Protein AF-0000000078366134 (afdb_homodimer)

Radius of gyration: 23.55 Å; Cα contacts (8 Å, |Δi|>4): 459; chains: 2; bounding box: 82×54×73 Å

Foldseek 3Di:
DPCPDDPDDPDDPDPPVPPDPVVCPPDPPVVCLVPDPLSVCCVVLQVVCVVVVQDLDDPLVCLLVVLVVCLVVLLCVLVVVDDFPLQVVLVVLCVPVNQVRCPDPVVCVVCVLVQQLFLQAPVNLVSLLVSVCVSPVDDPVDASHPPDRPVSCCRRTVNNLSSLSVQCVVVVHDSPDPVSVVRRNSRRSVNCSSPPDDVPD/DDDPDDPDDPDDPDPDDDPPPVVCPPDPPVVCLVPDPLSVCCVVLQVVCVVVVQDLDDPLVCLLVVLVVCLVVLLCVLVVVDDFPLQVVLVVLCVPVNQVRCPDPVVCVVCVLVQQLFLQAPVNLVSLLVSVCVSPVDDPVDASHPPDRPVSCCRRTVNNLSSLSVQCVVVVHDSPDPVSVVRRNSRRSNNCSSPPDDVPD

Secondary structure (DSSP, 8-state):
-----------------TT--TT------SGGGGG-HHHHHHHHHHHHHHHTT--S---GGGHHHHHHTTHHHHHHHHTTSS--HHHHHHHHHHHHH-HHHHTSHHHHHHHHHHHS-GGGHHHHHHHHHHHHHHHH--BTTB-SBTTB-HHHHIIIIIHHHHHHHHHHHHHT--TT-HHHHHHHHHTHHHHHHHS---TT-/---------------------TT------GGGGGG-HHHHHHHHHHHHHHHTT--S---GGGHHHHHHTTHHHHHHHHTTSS--HHHHHHHHHHHHH-HHHHTSHHHHHHHHHHHS-GGGHHHHHHHHHHHHHHHH--BTTB-SBTTB-HHHHIIIIIHHHHHHHHHHHHHT--TT-HHHHHHHHHTHHHHHHHS---TT-

Sequence (402 aa):
MKTNQELRALPEVRSRKEAKNPLGLYLPFSQRAEHCQLHKAELTTIPDGIKQGWPTHIEFNKLHSRIKRYQEYLEGIRLRRVPSLFFDQALDQYRVLGPRKARGFTNDFATFQVEQPGYYGMQGLKHIIQALNDMFKPSVDVQLAPPLNNEFFLQKALVPEVARCLIAEDLGLSVSDERVMFVLEDSRLFGSIVFPNTDQEMKTNQELRALPEVRSRKEAKNPLGLYLPFSQRAEHCQLHKAELTTIPDGIKQGWPTHIEFNKLHSRIKRYQEYLEGIRLRRVPSLFFDQALDQYRVLGPRKARGFTNDFATFQVEQPGYYGMQGLKHIIQALNDMFKPSVDVQLAPPLNNEFFLQKALVPEVARCLIAEDLGLSVSDERVMFVLEDSRLFGSIVFPNTDQE

Structure (mmCIF, N/CA/C/O backbone):
data_AF-0000000078366134-model_v1
#
loop_
_entity.id
_entity.type
_entity.pdbx_description
1 polymer 'Restriction of telomere capping protein 4'
#
loop_
_atom_site.group_PDB
_atom_site.id
_atom_site.type_symbol
_atom_site.label_atom_id
_atom_site.label_alt_id
_atom_site.label_comp_id
_atom_site.label_asym_id
_atom_site.label_entity_id
_atom_site.label_seq_id
_atom_site.pdbx_PDB_ins_code
_atom_site.Cartn_x
_atom_site.Cartn_y
_atom_site.Cartn_z
_atom_site.occupancy
_atom_site.B_iso_or_equiv
_atom_site.auth_seq_id
_atom_site.auth_comp_id
_atom_site.auth_asym_id
_atom_site.auth_atom_id
_atom_site.pdbx_PDB_model_num
ATOM 1 N N . MET A 1 1 ? -31.609 -26.672 49.25 1 22.61 1 MET A N 1
ATOM 2 C CA . MET A 1 1 ? -31.719 -25.219 49.344 1 22.61 1 MET A CA 1
ATOM 3 C C . MET A 1 1 ? -30.359 -24.562 49.094 1 22.61 1 MET A C 1
ATOM 5 O O . MET A 1 1 ? -29.625 -24.234 50 1 22.61 1 MET A O 1
ATOM 9 N N . LYS A 1 2 ? -29.578 -25.344 48.188 1 28.14 2 LYS A N 1
ATOM 10 C CA . LYS A 1 2 ? -28.188 -25.391 47.75 1 28.14 2 LYS A CA 1
ATOM 11 C C . LYS A 1 2 ? -27.719 -24.016 47.281 1 28.14 2 LYS A C 1
ATOM 13 O O . LYS A 1 2 ? -28.312 -23.453 46.344 1 28.14 2 LYS A O 1
ATOM 18 N N . THR A 1 3 ? -27.016 -23.281 48.188 1 22.03 3 THR A N 1
ATOM 19 C CA . THR A 1 3 ? -26.438 -21.969 48.406 1 22.03 3 THR A CA 1
ATOM 20 C C . THR A 1 3 ? -25.5 -21.562 47.281 1 22.03 3 THR A C 1
ATOM 22 O O . THR A 1 3 ? -24.438 -22.172 47.125 1 22.03 3 THR A O 1
ATOM 25 N N . ASN A 1 4 ? -26 -21.25 46 1 22.39 4 ASN A N 1
ATOM 26 C CA . ASN A 1 4 ? -25.719 -20.891 44.594 1 22.39 4 ASN A CA 1
ATOM 27 C C . ASN A 1 4 ? -24.812 -19.656 44.531 1 22.39 4 ASN A C 1
ATOM 29 O O . ASN A 1 4 ? -24.703 -19.031 43.469 1 22.39 4 ASN A O 1
ATOM 33 N N . GLN A 1 5 ? -24.516 -19.156 45.688 1 20.67 5 GLN A N 1
ATOM 34 C CA . GLN A 1 5 ? -24.297 -17.703 45.688 1 20.67 5 GLN A CA 1
ATOM 35 C C . GLN A 1 5 ? -23.047 -17.344 44.906 1 20.67 5 GLN A C 1
ATOM 37 O O . GLN A 1 5 ? -23.078 -16.5 44 1 20.67 5 GLN A O 1
ATOM 42 N N . GLU A 1 6 ? -21.891 -17.062 45.594 1 21.92 6 GLU A N 1
ATOM 43 C CA . GLU A 1 6 ? -20.984 -15.93 45.688 1 21.92 6 GLU A CA 1
ATOM 44 C C . GLU A 1 6 ? -19.781 -16.109 44.75 1 21.92 6 GLU A C 1
ATOM 46 O O . GLU A 1 6 ? -18.75 -16.656 45.125 1 21.92 6 GLU A O 1
ATOM 51 N N . LEU A 1 7 ? -20.047 -16.766 43.625 1 21.73 7 LEU A N 1
ATOM 52 C CA . LEU A 1 7 ? -18.875 -17.109 42.812 1 21.73 7 LEU A CA 1
ATOM 53 C C . LEU A 1 7 ? -18.078 -15.852 42.469 1 21.73 7 LEU A C 1
ATOM 55 O O . LEU A 1 7 ? -18.484 -15.102 41.562 1 21.73 7 LEU A O 1
ATOM 59 N N . ARG A 1 8 ? -17.516 -15.188 43.438 1 20.84 8 ARG A N 1
ATOM 60 C CA . ARG A 1 8 ? -16.891 -13.875 43.562 1 20.84 8 ARG A CA 1
ATOM 61 C C . ARG A 1 8 ? -15.805 -13.68 42.531 1 20.84 8 ARG A C 1
ATOM 63 O O . ARG A 1 8 ? -15.812 -12.68 41.812 1 20.84 8 ARG A O 1
ATOM 70 N N . ALA A 1 9 ? -14.477 -14.07 42.812 1 21.14 9 ALA A N 1
ATOM 71 C CA . ALA A 1 9 ? -13.297 -13.219 42.938 1 21.14 9 ALA A CA 1
ATOM 72 C C . ALA A 1 9 ? -12.539 -13.125 41.625 1 21.14 9 ALA A C 1
ATOM 74 O O . ALA A 1 9 ? -11.391 -12.68 41.594 1 21.14 9 ALA A O 1
ATOM 75 N N . LEU A 1 10 ? -12.977 -13.711 40.594 1 23.83 10 LEU A N 1
ATOM 76 C CA . LEU A 1 10 ? -11.898 -14.039 39.688 1 23.83 10 LEU A CA 1
ATOM 77 C C . LEU A 1 10 ? -11.219 -12.773 39.188 1 23.83 10 LEU A C 1
ATOM 79 O O . LEU A 1 10 ? -11.82 -11.992 38.438 1 23.83 10 LEU A O 1
ATOM 83 N N . PRO A 1 11 ? -10.336 -12.18 40.031 1 20.84 11 PRO A N 1
ATOM 84 C CA . PRO A 1 11 ? -9.828 -10.812 39.969 1 20.84 11 PRO A CA 1
ATOM 85 C C . PRO A 1 11 ? -9.141 -10.484 38.656 1 20.84 11 PRO A C 1
ATOM 87 O O . PRO A 1 11 ? -9.445 -9.469 38.031 1 20.84 11 PRO A O 1
ATOM 90 N N . GLU A 1 12 ? -7.824 -10.984 38.281 1 23.84 12 GLU A N 1
ATOM 91 C CA . GLU A 1 12 ? -6.582 -10.242 38.125 1 23.84 12 GLU A CA 1
ATOM 92 C C . GLU A 1 12 ? -6.379 -9.828 36.656 1 23.84 12 GLU A C 1
ATOM 94 O O . GLU A 1 12 ? -6.262 -10.688 35.781 1 23.84 12 GLU A O 1
ATOM 99 N N . VAL A 1 13 ? -6.93 -8.867 36.094 1 22.83 13 VAL A N 1
ATOM 100 C CA . VAL A 1 13 ? -6.988 -8.289 34.781 1 22.83 13 VAL A CA 1
ATOM 101 C C . VAL A 1 13 ? -5.578 -7.953 34.281 1 22.83 13 VAL A C 1
ATOM 103 O O . VAL A 1 13 ? -5.363 -7.691 33.094 1 22.83 13 VAL A O 1
ATOM 106 N N . ARG A 1 14 ? -4.328 -7.945 35 1 23.69 14 ARG A N 1
ATOM 107 C CA . ARG A 1 14 ? -3.482 -6.781 34.781 1 23.69 14 ARG A CA 1
ATOM 108 C C . ARG A 1 14 ? -2.713 -6.91 33.469 1 23.69 14 ARG A C 1
ATOM 110 O O . ARG A 1 14 ? -2.16 -5.93 32.969 1 23.69 14 ARG A O 1
ATOM 117 N N . SER A 1 15 ? -2.268 -8.047 33.031 1 23.05 15 SER A N 1
ATOM 118 C CA . SER A 1 15 ? -1.052 -8.047 32.219 1 23.05 15 SER A CA 1
ATOM 119 C C . SER A 1 15 ? -1.26 -7.301 30.922 1 23.05 15 SER A C 1
ATOM 121 O O . SER A 1 15 ? -2.07 -7.715 30.078 1 23.05 15 SER A O 1
ATOM 123 N N . ARG A 1 16 ? -1.203 -5.957 30.875 1 27.56 16 ARG A N 1
ATOM 124 C CA . ARG A 1 16 ? -1.18 -4.863 29.906 1 27.56 16 ARG A CA 1
ATOM 125 C C . ARG A 1 16 ? -0.005 -5.008 28.938 1 27.56 16 ARG A C 1
ATOM 127 O O . ARG A 1 16 ? 0.345 -4.062 28.234 1 27.56 16 ARG A O 1
ATOM 134 N N . LYS A 1 17 ? 0.79 -6.113 28.797 1 26.55 17 LYS A N 1
ATOM 135 C CA . LYS A 1 17 ? 2.072 -6.238 28.109 1 26.55 17 LYS A CA 1
ATOM 136 C C . LYS A 1 17 ? 1.93 -5.941 26.625 1 26.55 17 LYS A C 1
ATOM 138 O O . LYS A 1 17 ? 2.816 -6.27 25.828 1 26.55 17 LYS A O 1
ATOM 143 N N . GLU A 1 18 ? 0.814 -5.758 26.094 1 27.19 18 GLU A N 1
ATOM 144 C CA . GLU A 1 18 ? 0.598 -5.711 24.656 1 27.19 18 GLU A CA 1
ATOM 145 C C . GLU A 1 18 ? 1.225 -4.457 24.047 1 27.19 18 GLU A C 1
ATOM 147 O O . GLU A 1 18 ? 0.513 -3.537 23.625 1 27.19 18 GLU A O 1
ATOM 152 N N . ALA A 1 19 ? 2.273 -3.914 24.609 1 29.89 19 ALA A N 1
ATOM 153 C CA . ALA A 1 19 ? 2.752 -2.699 23.953 1 29.89 19 ALA A CA 1
ATOM 154 C C . ALA A 1 19 ? 3.123 -2.975 22.5 1 29.89 19 ALA A C 1
ATOM 156 O O . ALA A 1 19 ? 3.246 -2.045 21.703 1 29.89 19 ALA A O 1
ATOM 157 N N . LYS A 1 20 ? 3.896 -4.109 21.953 1 29.11 20 LYS A N 1
ATOM 158 C CA . LYS A 1 20 ? 5.23 -4.273 21.375 1 29.11 20 LYS A CA 1
ATOM 159 C C . LYS A 1 20 ? 5.211 -4.027 19.875 1 29.11 20 LYS A C 1
ATOM 161 O O . LYS A 1 20 ? 6.188 -4.316 19.188 1 29.11 20 LYS A O 1
ATOM 166 N N . ASN A 1 21 ? 4.195 -4.281 19 1 30.61 21 ASN A N 1
ATOM 167 C CA . ASN A 1 21 ? 4.527 -4.168 17.594 1 30.61 21 ASN A CA 1
ATOM 168 C C . ASN A 1 21 ? 4.945 -2.748 17.219 1 30.61 21 ASN A C 1
ATOM 170 O O . ASN A 1 21 ? 4.188 -1.8 17.438 1 30.61 21 ASN A O 1
ATOM 174 N N . PRO A 1 22 ? 6.25 -2.469 17.109 1 32.22 22 PRO A N 1
ATOM 175 C CA . PRO A 1 22 ? 6.809 -1.139 16.859 1 32.22 22 PRO A CA 1
ATOM 176 C C . PRO A 1 22 ? 5.988 -0.343 15.836 1 32.22 22 PRO A C 1
ATOM 178 O O . PRO A 1 22 ? 5.875 0.88 15.953 1 32.22 22 PRO A O 1
ATOM 181 N N . LEU A 1 23 ? 5.895 -0.916 14.648 1 35.66 23 LEU A N 1
ATOM 182 C CA . LEU A 1 23 ? 5.316 -0.051 13.625 1 35.66 23 LEU A CA 1
ATOM 183 C C . LEU A 1 23 ? 3.855 0.257 13.938 1 35.66 23 LEU A C 1
ATOM 185 O O . LEU A 1 23 ? 3.193 0.972 13.18 1 35.66 23 LEU A O 1
ATOM 189 N N . GLY A 1 24 ? 3.266 -0.579 14.773 1 35.47 24 GLY A N 1
ATOM 190 C CA . GLY A 1 24 ? 1.955 -0.234 15.297 1 35.47 24 GLY A CA 1
ATOM 191 C C . GLY A 1 24 ? 1.974 1.001 16.188 1 35.47 24 GLY A C 1
ATOM 192 O O . GLY A 1 24 ? 2.045 0.895 17.406 1 35.47 24 GLY A O 1
ATOM 193 N N . LEU A 1 25 ? 2.791 1.853 15.852 1 34.06 25 LEU A N 1
ATOM 194 C CA . LEU A 1 25 ? 2.803 2.961 16.797 1 34.06 25 LEU A CA 1
ATOM 195 C C . LEU A 1 25 ? 1.388 3.295 17.266 1 34.06 25 LEU A C 1
ATOM 197 O O . LEU A 1 25 ? 1.146 4.379 17.797 1 34.06 25 LEU A O 1
ATOM 201 N N . TYR A 1 26 ? 0.328 2.713 16.641 1 33.72 26 TYR A N 1
ATOM 202 C CA . TYR A 1 26 ? -0.849 3.369 17.203 1 33.72 26 TYR A CA 1
ATOM 203 C C . TYR A 1 26 ? -0.954 3.119 18.703 1 33.72 26 TYR A C 1
ATOM 205 O O . TYR A 1 26 ? -0.493 2.088 19.203 1 33.72 26 TYR A O 1
ATOM 213 N N . LEU A 1 27 ? -1.189 4.09 19.5 1 34.66 27 LEU A N 1
ATOM 214 C CA . LEU A 1 27 ? -1.6 4.16 20.891 1 34.66 27 LEU A CA 1
ATOM 215 C C . LEU A 1 27 ? -2.662 3.111 21.203 1 34.66 27 LEU A C 1
ATOM 217 O O . LEU A 1 27 ? -3.469 2.764 20.344 1 34.66 27 LEU A O 1
ATOM 221 N N . PRO A 1 28 ? -2.615 2.305 22.297 1 34.66 28 PRO A N 1
ATOM 222 C CA . PRO A 1 28 ? -3.592 1.455 22.984 1 34.66 28 PRO A CA 1
ATOM 223 C C . PRO A 1 28 ? -4.988 2.074 23.016 1 34.66 28 PRO A C 1
ATOM 225 O O . PRO A 1 28 ? -5.789 1.746 23.906 1 34.66 28 PRO A O 1
ATOM 228 N N . PHE A 1 29 ? -5.461 3.002 22.328 1 35.78 29 PHE A N 1
ATOM 229 C CA . PHE A 1 29 ? -6.781 3.469 22.734 1 35.78 29 PHE A CA 1
ATOM 230 C C . PHE A 1 29 ? -7.785 2.32 22.734 1 35.78 29 PHE A C 1
ATOM 232 O O . PHE A 1 29 ? -8.18 1.834 21.672 1 35.78 29 PHE A O 1
ATOM 239 N N . SER A 1 30 ? -7.695 1.405 23.531 1 38.31 30 SER A N 1
ATOM 240 C CA . SER A 1 30 ? -8.641 0.361 23.922 1 38.31 30 SER A CA 1
ATOM 241 C C . SER A 1 30 ? -10.07 0.763 23.578 1 38.31 30 SER A C 1
ATOM 243 O O . SER A 1 30 ? -10.859 -0.06 23.109 1 38.31 30 SER A O 1
ATOM 245 N N . GLN A 1 31 ? -10.508 1.852 24.141 1 40.94 31 GLN A N 1
ATOM 246 C CA . GLN A 1 31 ? -11.898 2.273 24.109 1 40.94 31 GLN A CA 1
ATOM 247 C C . GLN A 1 31 ? -12.328 2.627 22.688 1 40.94 31 GLN A C 1
ATOM 249 O O . GLN A 1 31 ? -13.523 2.713 22.391 1 40.94 31 GLN A O 1
ATOM 254 N N . ARG A 1 32 ? -11.383 2.838 21.75 1 45.81 32 ARG A N 1
ATOM 255 C CA . ARG A 1 32 ? -11.719 3.531 20.516 1 45.81 32 ARG A CA 1
ATOM 256 C C . ARG A 1 32 ? -11.922 2.541 19.375 1 45.81 32 ARG A C 1
ATOM 258 O O . ARG A 1 32 ? -12.031 2.941 18.219 1 45.81 32 ARG A O 1
ATOM 265 N N . ALA A 1 33 ? -11.688 1.382 19.734 1 48.56 33 ALA A N 1
ATOM 266 C CA . ALA A 1 33 ? -11.898 0.344 18.734 1 48.56 33 ALA A CA 1
ATOM 267 C C . ALA A 1 33 ? -13.312 0.413 18.156 1 48.56 33 ALA A C 1
ATOM 269 O O . ALA A 1 33 ? -13.508 0.197 16.953 1 48.56 33 ALA A O 1
ATOM 270 N N . GLU A 1 34 ? -14.234 0.76 19.047 1 47.06 34 GLU A N 1
ATOM 271 C CA . GLU A 1 34 ? -15.602 0.782 18.547 1 47.06 34 GLU A CA 1
ATOM 272 C C . GLU A 1 34 ? -15.766 1.815 17.438 1 47.06 34 GLU A C 1
ATOM 274 O O . GLU A 1 34 ? -16.641 1.678 16.578 1 47.06 34 GLU A O 1
ATOM 279 N N . HIS A 1 35 ? -14.836 2.742 17.391 1 53.75 35 HIS A N 1
ATOM 280 C CA . HIS A 1 35 ? -15.055 3.811 16.422 1 53.75 35 HIS A CA 1
ATOM 281 C C . HIS A 1 35 ? -14.023 3.752 15.297 1 53.75 35 HIS A C 1
ATOM 283 O O . HIS A 1 35 ? -14.023 4.605 14.406 1 53.75 35 HIS A O 1
ATOM 289 N N . CYS A 1 36 ? -13.234 2.754 15.398 1 68.56 36 CYS A N 1
ATOM 290 C CA . CYS A 1 36 ? -12.203 2.697 14.367 1 68.56 36 CYS A CA 1
ATOM 291 C C . CYS A 1 36 ? -12.758 2.121 13.07 1 68.56 36 CYS A C 1
ATOM 293 O O . CYS A 1 36 ? -13.414 1.073 13.086 1 68.56 36 CYS A O 1
ATOM 295 N N . GLN A 1 37 ? -12.656 2.885 12.023 1 67.44 37 GLN A N 1
ATOM 296 C CA . GLN A 1 37 ? -13.203 2.506 10.719 1 67.44 37 GLN A CA 1
ATOM 297 C C . GLN A 1 37 ? -12.688 1.138 10.281 1 67.44 37 GLN A C 1
ATOM 299 O O . GLN A 1 37 ? -13.43 0.339 9.719 1 67.44 37 GLN A O 1
ATOM 304 N N . LEU A 1 38 ? -11.414 0.941 10.648 1 66.38 38 LEU A N 1
ATOM 305 C CA . LEU A 1 38 ? -10.875 -0.36 10.273 1 66.38 38 LEU A CA 1
ATOM 306 C C . LEU A 1 38 ? -11.578 -1.482 11.023 1 66.38 38 LEU A C 1
ATOM 308 O O . LEU A 1 38 ? -11.93 -2.51 10.438 1 66.38 38 LEU A O 1
ATOM 312 N N . HIS A 1 39 ? -11.914 -1.164 12.305 1 69.88 39 HIS A N 1
ATOM 313 C CA . HIS A 1 39 ? -12.578 -2.184 13.109 1 69.88 39 HIS A CA 1
ATOM 314 C C . HIS A 1 39 ? -14.031 -2.377 12.664 1 69.88 39 HIS A C 1
ATOM 316 O O . HIS A 1 39 ? -14.539 -3.498 12.672 1 69.88 39 HIS A O 1
ATOM 322 N N . LYS A 1 40 ? -14.547 -1.358 12.258 1 71.44 40 LYS A N 1
ATOM 323 C CA . LYS A 1 40 ? -15.906 -1.473 11.734 1 71.44 40 LYS A CA 1
ATOM 324 C C . LYS A 1 40 ? -15.922 -2.23 10.414 1 71.44 40 LYS A C 1
ATOM 326 O O . LYS A 1 40 ? -16.797 -3.062 10.18 1 71.44 40 LYS A O 1
ATOM 331 N N . ALA A 1 41 ? -14.984 -1.942 9.57 1 71.62 41 ALA A N 1
ATOM 332 C CA . ALA A 1 41 ? -14.875 -2.662 8.305 1 71.62 41 ALA A CA 1
ATOM 333 C C . ALA A 1 41 ? -14.656 -4.156 8.539 1 71.62 41 ALA A C 1
ATOM 335 O O . ALA A 1 41 ? -15.148 -4.988 7.773 1 71.62 41 ALA A O 1
ATOM 336 N N . GLU A 1 42 ? -14 -4.441 9.641 1 78.12 42 GLU A N 1
ATOM 337 C CA . GLU A 1 42 ? -13.734 -5.832 9.984 1 78.12 42 GLU A CA 1
ATOM 338 C C . GLU A 1 42 ? -15.023 -6.598 10.25 1 78.12 42 GLU A C 1
ATOM 340 O O . GLU A 1 42 ? -15.148 -7.77 9.891 1 78.12 42 GLU A O 1
ATOM 345 N N . LEU A 1 43 ? -15.938 -5.891 10.766 1 77.12 43 LEU A N 1
ATOM 346 C CA . LEU A 1 43 ? -17.188 -6.508 11.188 1 77.12 43 LEU A CA 1
ATOM 347 C C . LEU A 1 43 ? -18.031 -6.93 9.984 1 77.12 43 LEU A C 1
ATOM 349 O O . LEU A 1 43 ? -18.859 -7.836 10.086 1 77.12 43 LEU A O 1
ATOM 353 N N . THR A 1 44 ? -17.766 -6.363 8.898 1 80.44 44 THR A N 1
ATOM 354 C CA . THR A 1 44 ? -18.531 -6.73 7.707 1 80.44 44 THR A CA 1
ATOM 355 C C . THR A 1 44 ? -17.672 -7.566 6.758 1 80.44 44 THR A C 1
ATOM 357 O O . THR A 1 44 ? -18.156 -8.523 6.152 1 80.44 44 THR A O 1
ATOM 360 N N . THR A 1 45 ? -16.438 -7.262 6.699 1 84.12 45 THR A N 1
ATOM 361 C CA . THR A 1 45 ? -15.555 -7.879 5.723 1 84.12 45 THR A CA 1
ATOM 362 C C . THR A 1 45 ? -15.281 -9.336 6.078 1 84.12 45 THR A C 1
ATOM 364 O O . THR A 1 45 ? -15.297 -10.211 5.207 1 84.12 45 THR A O 1
ATOM 367 N N . ILE A 1 46 ? -15.094 -9.602 7.359 1 87.75 46 ILE A N 1
ATOM 368 C CA . ILE A 1 46 ? -14.695 -10.938 7.773 1 87.75 46 ILE A CA 1
ATOM 369 C C . ILE A 1 46 ? -15.852 -11.906 7.578 1 87.75 46 ILE A C 1
ATOM 371 O O . ILE A 1 46 ? -15.711 -12.922 6.887 1 87.75 46 ILE A O 1
ATOM 375 N N . PRO A 1 47 ? -17.062 -11.586 8.102 1 87.69 47 PRO A N 1
ATOM 376 C CA . PRO A 1 47 ? -18.188 -12.508 7.879 1 87.69 47 PRO A CA 1
ATOM 377 C C . PRO A 1 47 ? -18.5 -12.688 6.398 1 87.69 47 PRO A C 1
ATOM 379 O O . PRO A 1 47 ? -18.844 -13.789 5.965 1 87.69 47 PRO A O 1
ATOM 382 N N . ASP A 1 48 ? -18.375 -11.664 5.637 1 87.38 48 ASP A N 1
ATOM 383 C CA . ASP A 1 48 ? -18.641 -11.742 4.203 1 87.38 48 ASP A CA 1
ATOM 384 C C . ASP A 1 48 ? -17.625 -12.664 3.508 1 87.38 48 ASP A C 1
ATOM 386 O O . ASP A 1 48 ? -18 -13.422 2.607 1 87.38 48 ASP A O 1
ATOM 390 N N . GLY A 1 49 ? -16.359 -12.578 3.883 1 91.75 49 GLY A N 1
ATOM 391 C CA . GLY A 1 49 ? -15.336 -13.445 3.322 1 91.75 49 GLY A CA 1
ATOM 392 C C . GLY A 1 49 ? -15.531 -14.906 3.68 1 91.75 49 GLY A C 1
ATOM 393 O O . GLY A 1 49 ? -15.359 -15.789 2.834 1 91.75 49 GLY A O 1
ATOM 394 N N . ILE A 1 50 ? -15.953 -15.102 4.898 1 92.69 50 ILE A N 1
ATOM 395 C CA . ILE A 1 50 ? -16.234 -16.453 5.352 1 92.69 50 ILE A CA 1
ATOM 396 C C . ILE A 1 50 ? -17.391 -17.047 4.543 1 92.69 50 ILE A C 1
ATOM 398 O O . ILE A 1 50 ? -17.344 -18.188 4.113 1 92.69 50 ILE A O 1
ATOM 402 N N . LYS A 1 51 ? -18.391 -16.203 4.336 1 91.75 51 LYS A N 1
ATOM 403 C CA . LYS A 1 51 ? -19.531 -16.641 3.541 1 91.75 51 LYS A CA 1
ATOM 404 C C . LYS A 1 51 ? -19.109 -17 2.119 1 91.75 51 LYS A C 1
ATOM 406 O O . LYS A 1 51 ? -19.688 -17.906 1.512 1 91.75 51 LYS A O 1
ATOM 411 N N . GLN A 1 52 ? -18.109 -16.375 1.611 1 92.62 52 GLN A N 1
ATOM 412 C CA . GLN A 1 52 ? -17.609 -16.625 0.262 1 92.62 52 GLN A CA 1
ATOM 413 C C . GLN A 1 52 ? -16.656 -17.812 0.238 1 92.62 52 GLN A C 1
ATOM 415 O O . GLN A 1 52 ? -16.203 -18.219 -0.828 1 92.62 52 GLN A O 1
ATOM 420 N N . GLY A 1 53 ? -16.312 -18.281 1.449 1 94.94 53 GLY A N 1
ATOM 421 C CA . GLY A 1 53 ? -15.492 -19.469 1.544 1 94.94 53 GLY A CA 1
ATOM 422 C C . GLY A 1 53 ? -14.008 -19.172 1.628 1 94.94 53 GLY A C 1
ATOM 423 O O . GLY A 1 53 ? -13.172 -20.047 1.405 1 94.94 53 GLY A O 1
ATOM 424 N N . TRP A 1 54 ? -13.664 -17.969 1.894 1 96.44 54 TRP A N 1
ATOM 425 C CA . TRP A 1 54 ? -12.25 -17.609 1.991 1 96.44 54 TRP A CA 1
ATOM 426 C C . TRP A 1 54 ? -11.664 -18.078 3.324 1 96.44 54 TRP A C 1
ATOM 428 O O . TRP A 1 54 ? -12.367 -18.109 4.336 1 96.44 54 TRP A O 1
ATOM 438 N N . PRO A 1 55 ? -10.453 -18.469 3.309 1 97.19 55 PRO A N 1
ATOM 439 C CA . PRO A 1 55 ? -9.867 -19.109 4.492 1 97.19 55 PRO A CA 1
ATOM 440 C C . PRO A 1 55 ? -9.602 -18.125 5.625 1 97.19 55 PRO A C 1
ATOM 442 O O . PRO A 1 55 ? -9.188 -17 5.379 1 97.19 55 PRO A O 1
ATOM 445 N N . THR A 1 56 ? -9.82 -18.641 6.848 1 94.81 56 THR A N 1
ATOM 446 C CA . THR A 1 56 ? -9.461 -17.875 8.039 1 94.81 56 THR A CA 1
ATOM 447 C C . THR A 1 56 ? -8.211 -18.469 8.695 1 94.81 56 THR A C 1
ATOM 449 O O . THR A 1 56 ? -7.691 -17.906 9.664 1 94.81 56 THR A O 1
ATOM 452 N N . HIS A 1 57 ? -7.824 -19.562 8.17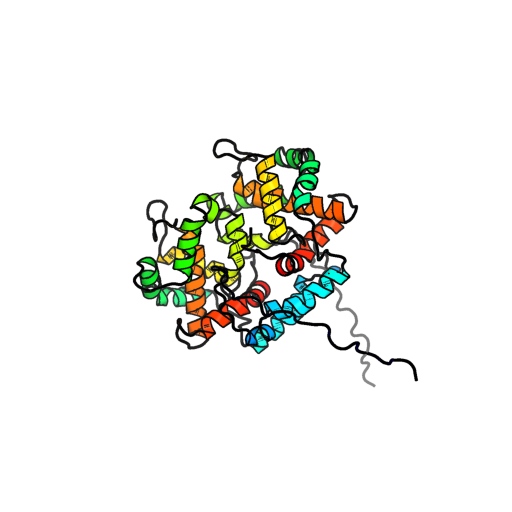2 1 95.5 57 HIS A N 1
ATOM 453 C CA . HIS A 1 57 ? -6.566 -20.203 8.547 1 95.5 57 HIS A CA 1
ATOM 454 C C . HIS A 1 57 ? -5.816 -20.703 7.324 1 95.5 57 HIS A C 1
ATOM 456 O O . HIS A 1 57 ? -6.418 -21.297 6.422 1 95.5 57 HIS A O 1
ATOM 462 N N . ILE A 1 58 ? -4.578 -20.328 7.266 1 96.88 58 ILE A N 1
ATOM 463 C CA . ILE A 1 58 ? -3.74 -20.781 6.156 1 96.88 58 ILE A CA 1
ATOM 464 C C . ILE A 1 58 ? -2.443 -21.375 6.703 1 96.88 58 ILE A C 1
ATOM 466 O O . ILE A 1 58 ? -1.833 -20.828 7.617 1 96.88 58 ILE A O 1
ATOM 470 N N . GLU A 1 59 ? -2.096 -22.531 6.227 1 96.81 59 GLU A N 1
ATOM 471 C CA . GLU A 1 59 ? -0.794 -23.109 6.539 1 96.81 59 GLU A CA 1
ATOM 472 C C . GLU A 1 59 ? 0.307 -22.5 5.684 1 96.81 59 GLU A C 1
ATOM 474 O O . GLU A 1 59 ? 0.792 -23.109 4.738 1 96.81 59 GLU A O 1
ATOM 479 N N . PHE A 1 60 ? 0.855 -21.422 6.129 1 95.69 60 PHE A N 1
ATOM 480 C CA . PHE A 1 60 ? 1.796 -20.641 5.344 1 95.69 60 PHE A CA 1
ATOM 481 C C . PHE A 1 60 ? 3.1 -21.406 5.137 1 95.69 60 PHE A C 1
ATOM 483 O O . PHE A 1 60 ? 3.785 -21.203 4.129 1 95.69 60 PHE A O 1
ATOM 490 N N . ASN A 1 61 ? 3.412 -22.266 6.02 1 93.81 61 ASN A N 1
ATOM 491 C CA . ASN A 1 61 ? 4.637 -23.062 5.902 1 93.81 61 ASN A CA 1
ATOM 492 C C . ASN A 1 61 ? 4.59 -23.984 4.699 1 93.81 61 ASN A C 1
ATOM 494 O O . ASN A 1 61 ? 5.629 -24.453 4.23 1 93.81 61 ASN A O 1
ATOM 498 N N . LYS A 1 62 ? 3.389 -24.203 4.191 1 96.5 62 LYS A N 1
ATOM 499 C CA . LYS A 1 62 ? 3.24 -25.094 3.053 1 96.5 62 LYS A CA 1
ATOM 500 C C . LYS A 1 62 ? 3.211 -24.328 1.738 1 96.5 62 LYS A C 1
ATOM 502 O O . LYS A 1 62 ? 3.227 -24.922 0.66 1 96.5 62 LYS A O 1
ATOM 507 N N . LEU A 1 63 ? 3.176 -23.016 1.801 1 96.94 63 LEU A N 1
ATOM 508 C CA . LEU A 1 63 ? 3.045 -22.219 0.592 1 96.94 63 LEU A CA 1
ATOM 509 C C . LEU A 1 63 ? 4.277 -22.359 -0.293 1 96.94 63 LEU A C 1
ATOM 511 O O . LEU A 1 63 ? 4.168 -22.375 -1.521 1 96.94 63 LEU A O 1
ATOM 515 N N . HIS A 1 64 ? 5.391 -22.516 0.404 1 96.69 64 HIS A N 1
ATOM 516 C CA . HIS A 1 64 ? 6.633 -22.594 -0.353 1 96.69 64 HIS A CA 1
ATOM 517 C C . HIS A 1 64 ? 6.621 -23.766 -1.325 1 96.69 64 HIS A C 1
ATOM 519 O O . HIS A 1 64 ? 6.941 -23.594 -2.506 1 96.69 64 HIS A O 1
ATOM 525 N N . SER A 1 65 ? 6.254 -24.875 -0.828 1 97.12 65 SER A N 1
ATOM 526 C CA . SER A 1 65 ? 6.219 -26.062 -1.674 1 97.12 65 SER A CA 1
ATOM 527 C C . SER A 1 65 ? 5.148 -25.938 -2.756 1 97.12 65 SER A C 1
ATOM 529 O O . SER A 1 65 ? 5.348 -26.391 -3.885 1 97.12 65 SER A O 1
ATOM 531 N N . ARG A 1 66 ? 4.016 -25.344 -2.453 1 98.12 66 ARG A N 1
ATOM 532 C CA . ARG A 1 66 ? 2.963 -25.125 -3.439 1 98.12 66 ARG A CA 1
ATOM 533 C C . ARG A 1 66 ? 3.447 -24.219 -4.566 1 98.12 66 ARG A C 1
ATOM 535 O O . ARG A 1 66 ? 3.223 -24.5 -5.742 1 98.12 66 ARG A O 1
ATOM 542 N N . ILE A 1 67 ? 4.18 -23.188 -4.145 1 98.44 67 ILE A N 1
ATOM 543 C CA . ILE A 1 67 ? 4.652 -22.203 -5.113 1 98.44 67 ILE A CA 1
ATOM 544 C C . ILE A 1 67 ? 5.715 -22.844 -6.008 1 98.44 67 ILE A C 1
ATOM 546 O O . ILE A 1 67 ? 5.758 -22.578 -7.211 1 98.44 67 ILE A O 1
ATOM 550 N N . LYS A 1 68 ? 6.484 -23.688 -5.453 1 97.12 68 LYS A N 1
ATOM 551 C CA . LYS A 1 68 ? 7.559 -24.344 -6.199 1 97.12 68 LYS A CA 1
ATOM 552 C C . LYS A 1 68 ? 7 -25.188 -7.344 1 97.12 68 LYS A C 1
ATOM 554 O O . LYS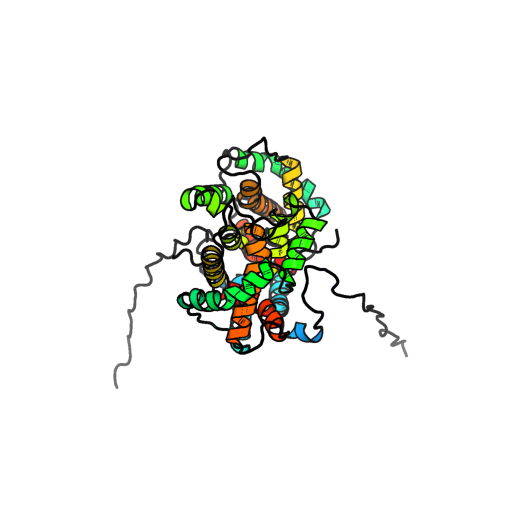 A 1 68 ? 7.641 -25.328 -8.383 1 97.12 68 LYS A O 1
ATOM 559 N N . ARG A 1 69 ? 5.84 -25.656 -7.227 1 97.19 69 ARG A N 1
ATOM 560 C CA . ARG A 1 69 ? 5.211 -26.469 -8.258 1 97.19 69 ARG A CA 1
ATOM 561 C C . ARG A 1 69 ? 4.898 -25.641 -9.5 1 97.19 69 ARG A C 1
ATOM 563 O O . ARG A 1 69 ? 4.664 -26.188 -10.578 1 97.19 69 ARG A O 1
ATOM 570 N N . TYR A 1 70 ? 4.879 -24.328 -9.32 1 97.88 70 TYR A N 1
ATOM 571 C CA . TYR A 1 70 ? 4.562 -23.453 -10.445 1 97.88 70 TYR A CA 1
ATOM 572 C C . TYR A 1 70 ? 5.828 -22.859 -11.039 1 97.88 70 TYR A C 1
ATOM 574 O O . TYR A 1 70 ? 5.762 -21.875 -11.797 1 97.88 70 TYR A O 1
ATOM 582 N N . GLN A 1 71 ? 6.969 -23.406 -10.719 1 97.81 71 GLN A N 1
ATOM 583 C CA . GLN A 1 71 ? 8.242 -22.828 -11.156 1 97.81 71 GLN A CA 1
ATOM 584 C C . GLN A 1 71 ? 8.312 -22.766 -12.68 1 97.81 71 GLN A C 1
ATOM 586 O O . GLN A 1 71 ? 8.727 -21.734 -13.242 1 97.81 71 GLN A O 1
ATOM 591 N N . GLU A 1 72 ? 7.934 -23.844 -13.383 1 97.62 72 GLU A N 1
ATOM 592 C CA . GLU A 1 72 ? 7.977 -23.844 -14.844 1 97.62 72 GLU A CA 1
ATOM 593 C C . GLU A 1 72 ? 7.035 -22.797 -15.43 1 97.62 72 GLU A C 1
ATOM 595 O O . GLU A 1 72 ? 7.387 -22.109 -16.391 1 97.62 72 GLU A O 1
ATOM 600 N N . TYR A 1 73 ? 5.895 -22.766 -14.844 1 97.94 73 TYR A N 1
ATOM 601 C CA . TYR A 1 73 ? 4.914 -21.781 -15.281 1 97.94 73 TYR A CA 1
ATOM 602 C C . TYR A 1 73 ? 5.457 -20.359 -15.109 1 97.94 73 TYR A C 1
ATOM 604 O O . TYR A 1 73 ? 5.383 -19.547 -16.031 1 97.94 73 TYR A O 1
ATOM 612 N N . LEU A 1 74 ? 6.051 -20.062 -13.969 1 98.19 74 LEU A N 1
ATOM 613 C CA . LEU A 1 74 ? 6.566 -18.734 -13.656 1 98.19 74 LEU A CA 1
ATOM 614 C C . LEU A 1 74 ? 7.793 -18.422 -14.508 1 98.19 74 LEU A C 1
ATOM 616 O O . LEU A 1 74 ? 7.988 -17.281 -14.914 1 98.19 74 LEU A O 1
ATOM 620 N N . GLU A 1 75 ? 8.57 -19.453 -14.812 1 97.75 75 GLU A N 1
ATOM 621 C CA . GLU A 1 75 ? 9.672 -19.281 -15.758 1 97.75 75 GLU A CA 1
ATOM 622 C C . GLU A 1 75 ? 9.156 -18.953 -17.156 1 97.75 75 GLU A C 1
ATOM 624 O O . GLU A 1 75 ? 9.766 -18.172 -17.875 1 97.75 75 GLU A O 1
ATOM 629 N N . GLY A 1 76 ? 8.086 -19.562 -17.5 1 97.94 76 GLY A N 1
ATOM 630 C CA . GLY A 1 76 ? 7.453 -19.234 -18.766 1 97.94 76 GLY A CA 1
ATOM 631 C C . GLY A 1 76 ? 7.016 -17.781 -18.859 1 97.94 76 GLY A C 1
ATOM 632 O O . GLY A 1 76 ? 7.137 -17.156 -19.922 1 97.94 76 GLY A O 1
ATOM 633 N N . ILE A 1 77 ? 6.539 -17.234 -17.766 1 97.94 77 ILE A N 1
ATOM 634 C CA . ILE A 1 77 ? 6.148 -15.836 -17.719 1 97.94 77 ILE A CA 1
ATOM 635 C C . ILE A 1 77 ? 7.387 -14.953 -17.844 1 97.94 77 ILE A C 1
ATOM 637 O O . ILE A 1 77 ? 7.406 -14.008 -18.641 1 97.94 77 ILE A O 1
ATOM 641 N N . ARG A 1 78 ? 8.398 -15.32 -17.109 1 97.5 78 ARG A N 1
ATOM 642 C CA . ARG A 1 78 ? 9.641 -14.555 -17.109 1 97.5 78 ARG A CA 1
ATOM 643 C C . ARG A 1 78 ? 10.227 -14.469 -18.516 1 97.5 78 ARG A C 1
ATOM 645 O O . ARG A 1 78 ? 10.688 -13.406 -18.938 1 97.5 78 ARG A O 1
ATOM 652 N N . LEU A 1 79 ? 10.148 -15.562 -19.234 1 96.75 79 LEU A N 1
ATOM 653 C CA . LEU A 1 79 ? 10.758 -15.648 -20.562 1 96.75 79 LEU A CA 1
ATOM 654 C C . LEU A 1 79 ? 9.766 -15.242 -21.641 1 96.75 79 LEU A C 1
ATOM 656 O O . LEU A 1 79 ? 10.055 -15.367 -22.828 1 96.75 79 LEU A O 1
ATOM 660 N N . ARG A 1 80 ? 8.625 -14.891 -21.328 1 96.44 80 ARG A N 1
ATOM 661 C CA . ARG A 1 80 ? 7.574 -14.406 -22.219 1 96.44 80 ARG A CA 1
ATOM 662 C C . ARG A 1 80 ? 7.059 -15.523 -23.109 1 96.44 80 ARG A C 1
ATOM 664 O O . ARG A 1 80 ? 6.59 -15.273 -24.219 1 96.44 80 ARG A O 1
ATOM 671 N N . ARG A 1 81 ? 7.152 -16.672 -22.594 1 97.69 81 ARG A N 1
ATOM 672 C CA . ARG A 1 81 ? 6.57 -17.828 -23.281 1 97.69 81 ARG A CA 1
ATOM 673 C C . ARG A 1 81 ? 5.117 -18.031 -22.875 1 97.69 81 ARG A C 1
ATOM 675 O O . ARG A 1 81 ? 4.34 -18.641 -23.609 1 97.69 81 ARG A O 1
ATOM 682 N N . VAL A 1 82 ? 4.801 -17.594 -21.703 1 96.88 82 VAL A N 1
ATOM 683 C CA . VAL A 1 82 ? 3.436 -17.578 -21.188 1 96.88 82 VAL A CA 1
ATOM 684 C C . VAL A 1 82 ? 2.951 -16.141 -21.016 1 96.88 82 VAL A C 1
ATOM 686 O O . VAL A 1 82 ? 3.604 -15.336 -20.359 1 96.88 82 VAL A O 1
ATOM 689 N N . PRO A 1 83 ? 1.846 -15.797 -21.672 1 96.62 83 PRO A N 1
ATOM 690 C CA . PRO A 1 83 ? 1.338 -14.438 -21.516 1 96.62 83 PRO A CA 1
ATOM 691 C C . PRO A 1 83 ? 0.897 -14.133 -20.078 1 96.62 83 PRO A C 1
ATOM 693 O O . PRO A 1 83 ? 0.336 -15.008 -19.406 1 96.62 83 PRO A O 1
ATOM 696 N N . SER A 1 84 ? 1.191 -12.938 -19.656 1 96.69 84 SER A N 1
ATOM 697 C CA . SER A 1 84 ? 0.803 -12.469 -18.328 1 96.69 84 SER A CA 1
ATOM 698 C C . SER A 1 84 ? 0.314 -11.023 -18.375 1 96.69 84 SER A C 1
ATOM 700 O O . SER A 1 84 ? 1.051 -10.125 -18.781 1 96.69 84 SER A O 1
ATOM 702 N N . LEU A 1 85 ? -0.903 -10.883 -17.922 1 95.25 85 LEU A N 1
ATOM 703 C CA . LEU A 1 85 ? -1.464 -9.539 -17.844 1 95.25 85 LEU A CA 1
ATOM 704 C C . LEU A 1 85 ? -0.662 -8.672 -16.875 1 95.25 85 LEU A C 1
ATOM 706 O O . LEU A 1 85 ? -0.456 -7.484 -17.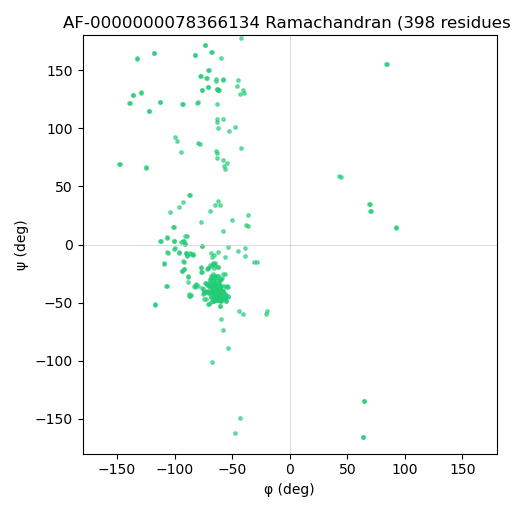125 1 95.25 85 LEU A O 1
ATOM 710 N N . PHE A 1 86 ? -0.24 -9.242 -15.82 1 97.12 86 PHE A N 1
ATOM 711 C CA . PHE A 1 86 ? 0.515 -8.5 -14.82 1 97.12 86 PHE A CA 1
ATOM 712 C C . PHE A 1 86 ? 1.865 -8.062 -15.375 1 97.12 86 PHE A C 1
ATOM 714 O O . PHE A 1 86 ? 2.297 -6.93 -15.141 1 97.12 86 PHE A O 1
ATOM 721 N N . PHE A 1 87 ? 2.504 -8.961 -16.109 1 97.62 87 PHE A N 1
ATOM 722 C CA . PHE A 1 87 ? 3.7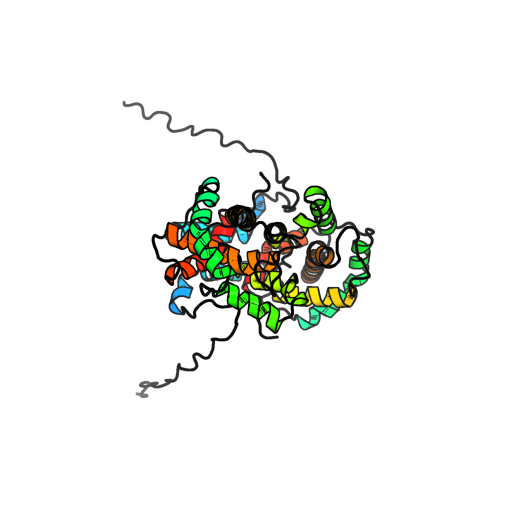77 -8.625 -16.734 1 97.62 87 PHE A CA 1
ATOM 723 C C . PHE A 1 87 ? 3.598 -7.516 -17.766 1 97.62 87 PHE A C 1
ATOM 725 O O . PHE A 1 87 ? 4.387 -6.57 -17.812 1 97.62 87 PHE A O 1
ATOM 732 N N . ASP A 1 88 ? 2.559 -7.586 -18.531 1 97.38 88 ASP A N 1
ATOM 733 C CA . ASP A 1 88 ? 2.266 -6.57 -19.531 1 97.38 88 ASP A CA 1
ATOM 734 C C . ASP A 1 88 ? 2.041 -5.207 -18.891 1 97.38 88 ASP A C 1
ATOM 736 O O . ASP A 1 88 ? 2.541 -4.188 -19.375 1 97.38 88 ASP A O 1
ATOM 740 N N . GLN A 1 89 ? 1.345 -5.227 -17.859 1 95.88 89 GLN A N 1
ATOM 741 C CA . GLN A 1 89 ? 1.059 -3.982 -17.156 1 95.88 89 GLN A CA 1
ATOM 742 C C . GLN A 1 89 ? 2.33 -3.385 -16.547 1 95.88 89 GLN A C 1
ATOM 744 O O . GLN A 1 89 ? 2.506 -2.164 -16.547 1 95.88 89 GLN A O 1
ATOM 749 N N . ALA A 1 90 ? 3.139 -4.27 -16.031 1 96.5 90 ALA A N 1
ATOM 750 C CA . ALA A 1 90 ? 4.41 -3.803 -15.484 1 96.5 90 ALA A CA 1
ATOM 751 C C . ALA A 1 90 ? 5.262 -3.135 -16.562 1 96.5 90 ALA A C 1
ATOM 753 O O . ALA A 1 90 ? 5.816 -2.055 -16.344 1 96.5 90 ALA A O 1
ATOM 754 N N . LEU A 1 91 ? 5.301 -3.738 -17.703 1 97 91 LEU A N 1
ATOM 755 C CA . LEU A 1 91 ? 6.055 -3.176 -18.812 1 97 91 LEU A CA 1
ATOM 756 C C . LEU A 1 91 ? 5.461 -1.843 -19.266 1 97 91 LEU A C 1
ATOM 758 O O . LEU A 1 91 ? 6.195 -0.909 -19.594 1 97 91 LEU A O 1
ATOM 762 N N . ASP A 1 92 ? 4.164 -1.766 -19.25 1 96.25 92 ASP A N 1
ATOM 763 C CA . ASP A 1 92 ? 3.477 -0.541 -19.641 1 96.25 92 ASP A CA 1
ATOM 764 C C . ASP A 1 92 ? 3.805 0.606 -18.688 1 96.25 92 ASP A C 1
ATOM 766 O O . ASP A 1 92 ? 3.959 1.752 -19.109 1 96.25 92 ASP A O 1
ATOM 770 N N . GLN A 1 93 ? 3.92 0.283 -17.438 1 94.56 93 GLN A N 1
ATOM 771 C CA . GLN A 1 93 ? 4.289 1.312 -16.469 1 94.56 93 GLN A CA 1
ATOM 772 C C . GLN A 1 93 ? 5.66 1.897 -16.781 1 94.56 93 GLN A C 1
ATOM 774 O O . GLN A 1 93 ? 5.852 3.115 -16.719 1 94.56 93 GLN A O 1
ATOM 779 N N . TYR A 1 94 ? 6.59 0.996 -17.125 1 94.62 94 TYR A N 1
ATOM 780 C CA . TYR A 1 94 ? 7.918 1.462 -17.5 1 94.62 94 TYR A CA 1
ATOM 781 C C . TYR A 1 94 ? 7.863 2.307 -18.766 1 94.62 94 TYR A C 1
ATOM 783 O O . TYR A 1 94 ? 8.562 3.316 -18.875 1 94.62 94 TYR A O 1
ATOM 791 N N . ARG A 1 95 ? 7.078 1.939 -19.672 1 95.19 95 ARG A N 1
ATOM 792 C CA . ARG A 1 95 ? 6.988 2.611 -20.969 1 95.19 95 ARG A CA 1
ATOM 793 C C . ARG A 1 95 ? 6.328 3.979 -20.828 1 95.19 95 ARG A C 1
ATOM 795 O O . ARG A 1 95 ? 6.809 4.965 -21.391 1 95.19 95 ARG A O 1
ATOM 802 N N . VAL A 1 96 ? 5.352 4.066 -20.047 1 93.5 96 VAL A N 1
ATOM 803 C CA . VAL A 1 96 ? 4.527 5.27 -19.984 1 93.5 96 VAL A CA 1
ATOM 804 C C . VAL A 1 96 ? 5.145 6.258 -18.984 1 93.5 96 VAL A C 1
ATOM 806 O O . VAL A 1 96 ? 5.266 7.449 -19.281 1 93.5 96 VAL A O 1
ATOM 809 N N . LEU A 1 97 ? 5.586 5.77 -17.859 1 92.56 97 LEU A N 1
ATOM 810 C CA . LEU A 1 97 ? 6.047 6.648 -16.797 1 92.56 97 LEU A CA 1
ATOM 811 C C . LEU A 1 97 ? 7.555 6.863 -16.875 1 92.56 97 LEU A C 1
ATOM 813 O O . LEU A 1 97 ? 8.07 7.875 -16.391 1 92.56 97 LEU A O 1
ATOM 817 N N . GLY A 1 98 ? 8.195 5.926 -17.516 1 93.88 98 GLY A N 1
ATOM 818 C CA . GLY A 1 98 ? 9.641 5.848 -17.375 1 93.88 98 GLY A CA 1
ATOM 819 C C . GLY A 1 98 ? 10.086 5.09 -16.141 1 93.88 98 GLY A C 1
ATOM 820 O O . GLY A 1 98 ? 9.352 5.027 -15.148 1 93.88 98 GLY A O 1
ATOM 821 N N . PRO A 1 99 ? 11.328 4.516 -16.156 1 92.38 99 PRO A N 1
ATOM 822 C CA . PRO A 1 99 ? 11.797 3.635 -15.094 1 92.38 99 PRO A CA 1
ATOM 823 C C . PRO A 1 99 ? 11.812 4.316 -13.727 1 92.38 99 PRO A C 1
ATOM 825 O O . PRO A 1 99 ? 11.383 3.723 -12.734 1 92.38 99 PRO A O 1
ATOM 828 N N . ARG A 1 100 ? 12.227 5.562 -13.688 1 87.69 100 ARG A N 1
ATOM 829 C CA . ARG A 1 100 ? 12.352 6.258 -12.406 1 87.69 100 ARG A CA 1
ATOM 830 C C . ARG A 1 100 ? 10.984 6.465 -11.766 1 87.69 100 ARG A C 1
ATOM 832 O O . ARG A 1 100 ? 10.789 6.145 -10.586 1 87.69 100 ARG A O 1
ATOM 839 N N . LYS A 1 101 ? 10.055 6.934 -12.531 1 88.12 101 LYS A N 1
ATOM 840 C CA . LYS A 1 101 ? 8.719 7.188 -12 1 88.12 101 LYS A CA 1
ATOM 841 C C . LYS A 1 101 ? 7.973 5.883 -11.727 1 88.12 101 LYS A C 1
ATOM 843 O O . LYS A 1 101 ? 7.203 5.793 -10.766 1 88.12 101 LYS A O 1
ATOM 848 N N . ALA A 1 102 ? 8.219 4.93 -12.523 1 93.06 102 ALA A N 1
ATOM 849 C CA . ALA A 1 102 ? 7.574 3.631 -12.352 1 93.06 102 ALA A CA 1
ATOM 850 C C . ALA A 1 102 ? 7.988 2.984 -11.031 1 93.06 102 ALA A C 1
ATOM 852 O O . ALA A 1 102 ? 7.172 2.355 -10.352 1 93.06 102 ALA A O 1
ATOM 853 N N . ARG A 1 103 ? 9.219 3.207 -10.664 1 90.62 103 ARG A N 1
ATOM 854 C CA . ARG A 1 103 ? 9.75 2.572 -9.461 1 90.62 103 ARG A CA 1
ATOM 855 C C . ARG A 1 103 ? 9.57 3.469 -8.242 1 90.62 103 ARG A C 1
ATOM 857 O O . ARG A 1 103 ? 10.016 3.127 -7.145 1 90.62 103 ARG A O 1
ATOM 864 N N . GLY A 1 104 ? 8.945 4.555 -8.477 1 86.06 104 GLY A N 1
ATOM 865 C CA . GLY A 1 104 ? 8.773 5.52 -7.398 1 86.06 104 GLY A CA 1
ATOM 866 C C . GLY A 1 104 ? 7.602 5.191 -6.488 1 86.06 104 GLY A C 1
ATOM 867 O O . GLY A 1 104 ? 6.695 4.457 -6.875 1 86.06 104 GLY A O 1
ATOM 868 N N . PHE A 1 105 ? 7.621 5.797 -5.367 1 85.12 105 PHE A N 1
ATOM 869 C CA . PHE A 1 105 ? 6.656 5.531 -4.301 1 85.12 105 PHE A CA 1
ATOM 870 C C . PHE A 1 105 ? 5.246 5.883 -4.75 1 85.12 105 PHE A C 1
ATOM 872 O O . PHE A 1 105 ? 4.285 5.199 -4.391 1 85.12 105 PHE A O 1
ATOM 879 N N . THR A 1 106 ? 5.117 6.969 -5.555 1 83.88 106 THR A N 1
ATOM 880 C CA . THR A 1 106 ? 3.795 7.379 -6.012 1 83.88 106 THR A CA 1
ATOM 881 C C . THR A 1 106 ? 3.137 6.27 -6.828 1 83.88 106 THR A C 1
ATOM 883 O O . THR A 1 106 ? 1.948 5.988 -6.66 1 83.88 106 THR A O 1
ATOM 886 N N . ASN A 1 107 ? 3.943 5.738 -7.691 1 88.81 107 ASN A N 1
ATOM 887 C CA . ASN A 1 107 ? 3.408 4.641 -8.492 1 88.81 107 ASN A CA 1
ATOM 888 C C . ASN A 1 107 ? 3.121 3.412 -7.629 1 88.81 107 ASN A C 1
ATOM 890 O O . ASN A 1 107 ? 2.131 2.711 -7.852 1 88.81 107 ASN A O 1
ATOM 894 N N . ASP A 1 108 ? 3.99 3.125 -6.645 1 88.12 108 ASP A N 1
ATOM 895 C CA . ASP A 1 108 ? 3.777 2.002 -5.738 1 88.12 108 ASP A CA 1
ATOM 896 C C . ASP A 1 108 ? 2.455 2.145 -4.988 1 88.12 108 ASP A C 1
ATOM 898 O O . ASP A 1 108 ? 1.734 1.163 -4.797 1 88.12 108 ASP A O 1
ATOM 902 N N . PHE A 1 109 ? 2.264 3.326 -4.613 1 83.75 109 PHE A N 1
ATOM 903 C CA . PHE A 1 109 ? 1.017 3.588 -3.904 1 83.75 109 PHE A CA 1
ATOM 904 C C . PHE A 1 109 ? -0.182 3.383 -4.824 1 83.75 109 PHE A C 1
ATOM 906 O O . PHE A 1 109 ? -1.195 2.814 -4.414 1 83.75 109 PHE A O 1
ATOM 913 N N . ALA A 1 110 ? -0.028 3.801 -6.027 1 83.94 110 ALA A N 1
ATOM 914 C CA . ALA A 1 110 ? -1.127 3.736 -6.988 1 83.94 110 ALA A CA 1
ATOM 915 C C . ALA A 1 110 ? -1.444 2.291 -7.363 1 83.94 110 ALA A C 1
ATOM 917 O O . ALA A 1 110 ? -2.6 1.955 -7.641 1 83.94 110 ALA A O 1
ATOM 918 N N . THR A 1 111 ? -0.473 1.453 -7.332 1 88.38 111 THR A N 1
ATOM 919 C CA . THR A 1 111 ? -0.66 0.093 -7.824 1 88.38 111 THR A CA 1
ATOM 920 C C . THR A 1 111 ? -0.718 -0.898 -6.664 1 88.38 111 THR A C 1
ATOM 922 O O . THR A 1 111 ? -0.841 -2.105 -6.879 1 88.38 111 THR A O 1
ATOM 925 N N . PHE A 1 112 ? -0.725 -0.442 -5.496 1 85.44 112 PHE A N 1
ATOM 926 C CA . PHE A 1 112 ? -0.61 -1.25 -4.289 1 85.44 112 PHE A CA 1
ATOM 927 C C . PHE A 1 112 ? -1.663 -2.352 -4.273 1 85.44 112 PHE A C 1
ATOM 929 O O . PHE A 1 112 ? -1.359 -3.502 -3.953 1 85.44 112 PHE A O 1
ATOM 936 N N . GLN A 1 113 ? -2.844 -2.02 -4.605 1 84 113 GLN A N 1
ATOM 937 C CA . GLN A 1 113 ? -3.951 -2.967 -4.527 1 84 113 GLN A CA 1
ATOM 938 C C . GLN A 1 113 ? -3.74 -4.141 -5.477 1 84 113 GLN A C 1
ATOM 940 O O . GLN A 1 113 ? -4.062 -5.285 -5.141 1 84 113 GLN A O 1
ATOM 945 N N . VAL A 1 114 ? -3.182 -3.84 -6.57 1 86.44 114 VAL A N 1
ATOM 946 C CA . VAL A 1 114 ? -2.99 -4.863 -7.594 1 86.44 114 VAL A CA 1
ATOM 947 C C . VAL A 1 114 ? -1.981 -5.898 -7.102 1 86.44 114 VAL A C 1
ATOM 949 O O . VAL A 1 114 ? -2.094 -7.086 -7.422 1 86.44 114 VAL A O 1
ATOM 952 N N . GLU A 1 115 ? -1.102 -5.469 -6.277 1 90.88 115 GLU A N 1
ATOM 953 C CA . GLU A 1 115 ? 0.003 -6.328 -5.859 1 90.88 115 GLU A CA 1
ATOM 954 C C . GLU A 1 115 ? -0.363 -7.137 -4.621 1 90.88 115 GLU A C 1
ATOM 956 O O . GLU A 1 115 ? 0.373 -8.047 -4.223 1 90.88 115 GLU A O 1
ATOM 961 N N . GLN A 1 116 ? -1.487 -6.84 -4.07 1 92.12 116 GLN A N 1
ATOM 962 C CA . GLN A 1 116 ? -1.929 -7.613 -2.914 1 92.12 116 GLN A CA 1
ATOM 963 C C . GLN A 1 116 ? -2.344 -9.023 -3.324 1 92.12 116 GLN A C 1
ATOM 965 O O . GLN A 1 116 ? -3.092 -9.203 -4.285 1 92.12 116 GLN A O 1
ATOM 970 N N . PRO A 1 117 ? -1.913 -10 -2.557 1 97.44 117 PRO A N 1
ATOM 971 C CA . PRO A 1 117 ? -2.143 -11.391 -2.961 1 97.44 117 PRO A CA 1
ATOM 972 C C . PRO A 1 117 ? -3.492 -11.922 -2.488 1 97.44 117 PRO A C 1
ATOM 974 O O . PRO A 1 117 ? -3.574 -13.055 -1.994 1 97.44 117 PRO A O 1
ATOM 977 N N . GLY A 1 118 ? -4.566 -11.211 -2.566 1 95.94 118 GLY A N 1
ATOM 978 C CA . GLY A 1 118 ? -5.906 -11.672 -2.234 1 95.94 118 GLY A CA 1
ATOM 979 C C . GLY A 1 118 ? -6.066 -12.031 -0.769 1 95.94 118 GLY A C 1
ATOM 980 O O . GLY A 1 118 ? -5.625 -11.281 0.109 1 95.94 118 GLY A O 1
ATOM 981 N N . TYR A 1 119 ? -6.691 -13.164 -0.542 1 96.75 119 TYR A N 1
ATOM 982 C CA . TYR A 1 119 ? -7.016 -13.531 0.832 1 96.75 119 TYR A CA 1
ATOM 983 C C . TYR A 1 119 ? -5.781 -14.039 1.57 1 96.75 119 TYR A C 1
ATOM 985 O O . TYR A 1 119 ? -5.844 -14.32 2.77 1 96.75 119 TYR A O 1
ATOM 993 N N . TYR A 1 120 ? -4.594 -14.109 0.904 1 97.5 120 TYR A N 1
ATOM 994 C CA . TYR A 1 120 ? -3.375 -14.523 1.599 1 97.5 120 TYR A CA 1
ATOM 995 C C . TYR A 1 120 ? -2.832 -13.391 2.461 1 97.5 120 TYR A C 1
ATOM 997 O O . TYR A 1 120 ? -2.051 -13.625 3.385 1 97.5 120 TYR A O 1
ATOM 1005 N N . GLY A 1 121 ? -3.164 -12.117 2.143 1 93.5 121 GLY A N 1
ATOM 1006 C CA . GLY A 1 121 ? -2.807 -10.977 2.971 1 93.5 121 GLY A CA 1
ATOM 1007 C C . GLY A 1 121 ? -1.308 -10.766 3.08 1 93.5 121 GLY A C 1
ATOM 1008 O O . GLY A 1 121 ? -0.541 -11.289 2.27 1 93.5 121 GLY A O 1
ATOM 1009 N N . MET A 1 122 ? -0.961 -9.977 4.004 1 91.19 122 MET A N 1
ATOM 1010 C CA . MET A 1 122 ? 0.433 -9.586 4.195 1 91.19 122 MET A CA 1
ATOM 1011 C C . MET A 1 122 ? 1.281 -10.781 4.602 1 91.19 122 MET A C 1
ATOM 1013 O O . MET A 1 122 ? 2.432 -10.914 4.18 1 91.19 122 MET A O 1
ATOM 1017 N N . GLN A 1 123 ? 0.711 -11.602 5.375 1 93.5 123 GLN A N 1
ATOM 1018 C CA . GLN A 1 123 ? 1.453 -12.797 5.773 1 93.5 123 GLN A CA 1
ATOM 1019 C C . GLN A 1 123 ? 1.765 -13.68 4.566 1 93.5 123 GLN A C 1
ATOM 1021 O O . GLN A 1 123 ? 2.895 -14.148 4.406 1 93.5 123 GLN A O 1
ATOM 1026 N N . GLY A 1 124 ? 0.772 -13.891 3.785 1 96.06 124 GLY A N 1
ATOM 1027 C CA . GLY A 1 124 ? 1.005 -14.656 2.572 1 96.06 124 GLY A CA 1
ATOM 1028 C C . GLY A 1 124 ? 2.008 -14.008 1.639 1 96.06 124 GLY A C 1
ATOM 1029 O O . GLY A 1 124 ? 2.834 -14.695 1.032 1 96.06 124 GLY A O 1
ATOM 1030 N N . LEU A 1 125 ? 1.954 -12.727 1.57 1 95.31 125 LEU A N 1
ATOM 1031 C CA . LEU A 1 125 ? 2.867 -11.977 0.712 1 95.31 125 LEU A CA 1
ATOM 1032 C C . LEU A 1 125 ? 4.316 -12.25 1.093 1 95.31 125 LEU A C 1
ATOM 1034 O O . LEU A 1 125 ? 5.164 -12.461 0.219 1 95.31 125 LEU A O 1
ATOM 1038 N N . LYS A 1 126 ? 4.609 -12.273 2.32 1 92.75 126 LYS A N 1
ATOM 1039 C CA . LYS A 1 126 ? 5.969 -12.516 2.793 1 92.75 126 LYS A CA 1
ATOM 1040 C C . LYS A 1 126 ? 6.465 -13.891 2.342 1 92.75 126 LYS A C 1
ATOM 1042 O O . LYS A 1 126 ? 7.602 -14.023 1.882 1 92.75 126 LYS A O 1
ATOM 1047 N N . HIS A 1 127 ? 5.605 -14.859 2.432 1 95.5 127 HIS A N 1
ATOM 1048 C CA . HIS A 1 127 ? 5.969 -16.219 2.023 1 95.5 127 HIS A CA 1
ATOM 1049 C C . HIS A 1 127 ? 6.117 -16.312 0.51 1 95.5 127 HIS A C 1
ATOM 1051 O O . HIS A 1 127 ? 6.988 -17.031 0.012 1 95.5 127 HIS A O 1
ATOM 1057 N N . ILE A 1 128 ? 5.285 -15.586 -0.155 1 97.31 128 ILE A N 1
ATOM 1058 C CA . ILE A 1 128 ? 5.359 -15.578 -1.612 1 97.31 128 ILE A CA 1
ATOM 1059 C C . ILE A 1 128 ? 6.684 -14.961 -2.062 1 97.31 128 ILE A C 1
ATOM 1061 O O . ILE A 1 128 ? 7.387 -15.539 -2.896 1 97.31 128 ILE A O 1
ATOM 1065 N N . ILE A 1 129 ? 7.012 -13.875 -1.455 1 94.25 129 ILE A N 1
ATOM 1066 C CA . ILE A 1 129 ? 8.242 -13.18 -1.802 1 94.25 129 ILE A CA 1
ATOM 1067 C C . ILE A 1 129 ? 9.445 -14.062 -1.484 1 94.25 129 ILE A C 1
ATOM 1069 O O . ILE A 1 129 ? 10.375 -14.164 -2.289 1 94.25 129 ILE A O 1
ATOM 1073 N N . GLN A 1 130 ? 9.391 -14.672 -0.383 1 93.94 130 GLN A N 1
ATOM 1074 C CA . GLN A 1 130 ? 10.484 -15.562 -0.009 1 93.94 130 GLN A CA 1
ATOM 1075 C C . GLN A 1 130 ? 10.633 -16.719 -1.006 1 93.94 130 GLN A C 1
ATOM 1077 O O . GLN A 1 130 ? 11.742 -17.047 -1.412 1 93.94 130 GLN A O 1
ATOM 1082 N N . ALA A 1 131 ? 9.547 -17.312 -1.351 1 96.69 131 ALA A N 1
ATOM 1083 C CA . ALA A 1 131 ? 9.57 -18.422 -2.309 1 96.69 131 ALA A CA 1
ATOM 1084 C C . ALA A 1 131 ? 10.133 -17.969 -3.654 1 96.69 131 ALA A C 1
ATOM 1086 O O . ALA A 1 131 ? 10.93 -18.672 -4.27 1 96.69 131 ALA A O 1
ATOM 1087 N N . LEU A 1 132 ? 9.719 -16.812 -4.059 1 96.31 132 LEU A N 1
ATOM 1088 C CA . LEU A 1 132 ? 10.18 -16.281 -5.34 1 96.31 132 LEU A CA 1
ATOM 1089 C C . LEU A 1 132 ? 11.672 -15.961 -5.293 1 96.31 132 LEU A C 1
ATOM 1091 O O . LEU A 1 132 ? 12.391 -16.219 -6.262 1 96.31 132 LEU A O 1
ATOM 1095 N N . ASN A 1 133 ? 12.117 -15.422 -4.195 1 93.25 133 ASN A N 1
ATOM 1096 C CA . ASN A 1 133 ? 13.539 -15.148 -4.035 1 93.25 133 ASN A CA 1
ATOM 1097 C C . ASN A 1 133 ? 14.367 -16.438 -4.07 1 93.25 133 ASN A C 1
ATOM 1099 O O . ASN A 1 133 ? 15.453 -16.453 -4.656 1 93.25 133 ASN A O 1
ATOM 1103 N N . ASP A 1 134 ? 13.875 -17.391 -3.488 1 94.31 134 ASP A N 1
ATOM 1104 C CA . ASP A 1 134 ? 14.562 -18.672 -3.488 1 94.31 134 ASP A CA 1
ATOM 1105 C C . ASP A 1 134 ? 14.562 -19.297 -4.883 1 94.31 134 ASP A C 1
ATOM 1107 O O . ASP A 1 134 ? 15.531 -19.953 -5.277 1 94.31 134 ASP A O 1
ATOM 1111 N N . MET A 1 135 ? 13.547 -19.094 -5.547 1 95.06 135 MET A N 1
ATOM 1112 C CA . MET A 1 135 ? 13.352 -19.703 -6.855 1 95.06 135 MET A CA 1
ATOM 1113 C C . MET A 1 135 ? 14.219 -19.031 -7.91 1 95.06 135 MET A C 1
ATOM 1115 O O . MET A 1 135 ? 14.859 -19.703 -8.719 1 95.06 135 MET A O 1
ATOM 1119 N N . PHE A 1 136 ? 14.289 -17.688 -7.855 1 94.75 136 PHE A N 1
ATOM 1120 C CA . PHE A 1 136 ? 14.898 -16.969 -8.961 1 94.75 136 PHE A CA 1
ATOM 1121 C C . PHE A 1 136 ? 16.234 -16.375 -8.555 1 94.75 136 PHE A C 1
ATOM 1123 O O . PHE A 1 136 ? 17.031 -15.977 -9.406 1 94.75 136 PHE A O 1
ATOM 1130 N N . LYS A 1 137 ? 16.484 -16.281 -7.27 1 89.56 137 LYS A N 1
ATOM 1131 C CA . LYS A 1 137 ? 17.719 -15.773 -6.707 1 89.56 137 LYS A CA 1
ATOM 1132 C C . LYS A 1 137 ? 18.172 -14.508 -7.426 1 89.56 137 LYS A C 1
ATOM 1134 O O . LYS A 1 137 ? 19.312 -14.43 -7.906 1 89.56 137 LYS A O 1
ATOM 1139 N N . PRO A 1 138 ? 17.281 -13.547 -7.379 1 85.88 138 PRO A N 1
ATOM 1140 C CA . PRO A 1 138 ? 17.656 -12.297 -8.055 1 85.88 138 PRO A CA 1
ATOM 1141 C C . PRO A 1 138 ? 18.875 -11.633 -7.438 1 85.88 138 PRO A C 1
ATOM 1143 O O . PRO A 1 138 ? 19.047 -11.664 -6.219 1 85.88 138 PRO A O 1
ATOM 1146 N N . SER A 1 139 ? 19.812 -11.211 -8.398 1 82.81 139 SER A N 1
ATOM 1147 C CA . SER A 1 139 ? 21.016 -10.516 -7.977 1 82.81 139 SER A CA 1
ATOM 1148 C C . SER A 1 139 ? 21.266 -9.266 -8.812 1 82.81 139 SER A C 1
ATOM 1150 O O . SER A 1 139 ? 20.609 -9.07 -9.844 1 82.81 139 SER A O 1
ATOM 1152 N N . VAL A 1 140 ? 22.047 -8.414 -8.25 1 77.88 140 VAL A N 1
ATOM 1153 C CA . VAL A 1 140 ? 22.359 -7.16 -8.93 1 77.88 140 VAL A CA 1
ATOM 1154 C C . VAL A 1 140 ? 22.953 -7.445 -10.305 1 77.88 140 VAL A C 1
ATOM 1156 O O . VAL A 1 140 ? 22.734 -6.691 -11.258 1 77.88 140 VAL A O 1
ATOM 1159 N N . ASP A 1 141 ? 23.516 -8.508 -10.469 1 82.69 141 ASP A N 1
ATOM 1160 C CA . ASP A 1 141 ? 24.234 -8.836 -11.695 1 82.69 141 ASP A CA 1
ATOM 1161 C C . ASP A 1 141 ? 23.328 -9.539 -12.695 1 82.69 141 ASP A C 1
ATOM 1163 O O . ASP A 1 141 ? 23.656 -9.625 -13.883 1 82.69 141 ASP A O 1
ATOM 1167 N N . VAL A 1 142 ? 22.203 -9.992 -12.195 1 84.56 142 VAL A N 1
ATOM 1168 C CA . VAL A 1 142 ? 21.312 -10.773 -13.047 1 84.56 142 VAL A CA 1
ATOM 1169 C C . VAL A 1 142 ? 19.938 -10.102 -13.109 1 84.56 142 VAL A C 1
ATOM 1171 O O . VAL A 1 142 ? 19.219 -10.047 -12.109 1 84.56 142 VAL A O 1
ATOM 1174 N N . GLN A 1 143 ? 19.609 -9.633 -14.375 1 90.12 143 GLN A N 1
ATOM 1175 C CA . GLN A 1 143 ? 18.266 -9.102 -14.594 1 90.12 143 GLN A CA 1
ATOM 1176 C C . GLN A 1 143 ? 17.328 -10.18 -15.109 1 90.12 143 GLN A C 1
ATOM 1178 O O . GLN A 1 143 ? 17.531 -10.734 -16.188 1 90.12 143 GLN A O 1
ATOM 1183 N N . LEU A 1 144 ? 16.297 -10.422 -14.406 1 93.94 144 LEU A N 1
ATOM 1184 C CA . LEU A 1 144 ? 15.398 -11.531 -14.695 1 93.94 144 LEU A CA 1
ATOM 1185 C C . LEU A 1 144 ? 14.508 -11.211 -15.891 1 93.94 144 LEU A C 1
ATOM 1187 O O . LEU A 1 144 ? 14.211 -12.094 -16.703 1 93.94 144 LEU A O 1
ATOM 1191 N N . ALA A 1 145 ? 14.07 -9.914 -16 1 95.44 145 ALA A N 1
ATOM 1192 C CA . ALA A 1 145 ? 13.102 -9.539 -17.031 1 95.44 145 ALA A CA 1
ATOM 1193 C C . ALA A 1 145 ? 13.328 -8.102 -17.484 1 95.44 145 ALA A C 1
ATOM 1195 O O . ALA A 1 145 ? 12.477 -7.234 -17.297 1 95.44 145 ALA A O 1
ATOM 1196 N N . PRO A 1 146 ? 14.453 -7.906 -18.188 1 93.81 146 PRO A N 1
ATOM 1197 C CA . PRO A 1 146 ? 14.672 -6.559 -18.719 1 93.81 146 PRO A CA 1
ATOM 1198 C C . PRO A 1 146 ? 13.539 -6.094 -19.641 1 93.81 146 PRO A C 1
ATOM 1200 O O . PRO A 1 146 ? 12.953 -6.902 -20.359 1 93.81 146 PRO A O 1
ATOM 1203 N N . PRO A 1 147 ? 13.156 -4.762 -19.578 1 95.56 147 PRO A N 1
ATOM 1204 C CA . PRO A 1 147 ? 13.875 -3.654 -18.938 1 95.56 147 PRO A CA 1
ATOM 1205 C C . PRO A 1 147 ? 13.492 -3.473 -17.469 1 95.56 147 PRO A C 1
ATOM 1207 O O . PRO A 1 147 ? 13.977 -2.555 -16.797 1 95.56 147 PRO A O 1
ATOM 1210 N N . LEU A 1 148 ? 12.727 -4.344 -16.891 1 95.19 148 LEU A N 1
ATOM 1211 C CA . LEU A 1 148 ? 12.32 -4.23 -15.484 1 95.19 148 LEU A CA 1
ATOM 1212 C C . LEU A 1 148 ? 13.461 -4.629 -14.562 1 95.19 148 LEU A C 1
ATOM 1214 O O . LEU A 1 148 ? 14.172 -5.605 -14.82 1 95.19 148 LEU A O 1
ATOM 1218 N N . ASN A 1 149 ? 13.672 -3.811 -13.586 1 92.88 149 ASN A N 1
ATOM 1219 C CA . ASN A 1 149 ? 14.578 -4.359 -12.578 1 92.88 149 ASN A CA 1
ATOM 1220 C C . ASN A 1 149 ? 13.93 -5.52 -11.82 1 92.88 149 ASN A C 1
ATOM 1222 O O . ASN A 1 149 ? 12.727 -5.742 -11.93 1 92.88 149 ASN A O 1
ATOM 1226 N N . ASN A 1 150 ? 14.781 -6.277 -11.094 1 93.94 150 ASN A N 1
ATOM 1227 C CA . ASN A 1 150 ? 14.336 -7.531 -10.492 1 93.94 150 ASN A CA 1
ATOM 1228 C C . ASN A 1 150 ? 13.25 -7.297 -9.453 1 93.94 150 ASN A C 1
ATOM 1230 O O . ASN A 1 150 ? 12.25 -8.023 -9.422 1 93.94 150 ASN A O 1
ATOM 1234 N N . GLU A 1 151 ? 13.352 -6.266 -8.609 1 91.88 151 GLU A N 1
ATOM 1235 C CA . GLU A 1 151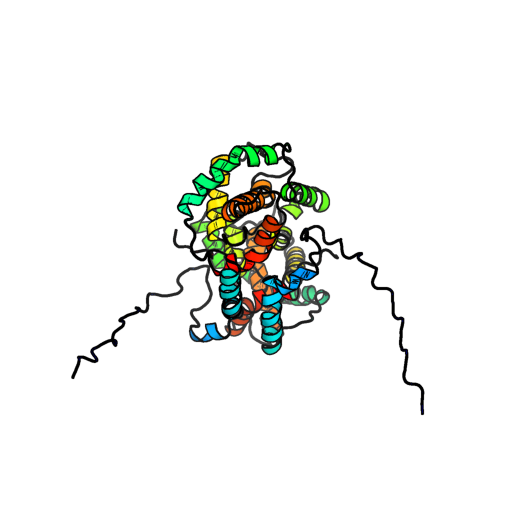 ? 12.367 -5.98 -7.57 1 91.88 151 GLU A CA 1
ATOM 1236 C C . GLU A 1 151 ? 11.008 -5.641 -8.172 1 91.88 151 GLU A C 1
ATOM 1238 O O . GLU A 1 151 ? 9.984 -6.152 -7.723 1 91.88 151 GLU A O 1
ATOM 1243 N N . PHE A 1 152 ? 11.086 -4.84 -9.188 1 93.81 152 PHE A N 1
ATOM 1244 C CA . PHE A 1 152 ? 9.859 -4.414 -9.852 1 93.81 152 PHE A CA 1
ATOM 1245 C C . PHE A 1 152 ? 9.172 -5.594 -10.523 1 93.81 152 PHE A C 1
ATOM 1247 O O . PHE A 1 152 ? 7.949 -5.742 -10.43 1 93.81 152 PHE A O 1
ATOM 1254 N N . PHE A 1 153 ? 9.922 -6.418 -11.18 1 96.5 153 PHE A N 1
ATOM 1255 C CA . PHE A 1 153 ? 9.375 -7.59 -11.859 1 96.5 153 PHE A CA 1
ATOM 1256 C C . PHE A 1 153 ? 8.727 -8.539 -10.859 1 96.5 153 PHE A C 1
ATOM 1258 O O . PHE A 1 153 ? 7.621 -9.031 -11.086 1 96.5 153 PHE A O 1
ATOM 1265 N N . LEU A 1 154 ? 9.414 -8.836 -9.773 1 95.62 154 LEU A N 1
ATOM 1266 C CA . LEU A 1 154 ? 8.875 -9.727 -8.758 1 95.62 154 LEU A CA 1
ATOM 1267 C C . LEU A 1 154 ? 7.59 -9.156 -8.164 1 95.62 154 LEU A C 1
ATOM 1269 O O . LEU A 1 154 ? 6.586 -9.859 -8.055 1 95.62 154 LEU A O 1
ATOM 1273 N N . GLN A 1 155 ? 7.602 -7.906 -7.883 1 95.12 155 GLN A N 1
ATOM 1274 C CA . GLN A 1 155 ? 6.52 -7.23 -7.176 1 95.12 155 GLN A CA 1
ATOM 1275 C C . GLN A 1 155 ? 5.297 -7.066 -8.07 1 95.12 155 GLN A C 1
ATOM 1277 O O . GLN A 1 155 ? 4.172 -7.359 -7.656 1 95.12 155 GLN A O 1
ATOM 1282 N N . LYS A 1 156 ? 5.555 -6.594 -9.305 1 96.69 156 LYS A N 1
ATOM 1283 C CA . LYS A 1 156 ? 4.445 -6.168 -10.156 1 96.69 156 LYS A CA 1
ATOM 1284 C C . LYS A 1 156 ? 3.943 -7.316 -11.031 1 96.69 156 LYS A C 1
ATOM 1286 O O . LYS A 1 156 ? 2.791 -7.312 -11.469 1 96.69 156 LYS A O 1
ATOM 1291 N N . ALA A 1 157 ? 4.75 -8.305 -11.242 1 97.31 157 ALA A N 1
ATOM 1292 C CA . ALA A 1 157 ? 4.352 -9.352 -12.18 1 97.31 157 ALA A CA 1
ATOM 1293 C C . ALA A 1 157 ? 4.23 -10.695 -11.477 1 97.31 157 ALA A C 1
ATOM 1295 O O . ALA A 1 157 ? 3.16 -11.312 -11.477 1 97.31 157 ALA A O 1
ATOM 1296 N N . LEU A 1 158 ? 5.27 -11.086 -10.742 1 97.88 158 LEU A N 1
ATOM 1297 C CA . LEU A 1 158 ? 5.305 -12.469 -10.281 1 97.88 158 LEU A CA 1
ATOM 1298 C C . LEU A 1 158 ? 4.465 -12.641 -9.023 1 97.88 158 LEU A C 1
ATOM 1300 O O . LEU A 1 158 ? 3.834 -13.688 -8.828 1 97.88 158 LEU A O 1
ATOM 1304 N N . VAL A 1 159 ? 4.438 -11.695 -8.141 1 97.75 159 VAL A N 1
ATOM 1305 C CA . VAL A 1 159 ? 3.68 -11.812 -6.902 1 97.75 159 VAL A CA 1
ATOM 1306 C C . VAL A 1 159 ? 2.199 -12.008 -7.215 1 97.75 159 VAL A C 1
ATOM 1308 O O . VAL A 1 159 ? 1.591 -12.984 -6.777 1 97.75 159 VAL A O 1
ATOM 1311 N N . PRO A 1 160 ? 1.632 -11.125 -8.023 1 97.81 160 PRO A N 1
ATOM 1312 C CA . PRO A 1 160 ? 0.215 -11.359 -8.312 1 97.81 160 PRO A CA 1
ATOM 1313 C C . PRO A 1 160 ? -0.019 -12.641 -9.109 1 97.81 160 PRO A C 1
ATOM 1315 O O . PRO A 1 160 ? -1.054 -13.297 -8.945 1 97.81 160 PRO A O 1
ATOM 1318 N N . GLU A 1 161 ? 0.917 -13.055 -9.945 1 98.38 161 GLU A N 1
ATOM 1319 C CA . GLU A 1 161 ? 0.784 -14.305 -10.688 1 98.38 161 GLU A CA 1
ATOM 1320 C C . GLU A 1 161 ? 0.774 -15.508 -9.75 1 98.38 161 GLU A C 1
ATOM 1322 O O . GLU A 1 161 ? -0.013 -16.438 -9.938 1 98.38 161 GLU A O 1
ATOM 1327 N N . VAL A 1 162 ? 1.681 -15.445 -8.758 1 98.62 162 VAL A N 1
ATOM 1328 C CA . VAL A 1 162 ? 1.731 -16.531 -7.785 1 98.62 162 VAL A CA 1
ATOM 1329 C C . VAL A 1 162 ? 0.424 -16.578 -6.996 1 98.62 162 VAL A C 1
ATOM 1331 O O . VAL A 1 162 ? -0.129 -17.656 -6.766 1 98.62 162 VAL A O 1
ATOM 1334 N N . ALA A 1 163 ? -0.061 -15.414 -6.559 1 98.56 163 ALA A N 1
ATOM 1335 C CA . ALA A 1 163 ? -1.338 -15.367 -5.852 1 98.56 163 ALA A CA 1
ATOM 1336 C C . ALA A 1 163 ? -2.453 -15.984 -6.691 1 98.56 163 ALA A C 1
ATOM 1338 O O . ALA A 1 163 ? -3.281 -16.734 -6.18 1 98.56 163 ALA A O 1
ATOM 1339 N N . ARG A 1 164 ? -2.418 -15.656 -7.918 1 98.19 164 ARG A N 1
ATOM 1340 C CA . ARG A 1 164 ? -3.402 -16.203 -8.844 1 98.19 164 ARG A CA 1
ATOM 1341 C C . ARG A 1 164 ? -3.297 -17.734 -8.906 1 98.19 164 ARG A C 1
ATOM 1343 O O . ARG A 1 164 ? -4.312 -18.422 -8.867 1 98.19 164 ARG A O 1
ATOM 1350 N N . CYS A 1 165 ? -2.109 -18.234 -9.016 1 98.62 165 CYS A N 1
ATOM 1351 C CA . CYS A 1 165 ? -1.877 -19.688 -9.07 1 98.62 165 CYS A CA 1
ATOM 1352 C C . CYS A 1 165 ? -2.381 -20.359 -7.805 1 98.62 165 CYS A C 1
ATOM 1354 O O . CYS A 1 165 ? -3.07 -21.375 -7.879 1 98.62 165 CYS A O 1
ATOM 1356 N N . LEU A 1 166 ? -2.043 -19.812 -6.664 1 98.69 166 LEU A N 1
ATOM 1357 C CA . LEU A 1 166 ? -2.432 -20.406 -5.387 1 98.69 166 LEU A CA 1
ATOM 1358 C C . LEU A 1 166 ? -3.949 -20.406 -5.23 1 98.69 166 LEU A C 1
ATOM 1360 O O . LEU A 1 166 ? -4.527 -21.391 -4.773 1 98.69 166 LEU A O 1
ATOM 1364 N N . ILE A 1 167 ? -4.562 -19.312 -5.629 1 98.56 167 ILE A N 1
ATOM 1365 C CA . ILE A 1 167 ? -6.016 -19.219 -5.535 1 98.56 167 ILE A CA 1
ATOM 1366 C C . ILE A 1 167 ? -6.66 -20.203 -6.5 1 98.56 167 ILE A C 1
ATOM 1368 O O . ILE A 1 167 ? -7.645 -20.875 -6.156 1 98.56 167 ILE A O 1
ATOM 1372 N N . ALA A 1 168 ? -6.129 -20.328 -7.707 1 98.56 168 ALA A N 1
ATOM 1373 C CA . ALA A 1 168 ? -6.617 -21.328 -8.656 1 98.56 168 ALA A CA 1
ATOM 1374 C C . ALA A 1 168 ? -6.555 -22.734 -8.062 1 98.56 168 ALA A C 1
ATOM 1376 O O . ALA A 1 168 ? -7.52 -23.5 -8.156 1 98.56 168 ALA A O 1
ATOM 1377 N N . GLU A 1 169 ? -5.445 -23.031 -7.43 1 98.38 169 GLU A N 1
ATOM 1378 C CA . GLU A 1 169 ? -5.27 -24.328 -6.789 1 98.38 169 GLU A CA 1
ATOM 1379 C C . GLU A 1 169 ? -6.289 -24.531 -5.672 1 98.38 169 GLU A C 1
ATOM 1381 O O . GLU A 1 169 ? -6.906 -25.594 -5.578 1 98.38 169 GLU A O 1
ATOM 1386 N N . ASP A 1 170 ? -6.445 -23.516 -4.84 1 98 170 ASP A N 1
ATOM 1387 C CA . ASP A 1 170 ? -7.379 -23.609 -3.719 1 98 170 ASP A CA 1
ATOM 1388 C C . ASP A 1 170 ? -8.805 -23.859 -4.211 1 98 170 ASP A C 1
ATOM 1390 O O . ASP A 1 170 ? -9.578 -24.547 -3.545 1 98 170 ASP A O 1
ATOM 1394 N N . LEU A 1 171 ? -9.109 -23.266 -5.312 1 97.31 171 LEU A N 1
ATOM 1395 C CA . LEU A 1 171 ? -10.469 -23.344 -5.84 1 97.31 171 LEU A CA 1
ATOM 1396 C C . LEU A 1 171 ? -10.633 -24.562 -6.746 1 97.31 171 LEU A C 1
ATOM 1398 O O . LEU A 1 171 ? -11.75 -24.906 -7.137 1 97.31 171 LEU A O 1
ATOM 1402 N N . GLY A 1 172 ? -9.609 -25.219 -7.086 1 97.62 172 GLY A N 1
ATOM 1403 C CA . GLY A 1 172 ? -9.656 -26.344 -8.016 1 97.62 172 GLY A CA 1
ATOM 1404 C C . GLY A 1 172 ? -9.969 -25.922 -9.438 1 97.62 172 GLY A C 1
ATOM 1405 O O . GLY A 1 172 ? -10.742 -26.594 -10.133 1 97.62 172 GLY A O 1
ATOM 1406 N N . LEU A 1 173 ? -9.477 -24.734 -9.828 1 97.81 173 LEU A N 1
ATOM 1407 C CA . LEU A 1 173 ? -9.703 -24.172 -11.156 1 97.81 173 LEU A CA 1
ATOM 1408 C C . LEU A 1 173 ? -8.391 -23.984 -11.906 1 97.81 173 LEU A C 1
ATOM 1410 O O . LEU A 1 173 ? -7.312 -24.094 -11.312 1 97.81 173 LEU A O 1
ATOM 1414 N N . SER A 1 174 ? -8.602 -23.797 -13.18 1 96.94 174 SER A N 1
ATOM 1415 C CA . SER A 1 174 ? -7.441 -23.391 -13.961 1 96.94 174 SER A CA 1
ATOM 1416 C C . SER A 1 174 ? -7.027 -21.969 -13.641 1 96.94 174 SER A C 1
ATOM 1418 O O . SER A 1 174 ? -7.875 -21.125 -13.312 1 96.94 174 SER A O 1
ATOM 1420 N N . VAL A 1 175 ? -5.738 -21.656 -13.758 1 95.94 175 VAL A N 1
ATOM 1421 C CA . VAL A 1 175 ? -5.215 -20.328 -13.477 1 95.94 175 VAL A CA 1
ATOM 1422 C C . VAL A 1 175 ? -5.887 -19.297 -14.383 1 95.94 175 VAL A C 1
ATOM 1424 O O . VAL A 1 175 ? -6.09 -18.156 -13.992 1 95.94 175 VAL A O 1
ATOM 1427 N N . SER A 1 176 ? -6.312 -19.734 -15.578 1 94.19 176 SER A N 1
ATOM 1428 C CA . SER A 1 176 ? -6.875 -18.828 -16.578 1 94.19 176 SER A CA 1
ATOM 1429 C C . SER A 1 176 ? -8.375 -18.625 -16.359 1 94.19 176 SER A C 1
ATOM 1431 O O . SER A 1 176 ? -8.992 -17.781 -17 1 94.19 176 SER A O 1
ATOM 1433 N N . ASP A 1 177 ? -8.953 -19.359 -15.469 1 95.62 177 ASP A N 1
ATOM 1434 C CA . ASP A 1 177 ? -10.367 -19.203 -15.164 1 95.62 177 ASP A CA 1
ATOM 1435 C C . ASP A 1 177 ? -10.656 -17.797 -14.617 1 95.62 177 ASP A C 1
ATOM 1437 O O . ASP A 1 177 ? -9.977 -17.328 -13.703 1 95.62 177 ASP A O 1
ATOM 1441 N N . GLU A 1 178 ? -11.664 -17.109 -15.086 1 91.88 178 GLU A N 1
ATOM 1442 C CA . GLU A 1 178 ? -11.977 -15.719 -14.742 1 91.88 178 GLU A CA 1
ATOM 1443 C C . GLU A 1 178 ? -12.352 -15.594 -13.273 1 91.88 178 GLU A C 1
ATOM 1445 O O . GLU A 1 178 ? -12.125 -14.547 -12.656 1 91.88 178 GLU A O 1
ATOM 1450 N N . ARG A 1 179 ? -12.867 -16.703 -12.734 1 94.38 179 ARG A N 1
ATOM 1451 C CA . ARG A 1 179 ? -13.273 -16.672 -11.336 1 94.38 179 ARG A CA 1
ATOM 1452 C C . ARG A 1 179 ? -12.07 -16.5 -10.414 1 94.38 179 ARG A C 1
ATOM 1454 O O . ARG A 1 179 ? -12.188 -15.984 -9.305 1 94.38 179 ARG A O 1
ATOM 1461 N N . VAL A 1 180 ? -10.891 -16.922 -10.883 1 97.25 180 VAL A N 1
ATOM 1462 C CA . VAL A 1 180 ? -9.672 -16.844 -10.078 1 97.25 180 VAL A CA 1
ATOM 1463 C C . VAL A 1 180 ? -9.273 -15.383 -9.891 1 97.25 180 VAL A C 1
ATOM 1465 O O . VAL A 1 180 ? -9.008 -14.945 -8.766 1 97.25 180 VAL A O 1
ATOM 1468 N N . MET A 1 181 ? -9.25 -14.68 -11 1 94.88 181 MET A N 1
ATOM 1469 C CA . MET A 1 181 ? -8.922 -13.258 -10.93 1 94.88 181 MET A CA 1
ATOM 1470 C C . MET A 1 181 ? -9.945 -12.508 -10.086 1 94.88 181 MET A C 1
ATOM 1472 O O . MET A 1 181 ? -9.594 -11.578 -9.359 1 94.88 181 MET A O 1
ATOM 1476 N N . PHE A 1 182 ? -11.141 -12.953 -10.164 1 92.38 182 PHE A N 1
ATOM 1477 C CA . PHE A 1 182 ? -12.211 -12.32 -9.391 1 92.38 182 PHE A CA 1
ATOM 1478 C C . PHE A 1 182 ? -11.977 -12.508 -7.898 1 92.38 182 PHE A C 1
ATOM 1480 O O . PHE A 1 182 ? -12.078 -11.547 -7.125 1 92.38 182 PHE A O 1
ATOM 1487 N N . VAL A 1 183 ? -11.703 -13.68 -7.535 1 95.25 183 VAL A N 1
ATOM 1488 C CA . VAL A 1 183 ? -11.477 -13.953 -6.121 1 95.25 183 VAL A CA 1
ATOM 1489 C C . VAL A 1 183 ? -10.242 -13.203 -5.637 1 95.25 183 VAL A C 1
ATOM 1491 O O . VAL A 1 183 ? -10.234 -12.641 -4.539 1 95.25 183 VAL A O 1
ATOM 1494 N N . LEU A 1 184 ? -9.227 -13.18 -6.473 1 96.5 184 LEU A N 1
ATOM 1495 C CA . LEU A 1 184 ? -8.008 -12.453 -6.125 1 96.5 184 LEU A CA 1
ATOM 1496 C C . LEU A 1 184 ? -8.328 -10.992 -5.809 1 96.5 184 LEU A C 1
ATOM 1498 O O . LEU A 1 184 ? -7.938 -10.484 -4.754 1 96.5 184 LEU A O 1
ATOM 1502 N N . GLU A 1 185 ? -9.078 -10.375 -6.59 1 92.12 185 GLU A N 1
ATOM 1503 C CA . GLU A 1 185 ? -9.375 -8.953 -6.445 1 92.12 185 GLU A CA 1
ATOM 1504 C C . GLU A 1 185 ? -10.344 -8.703 -5.293 1 92.12 185 GLU A C 1
ATOM 1506 O O . GLU A 1 185 ? -10.141 -7.785 -4.496 1 92.12 185 GLU A O 1
ATOM 1511 N N . ASP A 1 186 ? -11.289 -9.562 -5.195 1 91.38 186 ASP A N 1
ATOM 1512 C CA . ASP A 1 186 ? -12.367 -9.336 -4.234 1 91.38 186 ASP A CA 1
ATOM 1513 C C . ASP A 1 186 ? -11.914 -9.664 -2.814 1 91.38 186 ASP A C 1
ATOM 1515 O O . ASP A 1 186 ? -12.523 -9.219 -1.843 1 91.38 186 ASP A O 1
ATOM 1519 N N . SER A 1 187 ? -10.875 -10.422 -2.711 1 93.94 187 SER A N 1
ATOM 1520 C CA . SER A 1 187 ? -10.516 -10.922 -1.388 1 93.94 187 SER A CA 1
ATOM 1521 C C . SER A 1 187 ? -9.375 -10.109 -0.785 1 93.94 187 SER A C 1
ATOM 1523 O O . SER A 1 187 ? -8.945 -10.375 0.339 1 93.94 187 SER A O 1
ATOM 1525 N N . ARG A 1 188 ? -8.93 -9.078 -1.472 1 91.38 188 ARG A N 1
ATOM 1526 C CA . ARG A 1 188 ? -7.762 -8.328 -1.038 1 91.38 188 ARG A CA 1
ATOM 1527 C C . ARG A 1 188 ? -8 -7.68 0.322 1 91.38 188 ARG A C 1
ATOM 1529 O O . ARG A 1 188 ? -7.152 -7.773 1.216 1 91.38 188 ARG A O 1
ATOM 1536 N N . LEU A 1 189 ? -9.125 -7.039 0.431 1 85.88 189 LEU A N 1
ATOM 1537 C CA . LEU A 1 189 ? -9.414 -6.383 1.701 1 85.88 189 LEU A CA 1
ATOM 1538 C C . LEU A 1 189 ? -9.531 -7.406 2.826 1 85.88 189 LEU A C 1
ATOM 1540 O O . LEU A 1 189 ? -8.992 -7.199 3.916 1 85.88 189 LEU A O 1
ATOM 1544 N N . PHE A 1 190 ? -10.219 -8.516 2.574 1 90.19 190 PHE A N 1
ATOM 1545 C CA . PHE A 1 190 ? -10.359 -9.609 3.535 1 90.19 190 PHE A CA 1
ATOM 1546 C C . PHE A 1 190 ? -8.984 -10.102 3.988 1 90.19 190 PHE A C 1
ATOM 1548 O O . PHE A 1 190 ? -8.734 -10.227 5.188 1 90.19 190 PHE A O 1
ATOM 1555 N N . GLY A 1 191 ? -8.102 -10.352 3.057 1 92.75 191 GLY A N 1
ATOM 1556 C CA . GLY A 1 191 ? -6.758 -10.82 3.369 1 92.75 191 GLY A CA 1
ATOM 1557 C C . GLY A 1 191 ? -5.965 -9.852 4.219 1 92.75 191 GLY A C 1
ATOM 1558 O O . GLY A 1 191 ? -5.238 -10.258 5.125 1 92.75 191 GLY A O 1
ATOM 1559 N N . SER A 1 192 ? -6.105 -8.602 3.889 1 88 192 SER A N 1
ATOM 1560 C CA . SER A 1 192 ? -5.359 -7.582 4.617 1 88 192 SER A CA 1
ATOM 1561 C C . SER A 1 192 ? -5.805 -7.512 6.078 1 88 192 SER A C 1
ATOM 1563 O O . SER A 1 192 ? -5.008 -7.184 6.957 1 88 192 SER A O 1
ATOM 1565 N N . ILE A 1 193 ? -7.02 -7.844 6.328 1 85.19 193 ILE A N 1
ATOM 1566 C CA . ILE A 1 193 ? -7.578 -7.766 7.672 1 85.19 193 ILE A CA 1
ATOM 1567 C C . ILE A 1 193 ? -7.289 -9.062 8.43 1 85.19 193 ILE A C 1
ATOM 1569 O O . ILE A 1 193 ? -6.855 -9.039 9.578 1 85.19 193 ILE A O 1
ATOM 1573 N N . VAL A 1 194 ? -7.461 -10.211 7.812 1 90.5 194 VAL A N 1
ATOM 1574 C CA . VAL A 1 194 ? -7.41 -11.516 8.469 1 90.5 194 VAL A CA 1
ATOM 1575 C C . VAL A 1 194 ? -5.961 -11.953 8.633 1 90.5 194 VAL A C 1
ATOM 1577 O O . VAL A 1 194 ? -5.605 -12.602 9.625 1 90.5 194 VAL A O 1
ATOM 1580 N N . PHE A 1 195 ? -5.105 -11.617 7.691 1 92.56 195 PHE A N 1
ATOM 1581 C CA . PHE A 1 195 ? -3.701 -12.008 7.734 1 92.56 195 PHE A CA 1
ATOM 1582 C C . PHE A 1 195 ? -2.799 -10.781 7.625 1 92.56 195 PHE A C 1
ATOM 1584 O O . PHE A 1 195 ? -2.016 -10.664 6.68 1 92.56 195 PHE A O 1
ATOM 1591 N N . PRO A 1 196 ? -2.85 -9.922 8.656 1 85.88 196 PRO A N 1
ATOM 1592 C CA . PRO A 1 196 ? -2.027 -8.711 8.656 1 85.88 196 PRO A CA 1
ATOM 1593 C C . PRO A 1 196 ? -0.55 -9 8.906 1 85.88 196 PRO A C 1
ATOM 1595 O O . PRO A 1 196 ? -0.171 -10.156 9.125 1 85.88 196 PRO A O 1
ATOM 1598 N N . ASN A 1 197 ? 0.24 -7.832 8.703 1 81.38 197 ASN A N 1
ATOM 1599 C CA . ASN A 1 197 ? 1.661 -7.941 9.016 1 81.38 197 ASN A CA 1
ATOM 1600 C C . ASN A 1 197 ? 1.891 -8.234 10.492 1 81.38 197 ASN A C 1
ATOM 1602 O O . ASN A 1 197 ? 1.398 -7.512 11.359 1 81.38 197 ASN A O 1
ATOM 1606 N N . THR A 1 198 ? 2.32 -9.492 10.93 1 69.25 198 THR A N 1
ATOM 1607 C CA . THR A 1 198 ? 2.588 -9.789 12.336 1 69.25 198 THR A CA 1
ATOM 1608 C C . THR A 1 198 ? 4.086 -9.727 12.625 1 69.25 198 THR A C 1
ATOM 1610 O O . THR A 1 198 ? 4.902 -10.039 11.758 1 69.25 198 THR A O 1
ATOM 1613 N N . ASP A 1 199 ? 4.723 -8.578 13.078 1 55.16 199 ASP A N 1
ATOM 1614 C CA . ASP A 1 199 ? 6.129 -8.461 13.453 1 55.16 199 ASP A CA 1
ATOM 1615 C C . ASP A 1 199 ? 6.652 -9.773 14.031 1 55.16 199 ASP A C 1
ATOM 1617 O O . ASP A 1 199 ? 7.84 -9.891 14.336 1 55.16 199 ASP A O 1
ATOM 1621 N N . GLN A 1 200 ? 5.984 -10.797 14.453 1 41.09 200 GLN A N 1
ATOM 1622 C CA . GLN A 1 200 ? 6.527 -11.867 15.281 1 41.09 200 GLN A CA 1
ATOM 1623 C C . GLN A 1 200 ? 7.547 -12.695 14.508 1 41.09 200 GLN A C 1
ATOM 1625 O O . GLN A 1 200 ? 8.211 -13.562 15.086 1 41.09 200 GLN A O 1
ATOM 1630 N N . GLU A 1 201 ? 7.758 -12.609 13.203 1 37.72 201 GLU A N 1
ATOM 1631 C CA . GLU A 1 201 ? 8.844 -13.562 12.984 1 37.72 201 GLU A CA 1
ATOM 1632 C C . GLU A 1 201 ? 10.195 -12.953 13.328 1 37.72 201 GLU A C 1
ATOM 1634 O O . GLU A 1 201 ? 10.406 -11.758 13.141 1 37.72 201 GLU A O 1
ATOM 1639 N N . MET B 1 1 ? -58.625 23.719 -8.078 1 22.55 1 MET B N 1
ATOM 1640 C CA . MET B 1 1 ? -58.281 22.797 -9.164 1 22.55 1 MET B CA 1
ATOM 1641 C C . MET B 1 1 ? -56.812 22.875 -9.492 1 22.55 1 MET B C 1
ATOM 1643 O O . MET B 1 1 ? -56.406 23.094 -10.648 1 22.55 1 MET B O 1
ATOM 1647 N N . LYS B 1 2 ? -56.031 23.516 -8.664 1 27.23 2 LYS B N 1
ATOM 1648 C CA . LYS B 1 2 ? -54.625 23.875 -8.664 1 27.23 2 LYS B CA 1
ATOM 1649 C C . LYS B 1 2 ? -53.75 22.719 -9.133 1 27.23 2 LYS B C 1
ATOM 1651 O O . LYS B 1 2 ? -54.062 21.547 -8.852 1 27.23 2 LYS B O 1
ATOM 1656 N N . THR B 1 3 ? -52.812 23 -10.133 1 22.16 3 THR B N 1
ATOM 1657 C CA . THR B 1 3 ? -51.938 22.406 -11.125 1 22.16 3 THR B CA 1
ATOM 1658 C C . THR B 1 3 ? -50.875 21.531 -10.461 1 22.16 3 THR B C 1
ATOM 1660 O O . THR B 1 3 ? -50.031 22.031 -9.695 1 22.16 3 THR B O 1
ATOM 1663 N N . ASN B 1 4 ? -51.188 20.391 -9.992 1 24.31 4 ASN B N 1
ATOM 1664 C CA . ASN B 1 4 ? -50.531 19.219 -9.414 1 24.31 4 ASN B CA 1
ATOM 1665 C C . ASN B 1 4 ? -49.375 18.75 -10.281 1 24.31 4 ASN B C 1
ATOM 1667 O O . ASN B 1 4 ? -49.438 17.703 -10.914 1 24.31 4 ASN B O 1
ATOM 1671 N N . GLN B 1 5 ? -48.906 19.797 -11.148 1 21.3 5 GLN B N 1
ATOM 1672 C CA . GLN B 1 5 ? -48.094 19.484 -12.305 1 21.3 5 GLN B CA 1
ATOM 1673 C C . GLN B 1 5 ? -46.969 18.516 -11.93 1 21.3 5 GLN B C 1
ATOM 1675 O O . GLN B 1 5 ? -46.656 18.344 -10.75 1 21.3 5 GLN B O 1
ATOM 1680 N N . GLU B 1 6 ? -45.844 18.438 -12.891 1 21.56 6 GLU B N 1
ATOM 1681 C CA . GLU B 1 6 ? -44.938 17.594 -13.672 1 21.56 6 GLU B CA 1
ATOM 1682 C C . GLU B 1 6 ? -43.656 17.328 -12.906 1 21.56 6 GLU B C 1
ATOM 1684 O O . GLU B 1 6 ? -42.719 18.156 -12.906 1 21.56 6 GLU B O 1
ATOM 1689 N N . LEU B 1 7 ? -43.75 17.188 -11.727 1 22.08 7 LEU B N 1
ATOM 1690 C CA . LEU B 1 7 ? -42.562 16.922 -10.906 1 22.08 7 LEU B CA 1
ATOM 1691 C C . LEU B 1 7 ? -41.688 15.859 -11.555 1 22.08 7 LEU B C 1
ATOM 1693 O O . LEU B 1 7 ? -40.812 15.305 -10.898 1 22.08 7 LEU B O 1
ATOM 1697 N N . ARG B 1 8 ? -42.219 15.32 -12.641 1 21.12 8 ARG B N 1
ATOM 1698 C CA . ARG B 1 8 ? -41.719 14 -13 1 21.12 8 ARG B CA 1
ATOM 1699 C C . ARG B 1 8 ? -40.219 14.039 -13.25 1 21.12 8 ARG B C 1
ATOM 1701 O O . ARG B 1 8 ? -39.469 13.133 -12.836 1 21.12 8 ARG B O 1
ATOM 1708 N N . ALA B 1 9 ? -39.75 14.805 -14.32 1 22.36 9 ALA B N 1
ATOM 1709 C CA . ALA B 1 9 ? -38.812 14.289 -15.312 1 22.36 9 ALA B CA 1
ATOM 1710 C C . ALA B 1 9 ? -37.406 14.258 -14.773 1 22.36 9 ALA B C 1
ATOM 1712 O O . ALA B 1 9 ? -36.688 15.273 -14.812 1 22.36 9 ALA B O 1
ATOM 1713 N N . LEU B 1 10 ? -37.156 14.289 -13.633 1 24.19 10 LEU B N 1
ATOM 1714 C CA . LEU B 1 10 ? -35.75 14.609 -13.453 1 24.19 10 LEU B CA 1
ATOM 1715 C C . LEU B 1 10 ? -34.875 13.75 -14.359 1 24.19 10 LEU B C 1
ATOM 1717 O O . LEU B 1 10 ? -34.969 12.523 -14.328 1 24.19 10 LEU B O 1
ATOM 1721 N N . PRO B 1 11 ? -34.406 14.281 -15.461 1 21.56 11 PRO B N 1
ATOM 1722 C CA . PRO B 1 11 ? -33.812 13.703 -16.672 1 21.56 11 PRO B CA 1
ATOM 1723 C C . PRO B 1 11 ? -32.812 12.578 -16.359 1 21.56 11 PRO B C 1
ATOM 1725 O O . PRO B 1 11 ? -32.469 12.367 -15.188 1 21.56 11 PRO B O 1
ATOM 1728 N N . GLU B 1 12 ? -31.672 12.406 -17.328 1 22.2 12 GLU B N 1
ATOM 1729 C CA . GLU B 1 12 ? -30.891 11.641 -18.297 1 22.2 12 GLU B CA 1
ATOM 1730 C C . GLU B 1 12 ? -29.594 11.141 -17.672 1 22.2 12 GLU B C 1
ATOM 1732 O O . GLU B 1 12 ? -28.625 11.891 -17.562 1 22.2 12 GLU B O 1
ATOM 1737 N N . VAL B 1 13 ? -29.453 10.93 -16.594 1 22.28 13 VAL B N 1
ATOM 1738 C CA . VAL B 1 13 ? -28.109 10.578 -16.141 1 22.28 13 VAL B CA 1
ATOM 1739 C C . VAL B 1 13 ? -27.469 9.609 -17.125 1 22.28 13 VAL B C 1
ATOM 1741 O O . VAL B 1 13 ? -27.906 8.477 -17.281 1 22.28 13 VAL B O 1
ATOM 1744 N N . ARG B 1 14 ? -26.875 10.031 -18.234 1 21.52 14 ARG B N 1
ATOM 1745 C CA . ARG B 1 14 ? -26.156 9.344 -19.297 1 21.52 14 ARG B CA 1
ATOM 1746 C C . ARG B 1 14 ? -25.172 8.328 -18.75 1 21.52 14 ARG B C 1
ATOM 1748 O O . ARG B 1 14 ? -24.672 8.492 -17.625 1 21.52 14 ARG B O 1
ATOM 1755 N N . SER B 1 15 ? -25.078 7.289 -19.375 1 22.91 15 SER B N 1
ATOM 1756 C CA . SER B 1 15 ? -24.312 6.047 -19.375 1 22.91 15 SER B CA 1
ATOM 1757 C C . SER B 1 15 ? -22.828 6.316 -19.562 1 22.91 15 SER B C 1
ATOM 1759 O O . SER B 1 15 ? -22.031 5.383 -19.719 1 22.91 15 SER B O 1
ATOM 1761 N N . ARG B 1 16 ? -22.141 7.457 -19.062 1 24.14 16 ARG B N 1
ATOM 1762 C CA . ARG B 1 16 ? -20.953 7.41 -19.906 1 24.14 16 ARG B CA 1
ATOM 1763 C C . ARG B 1 16 ? -20.438 5.98 -20.047 1 24.14 16 ARG B C 1
ATOM 1765 O O . ARG B 1 16 ? -20.75 5.121 -19.219 1 24.14 16 ARG B O 1
ATOM 1772 N N . LYS B 1 17 ? -19.219 5.809 -20.953 1 24.48 17 LYS B N 1
ATOM 1773 C CA . LYS B 1 17 ? -18.062 5.188 -21.609 1 24.48 17 LYS B CA 1
ATOM 1774 C C . LYS B 1 17 ? -17.188 4.461 -20.609 1 24.48 17 LYS B C 1
ATOM 1776 O O . LYS B 1 17 ? -16.953 4.949 -19.5 1 24.48 17 LYS B O 1
ATOM 1781 N N . GLU B 1 18 ? -16.562 3.148 -20.734 1 26.66 18 GLU B N 1
ATOM 1782 C CA . GLU B 1 18 ? -15.953 1.942 -20.203 1 26.66 18 GLU B CA 1
ATOM 1783 C C . GLU B 1 18 ? -14.703 2.277 -19.391 1 26.66 18 GLU B C 1
ATOM 1785 O O . GLU B 1 18 ? -14.148 3.375 -19.516 1 26.66 18 GLU B O 1
ATOM 1790 N N . ALA B 1 19 ? -14.258 1.247 -18.469 1 31.59 19 ALA B N 1
ATOM 1791 C CA . ALA B 1 19 ? -13.125 0.744 -17.703 1 31.59 19 ALA B CA 1
ATOM 1792 C C . ALA B 1 19 ? -11.812 0.918 -18.469 1 31.59 19 ALA B C 1
ATOM 1794 O O . ALA B 1 19 ? -11.219 -0.061 -18.922 1 31.59 19 ALA B O 1
ATOM 1795 N N . LYS B 1 20 ? -11.57 1.713 -19.297 1 28.42 20 LYS B N 1
ATOM 1796 C CA . LYS B 1 20 ? -10.297 1.625 -20 1 28.42 20 LYS B CA 1
ATOM 1797 C C . LYS B 1 20 ? -9.125 1.882 -19.062 1 28.42 20 LYS B C 1
ATOM 1799 O O . LYS B 1 20 ? -8.039 2.246 -19.516 1 28.42 20 LYS B O 1
ATOM 1804 N N . ASN B 1 21 ? -9.352 2.305 -17.844 1 30.09 21 ASN B N 1
ATOM 1805 C CA . ASN B 1 21 ? -8.109 2.535 -17.125 1 30.09 21 ASN B CA 1
ATOM 1806 C C . ASN B 1 21 ? -7.254 1.273 -17.062 1 30.09 21 ASN B C 1
ATOM 1808 O O . ASN B 1 21 ? -7.715 0.227 -16.609 1 30.09 21 ASN B O 1
ATOM 1812 N N . PRO B 1 22 ? -6.184 1.21 -17.766 1 32.09 22 PRO B N 1
ATOM 1813 C CA . PRO B 1 22 ? -5.34 0.021 -17.906 1 32.09 22 PRO B CA 1
ATOM 1814 C C . PRO B 1 22 ? -5.094 -0.692 -16.578 1 32.09 22 PRO B C 1
ATOM 1816 O O . PRO B 1 22 ? -4.957 -1.918 -16.562 1 32.09 22 PRO B O 1
ATOM 1819 N N . LEU B 1 23 ? -4.551 0.026 -15.633 1 34.78 23 LEU B N 1
ATOM 1820 C CA . LEU B 1 23 ? -4.145 -0.791 -14.492 1 34.78 23 LEU B CA 1
ATOM 1821 C C . LEU B 1 23 ? -5.359 -1.295 -13.727 1 34.78 23 LEU B C 1
ATOM 1823 O O . LEU B 1 23 ? -5.219 -1.989 -12.719 1 34.78 23 LEU B O 1
ATOM 1827 N N . GLY B 1 24 ? -6.504 -0.659 -13.891 1 35.72 24 GLY B N 1
ATOM 1828 C CA . GLY B 1 24 ? -7.762 -1.249 -13.453 1 35.72 24 GLY B CA 1
ATOM 1829 C C . GLY B 1 24 ? -8.086 -2.547 -14.172 1 35.72 24 GLY B C 1
ATOM 1830 O O . GLY B 1 24 ? -8.812 -2.545 -15.172 1 35.72 24 GLY B O 1
ATOM 1831 N N . LEU B 1 25 ? -7.145 -3.273 -14.406 1 34.91 25 LEU B N 1
ATOM 1832 C CA . LEU B 1 25 ? -7.535 -4.457 -15.164 1 34.91 25 LEU B CA 1
ATOM 1833 C C . LEU B 1 25 ? -8.883 -4.992 -14.688 1 34.91 25 LEU B C 1
ATOM 1835 O O . LEU B 1 25 ? -9.195 -6.168 -14.891 1 34.91 25 LEU B O 1
ATOM 1839 N N . TYR B 1 26 ? -9.5 -4.387 -13.625 1 33.97 26 TYR B N 1
ATOM 1840 C CA . TYR B 1 26 ? -10.695 -5.176 -13.344 1 33.97 26 TYR B CA 1
ATOM 1841 C C . TYR B 1 26 ? -11.664 -5.141 -14.516 1 33.97 26 TYR B C 1
ATOM 1843 O O . TYR B 1 26 ? -11.789 -4.117 -15.195 1 33.97 26 TYR B O 1
ATOM 1851 N N . LEU B 1 27 ? -12.039 -6.172 -15.109 1 34.75 27 LEU B N 1
ATOM 1852 C CA . LEU B 1 27 ? -13.188 -6.426 -15.969 1 34.75 27 LEU B CA 1
ATOM 1853 C C . LEU B 1 27 ? -14.43 -5.719 -15.445 1 34.75 27 LEU B C 1
ATOM 1855 O O . LEU B 1 27 ? -14.602 -5.574 -14.234 1 34.75 27 LEU B O 1
ATOM 1859 N N . PRO B 1 28 ? -15.242 -4.934 -16.203 1 34.59 28 PRO B N 1
ATOM 1860 C CA . PRO B 1 28 ? -16.594 -4.395 -16.047 1 34.59 28 PRO B CA 1
ATOM 1861 C C . PRO B 1 28 ? -17.547 -5.363 -15.344 1 34.59 28 PRO B C 1
ATOM 1863 O O . PRO B 1 28 ? -18.766 -5.258 -15.492 1 34.59 28 PRO B O 1
ATOM 1866 N N . PHE B 1 29 ? -17.281 -6.363 -14.688 1 36.12 29 PHE B N 1
ATOM 1867 C CA . PHE B 1 29 ? -18.484 -7.105 -14.32 1 36.12 29 PHE B CA 1
ATOM 1868 C C . PHE B 1 29 ? -19.438 -6.23 -13.531 1 36.12 29 PHE B C 1
ATOM 1870 O O . PHE B 1 29 ? -19.172 -5.867 -12.391 1 36.12 29 PHE B O 1
ATOM 1877 N N . SER B 1 30 ? -20.094 -5.312 -14.094 1 38.94 30 SER B N 1
ATOM 1878 C CA . SER B 1 30 ? -21.234 -4.512 -13.68 1 38.94 30 SER B CA 1
ATOM 1879 C C . SER B 1 30 ? -22 -5.188 -12.539 1 38.94 30 SER B C 1
ATOM 1881 O O . SER B 1 30 ? -22.453 -4.52 -11.609 1 38.94 30 SER B O 1
ATOM 1883 N N . GLN B 1 31 ? -22.438 -6.383 -12.773 1 41.59 31 GLN B N 1
ATOM 1884 C CA . GLN B 1 31 ? -23.344 -7.09 -11.883 1 41.59 31 GLN B CA 1
ATOM 1885 C C . GLN B 1 31 ? -22.688 -7.375 -10.539 1 41.59 31 GLN B C 1
ATOM 1887 O O . GLN B 1 31 ? -23.359 -7.676 -9.555 1 41.59 31 GLN B O 1
ATOM 1892 N N . ARG B 1 32 ? -21.359 -7.27 -10.445 1 46.84 32 ARG B N 1
ATOM 1893 C CA . ARG B 1 32 ? -20.656 -7.902 -9.336 1 46.84 32 ARG B CA 1
ATOM 1894 C C . ARG B 1 32 ? -20.328 -6.891 -8.242 1 46.84 32 ARG B C 1
ATOM 1896 O O . ARG B 1 32 ? -19.625 -7.207 -7.281 1 46.84 32 ARG B O 1
ATOM 1903 N N . ALA B 1 33 ? -20.672 -5.734 -8.562 1 48.94 33 ALA B N 1
ATOM 1904 C CA . ALA B 1 33 ? -20.438 -4.699 -7.559 1 48.94 33 ALA B CA 1
ATOM 1905 C C . ALA B 1 33 ? -21.141 -5.039 -6.25 1 48.94 33 ALA B C 1
ATOM 1907 O O . ALA B 1 33 ? -20.609 -4.777 -5.168 1 48.94 33 ALA B O 1
ATOM 1908 N N . GLU B 1 34 ? -22.312 -5.656 -6.418 1 47.22 34 GLU B N 1
ATOM 1909 C CA . GLU B 1 34 ? -23.047 -5.941 -5.191 1 47.22 34 GLU B CA 1
ATOM 1910 C C . GLU B 1 34 ? -22.266 -6.895 -4.293 1 47.22 34 GLU B C 1
ATOM 1912 O O . GLU B 1 34 ? -22.438 -6.887 -3.07 1 47.22 34 GLU B O 1
ATOM 1917 N N . HIS B 1 35 ? -21.344 -7.582 -4.887 1 54.34 35 HIS B N 1
ATOM 1918 C CA . HIS B 1 35 ? -20.672 -8.586 -4.07 1 54.34 35 HIS B CA 1
ATOM 1919 C C . HIS B 1 35 ? -19.219 -8.219 -3.816 1 54.34 35 HIS B C 1
ATOM 1921 O O . HIS B 1 35 ? -18.484 -8.984 -3.182 1 54.34 35 HIS B O 1
ATOM 1927 N N . CYS B 1 36 ? -18.906 -7.094 -4.312 1 68.94 36 CYS B N 1
ATOM 1928 C CA . CYS B 1 36 ? -17.5 -6.734 -4.133 1 68.94 36 CYS B CA 1
ATOM 1929 C C . CYS B 1 36 ? -17.25 -6.199 -2.729 1 68.94 36 CYS B C 1
ATOM 1931 O O . CYS B 1 36 ? -17.984 -5.328 -2.252 1 68.94 36 CYS B O 1
ATOM 1933 N N . GLN B 1 37 ? -16.359 -6.832 -2.041 1 67.81 37 GLN B N 1
ATOM 1934 C CA . GLN B 1 37 ? -16.062 -6.484 -0.658 1 67.81 37 GLN B CA 1
ATOM 1935 C C . GLN B 1 37 ? -15.695 -5.008 -0.53 1 67.81 37 GLN B C 1
ATOM 1937 O O . GLN B 1 37 ? -16.094 -4.348 0.435 1 67.81 37 GLN B O 1
ATOM 1942 N N . LEU B 1 38 ? -15.008 -4.57 -1.562 1 66.5 38 LEU B N 1
ATOM 1943 C CA . LEU B 1 38 ? -14.648 -3.158 -1.504 1 66.5 38 LEU B CA 1
ATOM 1944 C C . LEU B 1 38 ? -15.891 -2.279 -1.58 1 66.5 38 LEU B C 1
ATOM 1946 O O . LEU B 1 38 ? -16.016 -1.307 -0.832 1 66.5 38 LEU B O 1
ATOM 1950 N N . HIS B 1 39 ? -16.859 -2.752 -2.412 1 70.31 39 HIS B N 1
ATOM 1951 C CA . HIS B 1 39 ? -18.078 -1.973 -2.561 1 70.31 39 HIS B CA 1
ATOM 1952 C C . HIS B 1 39 ? -18.953 -2.062 -1.308 1 70.31 39 HIS B C 1
ATOM 1954 O O . HIS B 1 39 ? -19.594 -1.082 -0.917 1 70.31 39 HIS B O 1
ATOM 1960 N N . LYS B 1 40 ? -18.875 -3.131 -0.745 1 71.62 40 LYS B N 1
ATOM 1961 C CA . LYS B 1 40 ? -19.609 -3.275 0.508 1 71.62 40 LYS B CA 1
ATOM 1962 C C . LYS B 1 40 ? -18.969 -2.441 1.617 1 71.62 40 LYS B C 1
ATOM 1964 O O . LYS B 1 40 ? -19.688 -1.806 2.404 1 71.62 40 LYS B O 1
ATOM 1969 N N . ALA B 1 41 ? -17.688 -2.457 1.674 1 72 41 ALA B N 1
ATOM 1970 C CA . ALA B 1 41 ? -16.984 -1.635 2.652 1 72 41 ALA B CA 1
ATOM 1971 C C . ALA B 1 41 ? -17.281 -0.154 2.447 1 72 41 ALA B C 1
ATOM 1973 O O . ALA B 1 41 ? -17.375 0.609 3.412 1 72 41 ALA B O 1
ATOM 1974 N N . GLU B 1 42 ? -17.531 0.179 1.207 1 77.88 42 GLU B N 1
ATOM 1975 C CA . GLU B 1 42 ? -17.844 1.567 0.876 1 77.88 42 GLU B CA 1
ATOM 1976 C C . GLU B 1 42 ? -19.156 2.01 1.521 1 77.88 42 GLU B C 1
ATOM 1978 O O . GLU B 1 42 ? -19.281 3.152 1.967 1 77.88 42 GLU B O 1
ATOM 1983 N N . LEU B 1 43 ? -20.016 1.086 1.631 1 77.12 43 LEU B N 1
ATOM 1984 C CA . LEU B 1 43 ? -21.359 1.382 2.113 1 77.12 43 LEU B CA 1
ATOM 1985 C C . LEU B 1 43 ? -21.344 1.7 3.604 1 77.12 43 LEU B C 1
ATOM 1987 O O . LEU B 1 43 ? -22.234 2.395 4.105 1 77.12 43 LEU B O 1
ATOM 1991 N N . THR B 1 44 ? -20.359 1.286 4.254 1 80.5 44 THR B N 1
ATOM 1992 C CA . THR B 1 44 ? -20.281 1.562 5.684 1 80.5 44 THR B CA 1
ATOM 1993 C C . THR B 1 44 ? -19.234 2.635 5.969 1 80.5 44 THR B C 1
ATOM 1995 O O . THR B 1 44 ? -19.438 3.504 6.82 1 80.5 44 THR B O 1
ATOM 1998 N N . THR B 1 45 ? -18.203 2.619 5.242 1 84.12 45 THR B N 1
ATOM 1999 C CA . THR B 1 45 ? -17.062 3.488 5.512 1 84.12 45 THR B CA 1
ATOM 2000 C C . THR B 1 45 ? -17.391 4.938 5.176 1 84.12 45 THR B C 1
ATOM 2002 O O . THR B 1 45 ? -17.062 5.852 5.938 1 84.12 45 THR B O 1
ATOM 2005 N N . ILE B 1 46 ? -18.094 5.133 4.074 1 87.69 46 ILE B N 1
ATOM 2006 C CA . ILE B 1 46 ? -18.328 6.492 3.602 1 87.69 46 ILE B CA 1
ATOM 2007 C C . ILE B 1 46 ? -19.312 7.199 4.539 1 87.69 46 ILE B C 1
ATOM 2009 O O . ILE B 1 46 ? -19 8.266 5.074 1 87.69 46 ILE B O 1
ATOM 2013 N N . PRO B 1 47 ? -20.484 6.574 4.84 1 87.56 47 PRO B N 1
ATOM 2014 C CA . PRO B 1 47 ? -21.391 7.238 5.773 1 87.56 47 PRO B CA 1
ATOM 2015 C C . PRO B 1 47 ? -20.766 7.457 7.152 1 87.56 47 PRO B C 1
ATOM 2017 O O . PRO B 1 47 ? -21 8.492 7.781 1 87.56 47 PRO B O 1
ATOM 2020 N N . ASP B 1 48 ? -19.969 6.559 7.586 1 87.5 48 ASP B N 1
ATOM 2021 C CA . ASP B 1 48 ? -19.312 6.688 8.883 1 87.5 48 ASP B CA 1
ATOM 2022 C C . ASP B 1 48 ? -18.328 7.855 8.883 1 87.5 48 ASP B C 1
ATOM 2024 O O . ASP B 1 48 ? -18.219 8.586 9.875 1 87.5 48 ASP B O 1
ATOM 2028 N N . GLY B 1 49 ? -17.578 8.016 7.805 1 91.69 49 GLY B N 1
ATOM 2029 C CA . GLY B 1 49 ? -16.656 9.133 7.684 1 91.69 49 GLY B CA 1
ATOM 2030 C C . GLY B 1 49 ? -17.344 10.477 7.637 1 91.69 49 GLY B C 1
ATOM 2031 O O . GLY B 1 49 ? -16.891 11.438 8.266 1 91.69 49 GLY B O 1
ATOM 2032 N N . ILE B 1 50 ? -18.469 10.477 6.961 1 92.44 50 ILE B N 1
ATOM 2033 C CA . ILE B 1 50 ? -19.25 11.695 6.883 1 92.44 50 ILE B CA 1
ATOM 2034 C C . ILE B 1 50 ? -19.766 12.07 8.273 1 92.44 50 ILE B C 1
ATOM 2036 O O . ILE B 1 50 ? -19.719 13.234 8.672 1 92.44 50 ILE B O 1
ATOM 2040 N N . LYS B 1 51 ? -20.203 11.055 8.969 1 91.62 51 LYS B N 1
ATOM 2041 C CA . LYS B 1 51 ? -20.688 11.281 10.328 1 91.62 51 LYS B CA 1
ATOM 2042 C C . LYS B 1 51 ? -19.578 11.844 11.219 1 91.62 51 LYS B C 1
ATOM 2044 O O . LYS B 1 51 ? -19.828 12.641 12.117 1 91.62 51 LYS B O 1
ATOM 2049 N N . GLN B 1 52 ? -18.328 11.5 10.953 1 92.5 52 GLN B N 1
ATOM 2050 C CA . GLN B 1 52 ? -17.188 11.953 11.727 1 92.5 52 GLN B CA 1
ATOM 2051 C C . GLN B 1 52 ? -16.719 13.328 11.258 1 92.5 52 GLN B C 1
ATOM 2053 O O . GLN B 1 52 ? -15.797 13.906 11.844 1 92.5 52 GLN B O 1
ATOM 2058 N N . GLY B 1 53 ? -17.312 13.773 10.133 1 94.88 53 GLY B N 1
ATOM 2059 C CA . GLY B 1 53 ? -17.016 15.109 9.641 1 94.88 53 GLY B CA 1
ATOM 2060 C C . GLY B 1 53 ? -15.867 15.133 8.641 1 94.88 53 GLY B C 1
ATOM 2061 O O . GLY B 1 53 ? -15.297 16.188 8.375 1 94.88 53 GLY B O 1
ATOM 2062 N N . TRP B 1 54 ? -15.508 14 8.125 1 96.44 54 TRP B N 1
ATOM 2063 C CA . TRP B 1 54 ? -14.414 13.969 7.152 1 96.44 54 TRP B CA 1
ATOM 2064 C C . TRP B 1 54 ? -14.891 14.438 5.785 1 96.44 54 TRP B C 1
ATOM 2066 O O . TRP B 1 54 ? -16.047 14.234 5.422 1 96.44 54 TRP B O 1
ATOM 2076 N N . PRO B 1 55 ? -14.055 15.109 5.074 1 97.12 55 PRO B N 1
ATOM 2077 C CA . PRO B 1 55 ? -14.477 15.766 3.836 1 97.12 55 PRO B CA 1
ATOM 2078 C C . PRO B 1 55 ? -14.758 14.781 2.705 1 97.12 55 PRO B C 1
ATOM 2080 O O . PRO B 1 55 ? -14.047 13.789 2.561 1 97.12 55 PRO B O 1
ATOM 2083 N N . THR B 1 56 ? -15.781 15.133 1.925 1 94.75 56 THR B N 1
ATOM 2084 C CA . THR B 1 56 ? -16.062 14.383 0.708 1 94.75 56 THR B CA 1
ATOM 2085 C C . THR B 1 56 ? -15.648 15.172 -0.528 1 94.75 56 THR B C 1
ATOM 2087 O O . THR B 1 56 ? -15.734 14.672 -1.651 1 94.75 56 THR B O 1
ATOM 2090 N N . HIS B 1 57 ? -15.289 16.359 -0.278 1 95.44 57 HIS B N 1
ATOM 2091 C CA . HIS B 1 57 ? -14.711 17.234 -1.294 1 95.44 57 HIS B CA 1
ATOM 2092 C C . HIS B 1 57 ? -13.5 17.984 -0.752 1 95.44 57 HIS B C 1
ATOM 2094 O O . HIS B 1 57 ? -13.531 18.5 0.371 1 95.44 57 HIS B O 1
ATOM 2100 N N . ILE B 1 58 ? -12.43 17.891 -1.507 1 96.81 58 ILE B N 1
ATOM 2101 C CA . ILE B 1 58 ? -11.219 18.594 -1.114 1 96.81 58 ILE B CA 1
ATOM 2102 C C . ILE B 1 58 ? -10.695 19.422 -2.291 1 96.81 58 ILE B C 1
ATOM 2104 O O . ILE B 1 58 ? -10.672 18.953 -3.428 1 96.81 58 ILE B O 1
ATOM 2108 N N . GLU B 1 59 ? -10.414 20.672 -2.029 1 96.81 59 GLU B N 1
ATOM 2109 C CA . GLU B 1 59 ? -9.742 21.5 -3.027 1 96.81 59 GLU B CA 1
ATOM 2110 C C . GLU B 1 59 ? -8.25 21.203 -3.08 1 96.81 59 GLU B C 1
ATOM 2112 O O . GLU B 1 59 ? -7.434 21.984 -2.588 1 96.81 59 GLU B O 1
ATOM 2117 N N . PHE B 1 60 ? -7.867 20.25 -3.84 1 95.69 60 PHE B N 1
ATOM 2118 C CA . PHE B 1 60 ? -6.5 19.734 -3.859 1 95.69 60 PHE B CA 1
ATOM 2119 C C . PHE B 1 60 ? -5.547 20.781 -4.438 1 95.69 60 PHE B C 1
ATOM 2121 O O . PHE B 1 60 ? -4.367 20.812 -4.082 1 95.69 60 PHE B O 1
ATOM 2128 N N . ASN B 1 61 ? -6.055 21.625 -5.258 1 93.69 61 ASN B N 1
ATOM 2129 C CA . ASN B 1 61 ? -5.227 22.656 -5.859 1 93.69 61 ASN B CA 1
ATOM 2130 C C . ASN B 1 61 ? -4.727 23.656 -4.812 1 93.69 61 ASN B C 1
ATOM 2132 O O . ASN B 1 61 ? -3.756 24.375 -5.047 1 93.69 61 ASN B O 1
ATOM 2136 N N . LYS B 1 62 ? -5.375 23.641 -3.672 1 96.44 62 LYS B N 1
ATOM 2137 C CA . LYS B 1 62 ? -4.988 24.578 -2.617 1 96.44 62 LYS B CA 1
ATOM 2138 C C . LYS B 1 62 ? -4.035 23.922 -1.623 1 96.44 62 LYS B C 1
ATOM 2140 O O . LYS B 1 62 ? -3.49 24.594 -0.743 1 96.44 62 LYS B O 1
ATOM 2145 N N . LEU B 1 63 ? -3.809 22.641 -1.749 1 96.88 63 LEU B N 1
ATOM 2146 C CA . LEU B 1 63 ? -2.99 21.922 -0.777 1 96.88 63 LEU B CA 1
ATOM 2147 C C . LEU B 1 63 ? -1.543 22.391 -0.826 1 96.88 63 LEU B C 1
ATOM 2149 O O . LEU B 1 63 ? -0.875 22.469 0.207 1 96.88 63 LEU B O 1
ATOM 2153 N N . HIS B 1 64 ? -1.168 22.734 -2.041 1 96.62 64 HIS B N 1
ATOM 2154 C CA . HIS B 1 64 ? 0.225 23.141 -2.201 1 96.62 64 HIS B CA 1
ATOM 2155 C C . HIS B 1 64 ? 0.55 24.359 -1.338 1 96.62 64 HIS B C 1
ATOM 2157 O O . HIS B 1 64 ? 1.553 24.359 -0.62 1 96.62 64 HIS B O 1
ATOM 2163 N N . SER B 1 65 ? -0.28 25.328 -1.424 1 97.06 65 SER B N 1
ATOM 2164 C CA . SER B 1 65 ? -0.052 26.547 -0.645 1 97.06 65 SER B CA 1
ATOM 2165 C C . SER B 1 65 ? -0.172 26.281 0.851 1 97.06 65 SER B C 1
ATOM 2167 O O . SER B 1 65 ? 0.571 26.844 1.652 1 97.06 65 SER B O 1
ATOM 2169 N N . ARG B 1 66 ? -1.08 25.406 1.265 1 98.12 66 ARG B N 1
ATOM 2170 C CA . ARG B 1 66 ? -1.223 25.031 2.67 1 98.12 66 ARG B CA 1
ATOM 2171 C C . ARG B 1 66 ? 0.037 24.344 3.186 1 98.12 66 ARG B C 1
ATOM 2173 O O . ARG B 1 66 ? 0.527 24.672 4.27 1 98.12 66 ARG B O 1
ATOM 2180 N N . ILE B 1 67 ? 0.559 23.484 2.326 1 98.44 67 ILE B N 1
ATOM 2181 C CA . ILE B 1 67 ? 1.729 22.703 2.719 1 98.44 67 ILE B CA 1
ATOM 2182 C C . ILE B 1 67 ? 2.947 23.625 2.82 1 98.44 67 ILE B C 1
ATOM 2184 O O . ILE B 1 67 ? 3.773 23.469 3.723 1 98.44 67 ILE B O 1
ATOM 2188 N N . LYS B 1 68 ? 3.006 24.578 1.978 1 97.06 68 LYS B N 1
ATOM 2189 C CA . LYS B 1 68 ? 4.137 25.5 1.958 1 97.06 68 LYS B CA 1
ATOM 2190 C C . LYS B 1 68 ? 4.227 26.281 3.264 1 97.06 68 LYS B C 1
ATOM 2192 O O . LYS B 1 68 ? 5.32 26.641 3.703 1 97.06 68 LYS B O 1
ATOM 2197 N N . ARG B 1 69 ? 3.174 26.469 3.916 1 97.12 69 ARG B N 1
ATOM 2198 C CA . ARG B 1 69 ? 3.15 27.203 5.176 1 97.12 69 ARG B CA 1
ATOM 2199 C C . ARG B 1 69 ? 3.854 26.422 6.281 1 97.12 69 ARG B C 1
ATOM 2201 O O . ARG B 1 69 ? 4.215 26.984 7.316 1 97.12 69 ARG B O 1
ATOM 2208 N N . TYR B 1 70 ? 4.027 25.141 6.047 1 97.88 70 TYR B N 1
ATOM 2209 C CA . TYR B 1 70 ? 4.664 24.312 7.059 1 97.88 70 TYR B CA 1
ATOM 2210 C C . TYR B 1 70 ? 6.125 24.047 6.707 1 97.88 70 TYR B C 1
ATOM 2212 O O . TYR B 1 70 ? 6.75 23.141 7.266 1 97.88 70 TYR B O 1
ATOM 2220 N N . GLN B 1 71 ? 6.66 24.797 5.801 1 97.81 71 GLN B N 1
ATOM 2221 C CA . GLN B 1 71 ? 8.016 24.562 5.324 1 97.81 71 GLN B CA 1
ATOM 2222 C C . GLN B 1 71 ? 9.023 24.625 6.473 1 97.81 71 GLN B C 1
ATOM 2224 O O . GLN B 1 71 ? 9.906 23.766 6.582 1 97.81 71 GLN B O 1
ATOM 2229 N N . GLU B 1 72 ? 8.922 25.641 7.348 1 97.56 72 GLU B N 1
ATOM 2230 C CA . GLU B 1 72 ? 9.852 25.781 8.469 1 97.56 72 GLU B CA 1
ATOM 2231 C C . GLU B 1 72 ? 9.734 24.594 9.422 1 97.56 72 GLU B C 1
ATOM 2233 O O . GLU B 1 72 ? 10.742 24.078 9.914 1 97.56 72 GLU B O 1
ATOM 2238 N N . TYR B 1 73 ? 8.531 24.266 9.664 1 97.94 73 TYR B N 1
ATOM 2239 C CA . TYR B 1 73 ? 8.273 23.125 10.531 1 97.94 73 TYR B CA 1
ATOM 2240 C C . TYR B 1 73 ? 8.898 21.859 9.961 1 97.94 73 TYR B C 1
ATOM 2242 O O . TYR B 1 73 ? 9.586 21.125 10.664 1 97.94 73 TYR B O 1
ATOM 2250 N N . LEU B 1 74 ? 8.688 21.594 8.672 1 98.19 74 LEU B N 1
ATOM 2251 C CA . LEU B 1 74 ? 9.188 20.406 8.008 1 98.19 74 LEU B CA 1
ATOM 2252 C C . LEU B 1 74 ? 10.711 20.422 7.902 1 98.19 74 LEU B C 1
ATOM 2254 O O . LEU B 1 74 ? 11.359 19.391 8.016 1 98.19 74 LEU B O 1
ATOM 2258 N N . GLU B 1 75 ? 11.25 21.625 7.734 1 97.69 75 GLU B N 1
ATOM 2259 C CA . GLU B 1 75 ? 12.695 21.797 7.789 1 97.69 75 GLU B CA 1
ATOM 2260 C C . GLU B 1 75 ? 13.234 21.469 9.18 1 97.69 75 GLU B C 1
ATOM 2262 O O . GLU B 1 75 ? 14.32 20.891 9.312 1 97.69 75 GLU B O 1
ATOM 2267 N N . GLY B 1 76 ? 12.516 21.844 10.156 1 97.94 76 GLY B N 1
ATOM 2268 C CA . GLY B 1 76 ? 12.883 21.484 11.516 1 97.94 76 GLY B CA 1
ATOM 2269 C C . GLY B 1 76 ? 12.93 19.984 11.75 1 97.94 76 GLY B C 1
ATOM 2270 O O . GLY B 1 76 ? 13.805 19.484 12.461 1 97.94 76 GLY B O 1
ATOM 2271 N N . ILE B 1 77 ? 12.023 19.266 11.133 1 98 77 ILE B N 1
ATOM 2272 C CA . ILE B 1 77 ? 12.008 17.812 11.227 1 98 77 ILE B CA 1
ATOM 2273 C C . ILE B 1 77 ? 13.227 17.234 10.508 1 98 77 ILE B C 1
ATOM 2275 O O . ILE B 1 77 ? 13.93 16.391 11.047 1 98 77 ILE B O 1
ATOM 2279 N N . ARG B 1 78 ? 13.445 17.766 9.344 1 97.5 78 ARG B N 1
ATOM 2280 C CA . ARG B 1 78 ? 14.562 17.297 8.523 1 97.5 78 ARG B CA 1
ATOM 2281 C C . ARG B 1 78 ? 15.891 17.453 9.266 1 97.5 78 ARG B C 1
ATOM 2283 O O . ARG B 1 78 ? 16.734 16.547 9.219 1 97.5 78 ARG B O 1
ATOM 2290 N N . LEU B 1 79 ? 16.031 18.562 9.961 1 96.75 79 LEU B N 1
ATOM 2291 C CA . LEU B 1 79 ? 17.281 18.875 10.633 1 96.75 79 LEU B CA 1
ATOM 2292 C C . LEU B 1 79 ? 17.281 18.344 12.062 1 96.75 79 LEU B C 1
ATOM 2294 O O . LEU B 1 79 ? 18.203 18.625 12.836 1 96.75 79 LEU B O 1
ATOM 2298 N N . ARG B 1 80 ? 16.297 17.734 12.484 1 96.44 80 ARG B N 1
ATOM 2299 C CA . ARG B 1 80 ? 16.156 17.094 13.789 1 96.44 80 ARG B CA 1
ATOM 2300 C C . ARG B 1 80 ? 16.062 18.141 14.898 1 96.44 80 ARG B C 1
ATOM 2302 O O . ARG B 1 80 ? 16.438 17.875 16.031 1 96.44 80 ARG B O 1
ATOM 2309 N N . ARG B 1 81 ? 15.555 19.234 14.523 1 97.69 81 ARG B N 1
ATOM 2310 C CA . ARG B 1 81 ? 15.273 20.281 15.508 1 97.69 81 ARG B CA 1
ATOM 2311 C C . ARG B 1 81 ? 13.875 20.109 16.094 1 97.69 81 ARG B C 1
ATOM 2313 O O . ARG B 1 81 ? 13.602 20.594 17.188 1 97.69 81 ARG B O 1
ATOM 2320 N N . VAL B 1 82 ? 13.023 19.531 15.328 1 96.88 82 VAL B N 1
ATOM 2321 C CA . VAL B 1 82 ? 11.68 19.188 15.766 1 96.88 82 VAL B CA 1
ATOM 2322 C C . VAL B 1 82 ? 11.531 17.672 15.82 1 96.88 82 VAL B C 1
ATOM 2324 O O . VAL B 1 82 ? 11.789 16.969 14.836 1 96.88 82 VAL B O 1
ATOM 2327 N N . PRO B 1 83 ? 11.18 17.125 16.984 1 96.75 83 PRO B N 1
ATOM 2328 C CA . PRO B 1 83 ? 11.008 15.68 17.047 1 96.75 83 PRO B CA 1
ATOM 2329 C C . PRO B 1 83 ? 9.859 15.18 16.172 1 96.75 83 PRO B C 1
ATOM 2331 O O . PRO B 1 83 ? 8.828 15.844 16.062 1 96.75 83 PRO B O 1
ATOM 2334 N N . SER B 1 84 ? 10.086 14.047 15.578 1 96.69 84 SER B N 1
ATOM 2335 C CA . SER B 1 84 ? 9.078 13.406 14.734 1 96.69 84 SER B CA 1
ATOM 2336 C C . SER B 1 84 ? 9.047 11.898 14.953 1 96.69 84 SER B C 1
ATOM 2338 O O . SER B 1 84 ? 10.055 11.219 14.758 1 96.69 84 SER B O 1
ATOM 2340 N N . LEU B 1 85 ? 7.887 11.461 15.328 1 95.31 85 LEU B N 1
ATOM 2341 C CA . LEU B 1 85 ? 7.707 10.023 15.508 1 95.31 85 LEU B CA 1
ATOM 2342 C C . LEU B 1 85 ? 7.91 9.281 14.188 1 95.31 85 LEU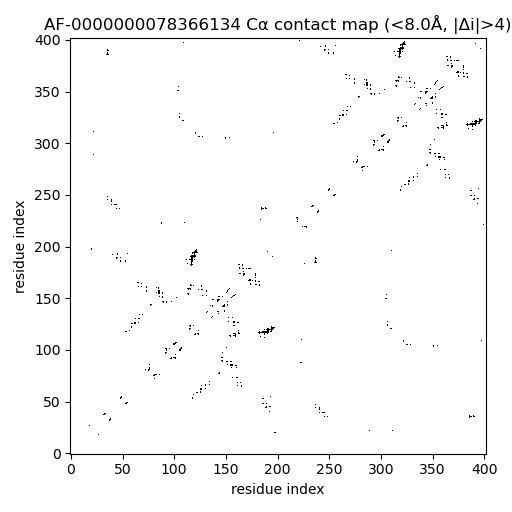 B C 1
ATOM 2344 O O . LEU B 1 85 ? 8.484 8.188 14.172 1 95.31 85 LEU B O 1
ATOM 2348 N N . PHE B 1 86 ? 7.457 9.844 13.148 1 97.12 86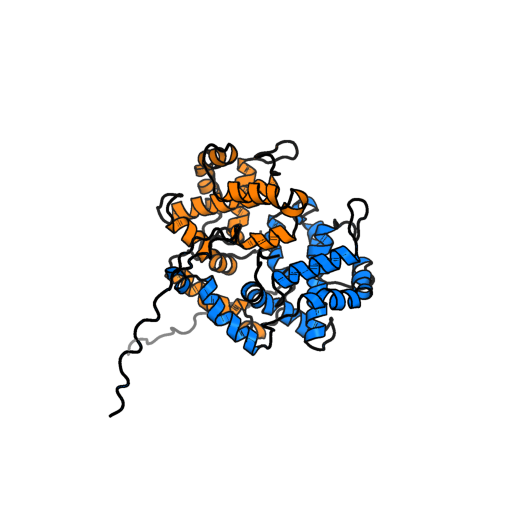 PHE B N 1
ATOM 2349 C CA . PHE B 1 86 ? 7.578 9.203 11.844 1 97.12 86 PHE B CA 1
ATOM 2350 C C . PHE B 1 86 ? 9.039 9.117 11.414 1 97.12 86 PHE B C 1
ATOM 2352 O O . PHE B 1 86 ? 9.469 8.102 10.875 1 97.12 86 PHE B O 1
ATOM 2359 N N . PHE B 1 87 ? 9.773 10.211 11.672 1 97.62 87 PHE B N 1
ATOM 2360 C CA . PHE B 1 87 ? 11.195 10.211 11.352 1 97.62 87 PHE B CA 1
ATOM 2361 C C . PHE B 1 87 ? 11.938 9.172 12.188 1 97.62 87 PHE B C 1
ATOM 2363 O O . PHE B 1 87 ? 12.773 8.43 11.672 1 97.62 87 PHE B O 1
ATOM 2370 N N . ASP B 1 88 ? 11.609 9.07 13.438 1 97.38 88 ASP B N 1
ATOM 2371 C CA . ASP B 1 88 ? 12.227 8.086 14.328 1 97.38 88 ASP B CA 1
ATOM 2372 C C . ASP B 1 88 ? 11.961 6.664 13.844 1 97.38 88 ASP B C 1
ATOM 2374 O O . ASP B 1 88 ? 12.859 5.824 13.844 1 97.38 88 ASP B O 1
ATOM 2378 N N . GLN B 1 89 ? 10.789 6.453 13.469 1 96 89 GLN B N 1
ATOM 2379 C CA . GLN B 1 89 ? 10.414 5.125 13 1 96 89 GLN B CA 1
ATOM 2380 C C . GLN B 1 89 ? 11.148 4.777 11.703 1 96 89 GLN B C 1
ATOM 2382 O O . GLN B 1 89 ? 11.547 3.631 11.5 1 96 89 GLN B O 1
ATOM 2387 N N . ALA B 1 90 ? 11.242 5.758 10.852 1 96.5 90 ALA B N 1
ATOM 2388 C CA . ALA B 1 90 ? 11.977 5.539 9.609 1 96.5 90 ALA B CA 1
ATOM 2389 C C . ALA B 1 90 ? 13.43 5.16 9.883 1 96.5 90 ALA B C 1
ATOM 2391 O O . ALA B 1 90 ? 13.953 4.215 9.289 1 96.5 90 ALA B O 1
ATOM 2392 N N . LEU B 1 91 ? 14.031 5.863 10.805 1 97 91 LEU B N 1
ATOM 2393 C CA . LEU B 1 91 ? 15.414 5.566 11.18 1 97 91 LEU B CA 1
ATOM 2394 C C . LEU B 1 91 ? 15.523 4.176 11.789 1 97 91 LEU B C 1
ATOM 2396 O O . LEU B 1 91 ? 16.484 3.453 11.523 1 97 91 LEU B O 1
ATOM 2400 N N . ASP B 1 92 ? 14.547 3.809 12.555 1 96.31 92 ASP B N 1
ATOM 2401 C CA . ASP B 1 92 ? 14.539 2.496 13.195 1 96.31 92 ASP B CA 1
ATOM 2402 C C . ASP B 1 92 ? 14.453 1.38 12.156 1 96.31 92 ASP B C 1
ATOM 2404 O O . ASP B 1 92 ? 15.086 0.333 12.312 1 96.31 92 ASP B O 1
ATOM 2408 N N . GLN B 1 93 ? 13.695 1.616 11.125 1 94.69 93 GLN B N 1
ATOM 2409 C CA . GLN B 1 93 ? 13.609 0.622 10.062 1 94.69 93 GLN B CA 1
ATOM 2410 C C . GLN B 1 93 ? 14.969 0.379 9.422 1 94.69 93 GLN B C 1
ATOM 2412 O O . GLN B 1 93 ? 15.352 -0.767 9.172 1 94.69 93 GLN B O 1
ATOM 2417 N N . TYR B 1 94 ? 15.688 1.495 9.188 1 94.69 94 TYR B N 1
ATOM 2418 C CA . TYR B 1 94 ? 17.031 1.362 8.625 1 94.69 94 TYR B CA 1
ATOM 2419 C C . TYR B 1 94 ? 17.953 0.621 9.594 1 94.69 94 TYR B C 1
ATOM 2421 O O . TYR B 1 94 ? 18.766 -0.203 9.172 1 94.69 94 TYR B O 1
ATOM 2429 N N . ARG B 1 95 ? 17.828 0.882 10.812 1 95.31 95 ARG B N 1
ATOM 2430 C CA . ARG B 1 95 ? 18.703 0.308 11.828 1 95.31 95 ARG B CA 1
ATOM 2431 C C . ARG B 1 95 ? 18.422 -1.179 12.016 1 95.31 95 ARG B C 1
ATOM 2433 O O . ARG B 1 95 ? 19.344 -1.987 12.086 1 95.31 95 ARG B O 1
ATOM 2440 N N . VAL B 1 96 ? 17.234 -1.533 12.016 1 93.75 96 VAL B N 1
ATOM 2441 C CA . VAL B 1 96 ? 16.828 -2.891 12.367 1 93.75 96 VAL B CA 1
ATOM 2442 C C . VAL B 1 96 ? 16.906 -3.791 11.141 1 93.75 96 VAL B C 1
ATOM 2444 O O . VAL B 1 96 ? 17.438 -4.902 11.211 1 93.75 96 VAL B O 1
ATOM 2447 N N . LEU B 1 97 ? 16.438 -3.314 10.016 1 92.62 97 LEU B N 1
ATOM 2448 C CA . LEU B 1 97 ? 16.328 -4.152 8.828 1 92.62 97 LEU B CA 1
ATOM 2449 C C . LEU B 1 97 ? 17.562 -4.023 7.953 1 92.62 97 LEU B C 1
ATOM 2451 O O . LEU B 1 97 ? 17.891 -4.926 7.176 1 92.62 97 LEU B O 1
ATOM 2455 N N . GLY B 1 98 ? 18.234 -2.914 8.125 1 93.88 98 GLY B N 1
ATOM 2456 C CA . GLY B 1 98 ? 19.234 -2.527 7.137 1 93.88 98 GLY B CA 1
ATOM 2457 C C . GLY B 1 98 ? 18.641 -1.787 5.949 1 93.88 98 GLY B C 1
ATOM 2458 O O . GLY B 1 98 ? 17.469 -1.968 5.621 1 93.88 98 GLY B O 1
ATOM 2459 N N . PRO B 1 99 ? 19.469 -0.946 5.258 1 92.31 99 PRO B N 1
ATOM 2460 C CA . PRO B 1 99 ? 18.969 -0.068 4.191 1 92.31 99 PRO B CA 1
ATOM 2461 C C . PRO B 1 99 ? 18.297 -0.836 3.059 1 92.31 99 PRO B C 1
ATOM 2463 O O . PRO B 1 99 ? 17.234 -0.434 2.586 1 92.31 99 PRO B O 1
ATOM 2466 N N . ARG B 1 100 ? 18.859 -1.965 2.682 1 87.75 100 ARG B N 1
ATOM 2467 C CA . ARG B 1 100 ? 18.328 -2.715 1.549 1 87.75 100 ARG B CA 1
ATOM 2468 C C . ARG B 1 100 ? 16.938 -3.27 1.864 1 87.75 100 ARG B C 1
ATOM 2470 O O . ARG B 1 100 ? 16 -3.1 1.08 1 87.75 100 ARG B O 1
ATOM 2477 N N . LYS B 1 101 ? 16.812 -3.865 2.998 1 88.31 101 LYS B N 1
ATOM 2478 C CA . LYS B 1 101 ? 15.531 -4.449 3.387 1 88.31 101 LYS B CA 1
ATOM 2479 C C . LYS B 1 101 ? 14.516 -3.365 3.723 1 88.31 101 LYS B C 1
ATOM 2481 O O . LYS B 1 101 ? 13.32 -3.523 3.453 1 88.31 101 LYS B O 1
ATOM 2486 N N . ALA B 1 102 ? 14.977 -2.324 4.277 1 93.12 102 ALA B N 1
ATOM 2487 C CA . ALA B 1 102 ? 14.094 -1.217 4.633 1 93.12 102 ALA B CA 1
ATOM 2488 C C . ALA B 1 102 ? 13.453 -0.602 3.389 1 93.12 102 ALA B C 1
ATOM 2490 O O . ALA B 1 102 ? 12.281 -0.224 3.406 1 93.12 102 ALA B O 1
ATOM 2491 N N . ARG B 1 103 ? 14.219 -0.567 2.336 1 90.62 103 ARG B N 1
ATOM 2492 C CA . ARG B 1 103 ? 13.742 0.074 1.114 1 90.62 103 ARG B CA 1
ATOM 2493 C C . ARG B 1 103 ? 13.055 -0.936 0.197 1 90.62 103 ARG B C 1
ATOM 2495 O O . ARG B 1 103 ? 12.641 -0.592 -0.912 1 90.62 103 ARG B O 1
ATOM 2502 N N . GLY B 1 104 ? 12.961 -2.117 0.681 1 86.25 104 GLY B N 1
ATOM 2503 C CA . GLY B 1 104 ? 12.375 -3.174 -0.13 1 86.25 104 GLY B CA 1
ATOM 2504 C C . GLY B 1 104 ? 10.859 -3.18 -0.107 1 86.25 104 GLY B C 1
ATOM 2505 O O . GLY B 1 104 ? 10.25 -2.635 0.813 1 86.25 104 GLY B O 1
ATOM 2506 N N . PHE B 1 105 ? 10.328 -3.855 -1.048 1 85.25 105 PHE B N 1
ATOM 2507 C CA . PHE B 1 105 ? 8.891 -3.887 -1.274 1 85.25 105 PHE B CA 1
ATOM 2508 C C . PHE B 1 105 ? 8.172 -4.508 -0.085 1 85.25 105 PHE B C 1
ATOM 2510 O O . PHE B 1 105 ? 7.074 -4.078 0.278 1 85.25 105 PHE B O 1
ATOM 2517 N N . THR B 1 106 ? 8.797 -5.527 0.538 1 84 106 THR B N 1
ATOM 2518 C CA . THR B 1 106 ? 8.164 -6.184 1.678 1 84 106 THR B CA 1
ATOM 2519 C C . THR B 1 106 ? 7.926 -5.188 2.809 1 84 106 THR B C 1
ATOM 2521 O O . THR B 1 106 ? 6.859 -5.191 3.428 1 84 106 THR B O 1
ATOM 2524 N N . ASN B 1 107 ? 8.945 -4.418 3.037 1 89 107 ASN B N 1
ATOM 2525 C CA . ASN B 1 107 ? 8.789 -3.404 4.074 1 89 107 ASN B CA 1
ATOM 2526 C C . ASN B 1 107 ? 7.773 -2.34 3.668 1 89 107 ASN B C 1
ATOM 2528 O O . ASN B 1 107 ? 7.012 -1.853 4.504 1 89 107 ASN B O 1
ATOM 2532 N N . ASP B 1 108 ? 7.766 -1.945 2.377 1 88.12 108 ASP B N 1
ATOM 2533 C CA . ASP B 1 108 ? 6.805 -0.969 1.88 1 88.12 108 ASP B CA 1
ATOM 2534 C C . ASP B 1 108 ? 5.371 -1.455 2.088 1 88.12 108 ASP B C 1
ATOM 2536 O O . ASP B 1 108 ? 4.492 -0.674 2.455 1 88.12 108 ASP B O 1
ATOM 2540 N N . PHE B 1 109 ? 5.266 -2.678 1.827 1 83.88 109 PHE B N 1
ATOM 2541 C CA . PHE B 1 109 ? 3.941 -3.258 2.012 1 83.88 109 PHE B CA 1
ATOM 2542 C C . PHE B 1 109 ? 3.549 -3.256 3.484 1 83.88 109 PHE B C 1
ATOM 2544 O O . PHE B 1 109 ? 2.402 -2.961 3.826 1 83.88 109 PHE B O 1
ATOM 2551 N N . ALA B 1 110 ? 4.492 -3.529 4.305 1 84.12 110 ALA B N 1
ATOM 2552 C CA . ALA B 1 110 ? 4.234 -3.639 5.738 1 84.12 110 ALA B CA 1
ATOM 2553 C C . ALA B 1 110 ? 3.904 -2.275 6.34 1 84.12 110 ALA B C 1
ATOM 2555 O O . ALA B 1 110 ? 3.121 -2.182 7.289 1 84.12 110 ALA B O 1
ATOM 2556 N N . THR B 1 111 ? 4.441 -1.247 5.785 1 88.5 111 THR B N 1
ATOM 2557 C CA . THR B 1 111 ? 4.301 0.072 6.391 1 88.5 111 THR B CA 1
ATOM 2558 C C . THR B 1 111 ? 3.328 0.935 5.594 1 88.5 111 THR B C 1
ATOM 2560 O O . THR B 1 111 ? 3.104 2.1 5.93 1 88.5 111 THR B O 1
ATOM 2563 N N . PHE B 1 112 ? 2.713 0.408 4.641 1 86.12 112 PHE B N 1
ATOM 2564 C CA . PHE B 1 112 ? 1.878 1.127 3.686 1 86.12 112 PHE B CA 1
ATOM 2565 C C . PHE B 1 112 ? 0.825 1.961 4.406 1 86.12 112 PHE B C 1
ATOM 2567 O O . PHE B 1 112 ? 0.604 3.123 4.062 1 86.12 112 PHE B O 1
ATOM 2574 N N . GLN B 1 113 ? 0.191 1.396 5.359 1 84 113 GLN B N 1
ATOM 2575 C CA . GLN B 1 113 ? -0.91 2.061 6.051 1 84 113 GLN B CA 1
ATOM 2576 C C . GLN B 1 113 ? -0.431 3.322 6.762 1 84 113 GLN B C 1
ATOM 2578 O O . GLN B 1 113 ? -1.135 4.336 6.781 1 84 113 GLN B O 1
ATOM 2583 N N . VAL B 1 114 ? 0.737 3.232 7.262 1 86.44 114 VAL B N 1
ATOM 2584 C CA . VAL B 1 114 ? 1.279 4.352 8.023 1 86.44 114 VAL B CA 1
ATOM 2585 C C . VAL B 1 114 ? 1.515 5.543 7.102 1 86.44 114 VAL B C 1
ATOM 2587 O O . VAL B 1 114 ? 1.364 6.695 7.516 1 86.44 114 VAL B O 1
ATOM 2590 N N . GLU B 1 115 ? 1.771 5.258 5.887 1 90.94 115 GLU B N 1
ATOM 2591 C CA . GLU B 1 115 ? 2.164 6.305 4.949 1 90.94 115 GLU B CA 1
ATOM 2592 C C . GLU B 1 115 ? 0.947 6.914 4.258 1 90.94 115 GLU B C 1
ATOM 2594 O O . GLU B 1 115 ? 1.062 7.922 3.559 1 90.94 115 GLU B O 1
ATOM 2599 N N . GLN B 1 116 ? -0.182 6.336 4.488 1 92.19 116 GLN B N 1
ATOM 2600 C CA . GLN B 1 116 ? -1.396 6.902 3.908 1 92.19 116 GLN B CA 1
ATOM 2601 C C . GLN B 1 116 ? -1.771 8.211 4.594 1 92.19 116 GLN B C 1
ATOM 2603 O O . GLN B 1 116 ? -1.783 8.297 5.82 1 92.19 116 GLN B O 1
ATOM 2608 N N . PRO B 1 117 ? -2.125 9.195 3.805 1 97.38 117 PRO B N 1
ATOM 2609 C CA . PRO B 1 117 ? -2.357 10.523 4.371 1 97.38 117 PRO B CA 1
ATOM 2610 C C . PRO B 1 117 ? -3.789 10.711 4.871 1 97.38 117 PRO B C 1
ATOM 2612 O O . PRO B 1 117 ? -4.406 11.75 4.613 1 97.38 117 PRO B O 1
ATOM 2615 N N . GLY B 1 118 ? -4.395 9.781 5.531 1 95.94 118 GLY B N 1
ATOM 2616 C CA . GLY B 1 118 ? -5.715 9.914 6.125 1 95.94 118 GLY B CA 1
ATOM 2617 C C . GLY B 1 118 ? -6.816 10.109 5.102 1 95.94 118 GLY B C 1
ATOM 2618 O O . GLY B 1 118 ? -6.848 9.422 4.078 1 95.94 118 GLY B O 1
ATOM 2619 N N . TYR B 1 119 ? -7.68 11.055 5.391 1 96.69 119 TYR B N 1
ATOM 2620 C CA . TYR B 1 119 ? -8.852 11.234 4.539 1 96.69 119 TYR B CA 1
ATOM 2621 C C . TYR B 1 119 ? -8.477 11.938 3.242 1 96.69 119 TYR B C 1
ATOM 2623 O O . TYR B 1 119 ? -9.32 12.109 2.357 1 96.69 119 TYR B O 1
ATOM 2631 N N . TYR B 1 120 ? -7.184 12.336 3.033 1 97.5 120 TYR B N 1
ATOM 2632 C CA . TYR B 1 120 ? -6.777 12.945 1.772 1 97.5 120 TYR B CA 1
ATOM 2633 C C . TYR B 1 120 ? -6.645 11.898 0.675 1 97.5 120 TYR B C 1
ATOM 2635 O O . TYR B 1 120 ? -6.672 12.227 -0.513 1 97.5 120 TYR B O 1
ATOM 2643 N N . GLY B 1 121 ? -6.422 10.609 1.043 1 93.5 121 GLY B N 1
ATOM 2644 C CA . GLY B 1 121 ? -6.406 9.516 0.084 1 93.5 121 GLY B CA 1
ATOM 2645 C C . GLY B 1 121 ? -5.289 9.633 -0.935 1 93.5 121 GLY B C 1
ATOM 2646 O O . GLY B 1 121 ? -4.324 10.367 -0.726 1 93.5 121 GLY B O 1
ATOM 2647 N N . MET B 1 122 ? -5.418 8.867 -1.935 1 91.31 122 MET B N 1
ATOM 2648 C CA . MET B 1 122 ? -4.391 8.781 -2.969 1 91.31 122 MET B CA 1
ATOM 2649 C C . MET B 1 122 ? -4.266 10.102 -3.721 1 91.31 122 MET B C 1
ATOM 2651 O O . MET B 1 122 ? -3.16 10.508 -4.082 1 91.31 122 MET B O 1
ATOM 2655 N N . GLN B 1 123 ? -5.355 10.719 -3.918 1 93.38 123 GLN B N 1
ATOM 2656 C CA . GLN B 1 123 ? -5.301 12.008 -4.594 1 93.38 123 GLN B CA 1
ATOM 2657 C C . GLN B 1 123 ? -4.516 13.023 -3.771 1 93.38 123 GLN B C 1
ATOM 2659 O O . GLN B 1 123 ? -3.67 13.742 -4.309 1 93.38 123 GLN B O 1
ATOM 2664 N N . GLY B 1 124 ? -4.836 13.07 -2.541 1 96 124 GLY B N 1
ATOM 2665 C CA . GLY B 1 124 ? -4.082 13.961 -1.673 1 96 124 GLY B CA 1
ATOM 2666 C C . GLY B 1 124 ? -2.605 13.625 -1.604 1 96 124 GLY B C 1
ATOM 2667 O O . GLY B 1 124 ? -1.759 14.516 -1.582 1 96 124 GLY B O 1
ATOM 2668 N N . LEU B 1 125 ? -2.312 12.367 -1.623 1 95.25 125 LEU B N 1
ATOM 2669 C CA . LEU B 1 125 ? -0.93 11.914 -1.564 1 95.25 125 LEU B CA 1
ATOM 2670 C C . LEU B 1 125 ? -0.122 12.469 -2.73 1 95.25 125 LEU B C 1
ATOM 2672 O O . LEU B 1 125 ? 1.012 12.922 -2.549 1 95.25 125 LEU B O 1
ATOM 2676 N N . LYS B 1 126 ? -0.665 12.453 -3.859 1 92.62 126 LYS B N 1
ATOM 2677 C CA . LYS B 1 126 ? 0.02 12.961 -5.047 1 92.62 126 LYS B CA 1
ATOM 2678 C C . LYS B 1 126 ? 0.375 14.438 -4.887 1 92.62 126 LYS B C 1
ATOM 2680 O O . LYS B 1 126 ? 1.49 14.852 -5.207 1 92.62 126 LYS B O 1
ATOM 2685 N N . HIS B 1 127 ? -0.557 15.188 -4.371 1 95.44 127 HIS B N 1
ATOM 2686 C CA . HIS B 1 127 ? -0.331 16.609 -4.164 1 95.44 127 HIS B CA 1
ATOM 2687 C C . HIS B 1 127 ? 0.687 16.859 -3.057 1 95.44 127 HIS B C 1
ATOM 2689 O O . HIS B 1 127 ? 1.494 17.781 -3.141 1 95.44 127 HIS B O 1
ATOM 2695 N N . ILE B 1 128 ? 0.634 16.016 -2.078 1 97.25 128 ILE B N 1
ATOM 2696 C CA . ILE B 1 128 ? 1.58 16.141 -0.976 1 97.25 128 ILE B CA 1
ATOM 2697 C C . ILE B 1 128 ? 2.996 15.867 -1.478 1 97.25 128 ILE B C 1
ATOM 2699 O O . ILE B 1 128 ? 3.918 16.641 -1.208 1 97.25 128 ILE B O 1
ATOM 2703 N N . ILE B 1 129 ? 3.111 14.844 -2.238 1 94.25 129 ILE B N 1
ATOM 2704 C CA . ILE B 1 129 ? 4.414 14.461 -2.773 1 94.25 129 ILE B CA 1
ATOM 2705 C C . ILE B 1 129 ? 4.938 15.562 -3.693 1 94.25 129 ILE B C 1
ATOM 2707 O O . ILE B 1 129 ? 6.109 15.93 -3.621 1 94.25 129 ILE B O 1
ATOM 2711 N N . GLN B 1 130 ? 4.086 16.062 -4.484 1 93.88 130 GLN B N 1
ATOM 2712 C CA . GLN B 1 130 ? 4.488 17.141 -5.383 1 93.88 130 GLN B CA 1
ATOM 2713 C C . GLN B 1 130 ? 4.957 18.359 -4.598 1 93.88 130 GLN B C 1
ATOM 2715 O O . GLN B 1 130 ? 5.977 18.969 -4.93 1 93.88 130 GLN B O 1
ATOM 2720 N N . ALA B 1 131 ? 4.211 18.734 -3.621 1 96.69 131 ALA B N 1
ATOM 2721 C CA . ALA B 1 131 ? 4.574 19.891 -2.799 1 96.69 131 ALA B CA 1
ATOM 2722 C C . ALA B 1 131 ? 5.922 19.672 -2.117 1 96.69 131 ALA B C 1
ATOM 2724 O O . ALA B 1 131 ? 6.754 20.578 -2.07 1 96.69 131 ALA B O 1
ATOM 2725 N N . LEU B 1 132 ? 6.117 18.484 -1.636 1 96.25 132 LEU B N 1
ATOM 2726 C CA . LEU B 1 132 ? 7.367 18.172 -0.95 1 96.25 132 LEU B CA 1
ATOM 2727 C C . LEU B 1 132 ? 8.539 18.188 -1.924 1 96.25 132 LEU B C 1
ATOM 2729 O O . LEU B 1 132 ? 9.625 18.672 -1.587 1 96.25 132 LEU B O 1
ATOM 2733 N N . ASN B 1 133 ? 8.328 17.688 -3.098 1 93.25 133 ASN B N 1
ATOM 2734 C CA . ASN B 1 133 ? 9.375 17.734 -4.117 1 93.25 133 ASN B CA 1
ATOM 2735 C C . ASN B 1 133 ? 9.734 19.156 -4.492 1 93.25 133 ASN B C 1
ATOM 2737 O O . ASN B 1 133 ? 10.914 19.469 -4.691 1 93.25 133 ASN B O 1
ATOM 2741 N N . ASP B 1 134 ? 8.781 19.938 -4.582 1 94.25 134 ASP B N 1
ATOM 2742 C CA . ASP B 1 134 ? 9.016 21.328 -4.902 1 94.25 134 ASP B CA 1
ATOM 2743 C C . ASP B 1 134 ? 9.734 22.047 -3.758 1 94.25 134 ASP B C 1
ATOM 2745 O O . ASP B 1 134 ? 10.562 22.938 -3.99 1 94.25 134 ASP B O 1
ATOM 2749 N N . MET B 1 135 ? 9.43 21.656 -2.631 1 95.06 135 MET B N 1
ATOM 2750 C CA . MET B 1 135 ? 9.945 22.312 -1.432 1 95.06 135 MET B CA 1
ATOM 2751 C C . MET B 1 135 ? 11.398 21.938 -1.184 1 95.06 135 MET B C 1
ATOM 2753 O O . MET B 1 135 ? 12.227 22.797 -0.886 1 95.06 135 MET B O 1
ATOM 2757 N N . PHE B 1 136 ? 11.703 20.641 -1.371 1 94.81 136 PHE B N 1
ATOM 2758 C CA . PHE B 1 136 ? 13.008 20.156 -0.923 1 94.81 136 PHE B CA 1
ATOM 2759 C C . PHE B 1 136 ? 13.906 19.844 -2.113 1 94.81 136 PHE B C 1
ATOM 2761 O O . PHE B 1 136 ? 15.117 19.719 -1.96 1 94.81 136 PHE B O 1
ATOM 2768 N N . LYS B 1 137 ? 13.32 19.734 -3.273 1 89.62 137 LYS B N 1
ATOM 2769 C CA . LYS B 1 137 ? 14.031 19.469 -4.52 1 89.62 137 LYS B CA 1
ATOM 2770 C C . LYS B 1 137 ? 15.102 18.406 -4.332 1 89.62 137 LYS B C 1
ATOM 2772 O O . LYS B 1 137 ? 16.266 18.609 -4.652 1 89.62 137 LYS B O 1
ATOM 2777 N N . PRO B 1 138 ? 14.625 17.25 -3.904 1 85.94 138 PRO B N 1
ATOM 2778 C CA . PRO B 1 138 ? 15.594 16.172 -3.699 1 85.94 138 PRO B CA 1
ATOM 2779 C C . PRO B 1 138 ? 16.281 15.75 -4.992 1 85.94 138 PRO B C 1
ATOM 2781 O O . PRO B 1 138 ? 15.656 15.727 -6.055 1 85.94 138 PRO B O 1
ATOM 2784 N N . SER B 1 139 ? 17.672 15.625 -4.824 1 82.88 139 SER B N 1
ATOM 2785 C CA . SER B 1 139 ? 18.484 15.188 -5.957 1 82.88 139 SER B CA 1
ATOM 2786 C C . SER B 1 139 ? 19.453 14.086 -5.551 1 82.88 139 SER B C 1
ATOM 2788 O O . SER B 1 139 ? 19.641 13.828 -4.359 1 82.88 139 SER B O 1
ATOM 2790 N N . VAL B 1 140 ? 19.906 13.398 -6.559 1 78.06 140 VAL B N 1
ATOM 2791 C CA . VAL B 1 140 ? 20.828 12.305 -6.316 1 78.06 140 VAL B CA 1
ATOM 2792 C C . VAL B 1 140 ? 22.062 12.82 -5.574 1 78.06 140 VAL B C 1
ATOM 2794 O O . VAL B 1 140 ? 22.641 12.102 -4.754 1 78.06 140 VAL B O 1
ATOM 2797 N N . ASP B 1 141 ? 22.344 13.969 -5.699 1 83.31 141 ASP B N 1
ATOM 2798 C CA . ASP B 1 141 ? 23.578 14.539 -5.152 1 83.31 141 ASP B CA 1
ATOM 2799 C C . ASP B 1 141 ? 23.344 15.109 -3.752 1 83.31 141 ASP B C 1
ATOM 2801 O O . ASP B 1 141 ? 24.297 15.352 -3.01 1 83.31 141 ASP B O 1
ATOM 2805 N N . VAL B 1 142 ? 22.094 15.258 -3.424 1 84.81 142 VAL B N 1
ATOM 2806 C CA . VAL B 1 142 ? 21.766 15.891 -2.148 1 84.81 142 VAL B CA 1
ATOM 2807 C C . VAL B 1 142 ? 20.922 14.945 -1.31 1 84.81 142 VAL B C 1
ATOM 2809 O O . VAL B 1 142 ? 19.766 14.656 -1.658 1 84.81 142 VAL B O 1
ATOM 2812 N N . GLN B 1 143 ? 21.531 14.508 -0.14 1 90.31 143 GLN B N 1
ATOM 2813 C CA . GLN B 1 143 ? 20.766 13.711 0.81 1 90.31 143 GLN B CA 1
ATOM 2814 C C . GLN B 1 143 ? 20.125 14.594 1.883 1 90.31 143 GLN B C 1
ATOM 2816 O O . GLN B 1 143 ? 20.828 15.258 2.645 1 90.31 143 GLN B O 1
ATOM 2821 N N . LEU B 1 144 ? 18.875 14.555 1.981 1 94.12 144 LEU B N 1
ATOM 2822 C CA . LEU B 1 144 ? 18.109 15.453 2.85 1 94.12 144 LEU B CA 1
ATOM 2823 C C . LEU B 1 144 ? 18.25 15.031 4.309 1 94.12 144 LEU B C 1
ATOM 2825 O O . LEU B 1 144 ? 18.312 15.883 5.199 1 94.12 144 LEU B O 1
ATOM 2829 N N . ALA B 1 145 ? 18.266 13.68 4.57 1 95.56 145 ALA B N 1
ATOM 2830 C CA . ALA B 1 145 ? 18.234 13.18 5.941 1 95.56 145 ALA B CA 1
ATOM 2831 C C . ALA B 1 145 ? 19.016 11.875 6.055 1 95.56 145 ALA B C 1
ATOM 2833 O O . ALA B 1 145 ? 18.438 10.828 6.352 1 95.56 145 ALA B O 1
ATOM 2834 N N . PRO B 1 146 ? 20.344 12 5.91 1 93.88 146 PRO B N 1
ATOM 2835 C CA . PRO B 1 146 ? 21.141 10.781 6.09 1 93.88 146 PRO B CA 1
ATOM 2836 C C . PRO B 1 146 ? 20.938 10.141 7.461 1 93.88 146 PRO B C 1
ATOM 2838 O O . PRO B 1 146 ? 20.766 10.852 8.453 1 93.88 146 PRO B O 1
ATOM 2841 N N . PRO B 1 147 ? 20.891 8.75 7.523 1 95.69 147 PRO B N 1
ATOM 2842 C CA . PRO B 1 147 ? 21.297 7.785 6.496 1 95.69 147 PRO B CA 1
ATOM 2843 C C . PRO B 1 147 ? 20.156 7.406 5.562 1 95.69 147 PRO B C 1
ATOM 2845 O O . PRO B 1 147 ? 20.328 6.574 4.668 1 95.69 147 PRO B O 1
ATOM 2848 N N . LEU B 1 148 ? 19.031 8.039 5.652 1 95.25 148 LEU B N 1
ATOM 2849 C CA . LEU B 1 148 ? 17.891 7.723 4.789 1 95.25 148 LEU B CA 1
ATOM 2850 C C . LEU B 1 148 ? 18.094 8.297 3.391 1 95.25 148 LEU B C 1
ATOM 2852 O O . LEU B 1 148 ? 18.578 9.422 3.24 1 95.25 148 LEU B O 1
ATOM 2856 N N . ASN B 1 149 ? 17.844 7.492 2.42 1 92.94 149 ASN B N 1
ATOM 2857 C CA . ASN B 1 149 ? 17.781 8.148 1.117 1 92.94 149 ASN B CA 1
ATOM 2858 C C . ASN B 1 149 ? 16.578 9.07 1.01 1 92.94 149 ASN B C 1
ATOM 2860 O O . ASN B 1 149 ? 15.68 9.031 1.853 1 92.94 149 ASN B O 1
ATOM 2864 N N . ASN B 1 150 ? 16.578 9.938 -0.017 1 94.12 150 ASN B N 1
ATOM 2865 C CA . ASN B 1 150 ? 15.594 11.008 -0.123 1 94.12 150 ASN B CA 1
ATOM 2866 C C . ASN B 1 150 ? 14.18 10.453 -0.29 1 94.12 150 ASN B C 1
ATOM 2868 O O . ASN B 1 150 ? 13.242 10.938 0.347 1 94.12 150 ASN B O 1
ATOM 2872 N N . GLU B 1 151 ? 13.992 9.398 -1.081 1 91.94 151 GLU B N 1
ATOM 2873 C CA . GLU B 1 151 ? 12.672 8.828 -1.321 1 91.94 151 GLU B CA 1
ATOM 2874 C C . GLU B 1 151 ? 12.086 8.234 -0.041 1 91.94 151 GLU B C 1
ATOM 2876 O O . GLU B 1 151 ? 10.922 8.469 0.28 1 91.94 151 GLU B O 1
ATOM 2881 N N . PHE B 1 152 ? 12.977 7.559 0.647 1 93.94 152 PHE B N 1
ATOM 2882 C CA . PHE B 1 152 ? 12.555 6.922 1.889 1 93.94 152 PHE B CA 1
ATOM 2883 C C . PHE B 1 152 ? 12.18 7.969 2.934 1 93.94 152 PHE B C 1
ATOM 2885 O O . PHE B 1 152 ? 11.172 7.832 3.625 1 93.94 152 PHE B O 1
ATOM 2892 N N . PHE B 1 153 ? 12.961 8.977 3.057 1 96.69 153 PHE B N 1
ATOM 2893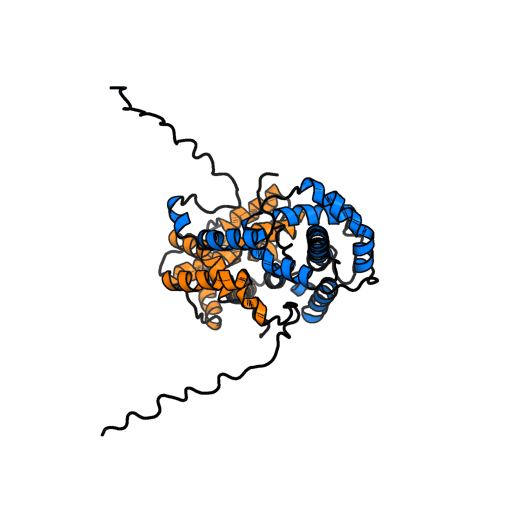 C CA . PHE B 1 153 ? 12.703 10.055 4.012 1 96.69 153 PHE B CA 1
ATOM 2894 C C . PHE B 1 153 ? 11.391 10.758 3.695 1 96.69 153 PHE B C 1
ATOM 2896 O O . PHE B 1 153 ? 10.578 11.008 4.59 1 96.69 153 PHE B O 1
ATOM 2903 N N . LEU B 1 154 ? 11.141 11.117 2.432 1 95.88 154 LEU B N 1
ATOM 2904 C CA . LEU B 1 154 ? 9.914 11.781 2.027 1 95.88 154 LEU B CA 1
ATOM 2905 C C . LEU B 1 154 ? 8.695 10.898 2.303 1 95.88 154 LEU B C 1
ATOM 2907 O O . LEU B 1 154 ? 7.715 11.359 2.893 1 95.88 154 LEU B O 1
ATOM 2911 N N . GLN B 1 155 ? 8.836 9.656 2 1 95.25 155 GLN B N 1
ATOM 2912 C CA . GLN B 1 155 ? 7.73 8.711 2.055 1 95.25 155 GLN B CA 1
ATOM 2913 C C . GLN B 1 155 ? 7.387 8.352 3.496 1 95.25 155 GLN B C 1
ATOM 2915 O O . GLN B 1 155 ? 6.219 8.359 3.883 1 95.25 155 GLN B O 1
ATOM 2920 N N . LYS B 1 156 ? 8.453 8.047 4.277 1 96.69 156 LYS B N 1
ATOM 2921 C CA . LYS B 1 156 ? 8.219 7.453 5.59 1 96.69 156 LYS B CA 1
ATOM 2922 C C . LYS B 1 156 ? 8.117 8.531 6.668 1 96.69 156 LYS B C 1
ATOM 2924 O O . LYS B 1 156 ? 7.5 8.305 7.715 1 96.69 156 LYS B O 1
ATOM 2929 N N . ALA B 1 157 ? 8.641 9.68 6.418 1 97.38 157 ALA B N 1
ATOM 2930 C CA . ALA B 1 157 ? 8.68 10.688 7.477 1 97.38 157 ALA B CA 1
ATOM 2931 C C . ALA B 1 157 ? 7.855 11.914 7.098 1 97.38 157 ALA B C 1
ATOM 2933 O O . ALA B 1 157 ? 6.91 12.273 7.805 1 97.38 157 ALA B O 1
ATOM 2934 N N . LEU B 1 158 ? 8.102 12.469 5.918 1 97.94 158 LEU B N 1
ATOM 2935 C CA . LEU B 1 158 ? 7.543 13.781 5.641 1 97.94 158 LEU B CA 1
ATOM 2936 C C . LEU B 1 158 ? 6.098 13.672 5.172 1 97.94 158 LEU B C 1
ATOM 2938 O O . LEU B 1 158 ? 5.27 14.531 5.492 1 97.94 158 LEU B O 1
ATOM 2942 N N . VAL B 1 159 ? 5.738 12.672 4.43 1 97.69 159 VAL B N 1
ATOM 2943 C CA . VAL B 1 159 ? 4.375 12.516 3.928 1 97.69 159 VAL B CA 1
ATOM 2944 C C . VAL B 1 159 ? 3.402 12.406 5.098 1 97.69 159 VAL B C 1
ATOM 2946 O O . VAL B 1 159 ? 2.455 13.188 5.203 1 97.69 159 VAL B O 1
ATOM 2949 N N . PRO B 1 160 ? 3.67 11.484 6.02 1 97.88 160 PRO B N 1
ATOM 2950 C CA . PRO B 1 160 ? 2.721 11.43 7.137 1 97.88 160 PRO B CA 1
ATOM 2951 C C . PRO B 1 160 ? 2.754 12.68 8 1 97.88 160 PRO B C 1
ATOM 2953 O O . PRO B 1 160 ? 1.727 13.078 8.562 1 97.88 160 PRO B O 1
ATOM 2956 N N . GLU B 1 161 ? 3.883 13.359 8.117 1 98.38 161 GLU B N 1
ATOM 2957 C CA . GLU B 1 161 ? 3.963 14.602 8.875 1 98.38 161 GLU B CA 1
ATOM 2958 C C . GLU B 1 161 ? 3.113 15.695 8.234 1 98.38 161 GLU B C 1
ATOM 2960 O O . GLU B 1 161 ? 2.424 16.438 8.938 1 98.38 161 GLU B O 1
ATOM 2965 N N . VAL B 1 162 ? 3.195 15.75 6.895 1 98.62 162 VAL B N 1
ATOM 2966 C CA . VAL B 1 162 ? 2.395 16.734 6.18 1 98.62 162 VAL B CA 1
ATOM 2967 C C . VAL B 1 162 ? 0.91 16.438 6.367 1 98.62 162 VAL B C 1
ATOM 2969 O O . VAL B 1 162 ? 0.112 17.344 6.609 1 98.62 162 VAL B O 1
ATOM 2972 N N . ALA B 1 163 ? 0.537 15.164 6.234 1 98.56 163 ALA B N 1
ATOM 2973 C CA . ALA B 1 163 ? -0.855 14.781 6.461 1 98.56 163 ALA B CA 1
ATOM 2974 C C . ALA B 1 163 ? -1.319 15.203 7.852 1 98.56 163 ALA B C 1
ATOM 2976 O O . ALA B 1 163 ? -2.43 15.711 8.016 1 98.56 163 ALA B O 1
ATOM 2977 N N . ARG B 1 164 ? -0.463 14.992 8.766 1 98.19 164 ARG B N 1
ATOM 2978 C CA . ARG B 1 164 ? -0.763 15.383 10.133 1 98.19 164 ARG B CA 1
ATOM 2979 C C . ARG B 1 164 ? -0.98 16.891 10.242 1 98.19 164 ARG B C 1
ATOM 2981 O O . ARG B 1 164 ? -1.928 17.344 10.891 1 98.19 164 ARG B O 1
ATOM 2988 N N . CYS B 1 165 ? -0.127 17.656 9.641 1 98.62 165 CYS B N 1
ATOM 2989 C CA . CYS B 1 165 ? -0.233 19.109 9.648 1 98.62 165 CYS B CA 1
ATOM 2990 C C . CYS B 1 165 ? -1.543 19.562 9.023 1 98.62 165 CYS B C 1
ATOM 2992 O O . CYS B 1 165 ? -2.248 20.406 9.578 1 98.62 165 CYS B O 1
ATOM 2994 N N . LEU B 1 166 ? -1.871 19.016 7.867 1 98.69 166 LEU B N 1
ATOM 2995 C CA . LEU B 1 166 ? -3.078 19.406 7.148 1 98.69 166 LEU B CA 1
ATOM 2996 C C . LEU B 1 166 ? -4.328 19.062 7.953 1 98.69 166 LEU B C 1
ATOM 2998 O O . LEU B 1 166 ? -5.266 19.859 8.023 1 98.69 166 LEU B O 1
ATOM 3002 N N . ILE B 1 167 ? -4.305 17.891 8.562 1 98.56 167 ILE B N 1
ATOM 3003 C CA . ILE B 1 167 ? -5.445 17.484 9.375 1 98.56 167 ILE B CA 1
ATOM 3004 C C . ILE B 1 167 ? -5.566 18.375 10.602 1 98.56 167 ILE B C 1
ATOM 3006 O O . ILE B 1 167 ? -6.668 18.766 10.992 1 98.56 167 ILE B O 1
ATOM 3010 N N . ALA B 1 168 ? -4.445 18.703 11.234 1 98.56 168 ALA B N 1
ATOM 3011 C CA . ALA B 1 168 ? -4.453 19.625 12.359 1 98.56 168 ALA B CA 1
ATOM 3012 C C . ALA B 1 168 ? -5.086 20.969 11.961 1 98.56 168 ALA B C 1
ATOM 3014 O O . ALA B 1 168 ? -5.926 21.5 12.688 1 98.56 168 ALA B O 1
ATOM 3015 N N . GLU B 1 169 ? -4.695 21.453 10.797 1 98.38 169 GLU B N 1
ATOM 3016 C CA . GLU B 1 169 ? -5.242 22.703 10.289 1 98.38 169 GLU B CA 1
ATOM 3017 C C . GLU B 1 169 ? -6.746 22.594 10.047 1 98.38 169 GLU B C 1
ATOM 3019 O O . GLU B 1 169 ? -7.504 23.484 10.438 1 98.38 169 GLU B O 1
ATOM 3024 N N . ASP B 1 170 ? -7.16 21.5 9.43 1 97.94 170 ASP B N 1
ATOM 3025 C CA . ASP B 1 170 ? -8.57 21.297 9.125 1 97.94 170 ASP B CA 1
ATOM 3026 C C . ASP B 1 170 ? -9.406 21.266 10.398 1 97.94 170 ASP B C 1
ATOM 3028 O O . ASP B 1 170 ? -10.555 21.703 10.406 1 97.94 170 ASP B O 1
ATOM 3032 N N . LEU B 1 171 ? -8.828 20.703 11.406 1 97.25 171 LEU B N 1
ATOM 3033 C CA . LEU B 1 171 ? -9.555 20.516 12.664 1 97.25 171 LEU B CA 1
ATOM 3034 C C . LEU B 1 171 ? -9.391 21.734 13.57 1 97.25 171 LEU B C 1
ATOM 3036 O O . LEU B 1 171 ? -10.062 21.844 14.594 1 97.25 171 LEU B O 1
ATOM 3040 N N . GLY B 1 172 ? -8.562 22.641 13.266 1 97.56 172 GLY B N 1
ATOM 3041 C CA . GLY B 1 172 ? -8.273 23.781 14.109 1 97.56 172 GLY B CA 1
ATOM 3042 C C . GLY B 1 172 ? -7.543 23.422 15.391 1 97.56 172 GLY B C 1
ATOM 3043 O O . GLY B 1 172 ? -7.844 23.953 16.453 1 97.56 172 GLY B O 1
ATOM 3044 N N . LEU B 1 173 ? -6.656 22.391 15.289 1 97.81 173 LEU B N 1
ATOM 3045 C CA . LEU B 1 173 ? -5.891 21.906 16.438 1 97.81 173 LEU B CA 1
ATOM 3046 C C . LEU B 1 173 ? -4.395 22.078 16.203 1 97.81 173 LEU B C 1
ATOM 3048 O O . LEU B 1 173 ? -3.967 22.359 15.078 1 97.81 173 LEU B O 1
ATOM 3052 N N . SER B 1 174 ? -3.742 21.953 17.312 1 96.94 174 SER B N 1
ATOM 3053 C CA . SER B 1 174 ? -2.291 21.875 17.188 1 96.94 174 SER B CA 1
ATOM 3054 C C . SER B 1 174 ? -1.861 20.547 16.562 1 96.94 174 SER B C 1
ATOM 3056 O O . SER B 1 174 ? -2.518 19.516 16.766 1 96.94 174 SER B O 1
ATOM 3058 N N . VAL B 1 175 ? -0.736 20.547 15.844 1 95.94 175 VAL B N 1
ATOM 3059 C CA . VAL B 1 175 ? -0.217 19.344 15.203 1 95.94 175 VAL B CA 1
ATOM 3060 C C . VAL B 1 175 ? 0.058 18.266 16.25 1 95.94 175 VAL B C 1
ATOM 3062 O O . VAL B 1 175 ? -0.085 17.078 15.977 1 95.94 175 VAL B O 1
ATOM 3065 N N . SER B 1 176 ? 0.392 18.672 17.484 1 94.25 176 SER B N 1
ATOM 3066 C CA . SER B 1 176 ? 0.771 17.734 18.547 1 94.25 176 SER B CA 1
ATOM 3067 C C . SER B 1 176 ? -0.456 17.203 19.266 1 94.25 176 SER B C 1
ATOM 3069 O O . SER B 1 176 ? -0.344 16.297 20.094 1 94.25 176 SER B O 1
ATOM 3071 N N . ASP B 1 177 ? -1.614 17.734 18.984 1 95.69 177 ASP B N 1
ATOM 3072 C CA . ASP B 1 177 ? -2.842 17.234 19.609 1 95.69 177 ASP B CA 1
ATOM 3073 C C . ASP B 1 177 ? -3.08 15.766 19.25 1 95.69 177 ASP B C 1
ATOM 3075 O O . ASP B 1 177 ? -3.027 15.398 18.078 1 95.69 177 ASP B O 1
ATOM 3079 N N . GLU B 1 178 ? -3.396 14.922 20.188 1 92.25 178 GLU B N 1
ATOM 3080 C CA . GLU B 1 178 ? -3.535 13.484 20 1 92.25 178 GLU B CA 1
ATOM 3081 C C . GLU B 1 178 ? -4.691 13.156 19.062 1 92.25 178 GLU B C 1
ATOM 3083 O O . GLU B 1 178 ? -4.66 12.148 18.359 1 92.25 178 GLU B O 1
ATOM 3088 N N . ARG B 1 179 ? -5.66 14.07 19.047 1 94.12 179 ARG B N 1
ATOM 3089 C CA . ARG B 1 179 ? -6.816 13.844 18.188 1 94.12 179 ARG B CA 1
ATOM 3090 C C . ARG B 1 179 ? -6.422 13.875 16.719 1 94.12 179 ARG B C 1
ATOM 3092 O O . ARG B 1 179 ? -7.066 13.234 15.883 1 94.12 179 ARG B O 1
ATOM 3099 N N . VAL B 1 180 ? -5.352 14.609 16.375 1 97.06 180 VAL B N 1
ATOM 3100 C CA . VAL B 1 180 ? -4.898 14.734 14.992 1 97.06 180 VAL B CA 1
ATOM 3101 C C . VAL B 1 180 ? -4.395 13.383 14.492 1 97.06 180 VAL B C 1
ATOM 3103 O O . VAL B 1 180 ? -4.793 12.922 13.414 1 97.06 180 VAL B O 1
ATOM 3106 N N . MET B 1 181 ? -3.551 12.766 15.305 1 95 181 MET B N 1
ATOM 3107 C CA . MET B 1 181 ? -3.031 11.453 14.938 1 95 181 MET B CA 1
ATOM 3108 C C . MET B 1 181 ? -4.156 10.43 14.852 1 95 181 MET B C 1
ATOM 3110 O O . MET B 1 181 ? -4.129 9.539 13.992 1 95 181 MET B O 1
ATOM 3114 N N . PHE B 1 182 ? -5.094 10.602 15.672 1 92.62 182 PHE B N 1
ATOM 3115 C CA . PHE B 1 182 ? -6.234 9.688 15.672 1 92.62 182 PHE B CA 1
ATOM 3116 C C . PHE B 1 182 ? -7.023 9.805 14.375 1 92.62 182 PHE B C 1
ATOM 3118 O O . PHE B 1 182 ? -7.371 8.797 13.758 1 92.62 182 PHE B O 1
ATOM 3125 N N . VAL B 1 183 ? -7.301 10.992 14.008 1 95.19 183 VAL B N 1
ATOM 3126 C CA . VAL B 1 183 ? -8.055 11.203 12.781 1 95.19 183 VAL B CA 1
ATOM 3127 C C . VAL B 1 183 ? -7.25 10.711 11.578 1 95.19 183 VAL B C 1
ATOM 3129 O O . VAL B 1 183 ? -7.797 10.078 10.672 1 95.19 183 VAL B O 1
ATOM 3132 N N . LEU B 1 184 ? -5.957 10.977 11.617 1 96.44 184 LEU B N 1
ATOM 3133 C CA . LEU B 1 184 ? -5.09 10.5 10.539 1 96.44 184 LEU B CA 1
ATOM 3134 C C . LEU B 1 184 ? -5.203 8.992 10.375 1 96.44 184 LEU B C 1
ATOM 3136 O O . LEU B 1 184 ? -5.445 8.508 9.266 1 96.44 184 LEU B O 1
ATOM 3140 N N . GLU B 1 185 ? -5.164 8.289 11.406 1 92.25 185 GLU B N 1
ATOM 3141 C CA . GLU B 1 185 ? -5.168 6.828 11.367 1 92.25 185 GLU B CA 1
ATOM 3142 C C . GLU B 1 185 ? -6.555 6.285 11.031 1 92.25 185 GLU B C 1
ATOM 3144 O O . GLU B 1 185 ? -6.691 5.375 10.211 1 92.25 185 GLU B O 1
ATOM 3149 N N . ASP B 1 186 ? -7.516 6.906 11.602 1 91.5 186 ASP B N 1
ATOM 3150 C CA . ASP B 1 186 ? -8.875 6.379 11.492 1 91.5 186 ASP B CA 1
ATOM 3151 C C . ASP B 1 186 ? -9.469 6.691 10.125 1 91.5 186 ASP B C 1
ATOM 3153 O O . ASP B 1 186 ? -10.438 6.051 9.703 1 91.5 186 ASP B O 1
ATOM 3157 N N . SER B 1 187 ? -8.922 7.648 9.461 1 93.88 187 SER B N 1
ATOM 3158 C CA . SER B 1 187 ? -9.562 8.109 8.234 1 93.88 187 SER B CA 1
ATOM 3159 C C . SER B 1 187 ? -8.891 7.527 7 1 93.88 187 SER B C 1
ATOM 3161 O O . SER B 1 187 ? -9.32 7.789 5.871 1 93.88 187 SER B O 1
ATOM 3163 N N . ARG B 1 188 ? -7.902 6.676 7.176 1 91.44 188 ARG B N 1
ATOM 3164 C CA . ARG B 1 188 ? -7.113 6.168 6.059 1 91.44 188 ARG B CA 1
ATOM 3165 C C . ARG B 1 188 ? -7.984 5.379 5.09 1 91.44 188 ARG B C 1
ATOM 3167 O O . ARG B 1 188 ? -7.918 5.59 3.875 1 91.44 188 ARG B O 1
ATOM 3174 N N . LEU B 1 189 ? -8.758 4.504 5.652 1 86 189 LEU B N 1
ATOM 3175 C CA . LEU B 1 189 ? -9.609 3.705 4.785 1 86 189 LEU B CA 1
ATOM 3176 C C . LEU B 1 189 ? -10.617 4.586 4.051 1 86 189 LEU B C 1
ATOM 3178 O O . LEU B 1 189 ? -10.836 4.418 2.848 1 86 189 LEU B O 1
ATOM 3182 N N . PHE B 1 190 ? -11.234 5.527 4.758 1 90.44 190 PHE B N 1
ATOM 3183 C CA . PHE B 1 190 ? -12.164 6.48 4.168 1 90.44 190 PHE B CA 1
ATOM 3184 C C . PHE B 1 190 ? -11.508 7.227 3.008 1 90.44 190 PHE B C 1
ATOM 3186 O O . PHE B 1 190 ? -12.086 7.312 1.919 1 90.44 190 PHE B O 1
ATOM 3193 N N . GLY B 1 191 ? -10.32 7.738 3.213 1 92.62 191 GLY B N 1
ATOM 3194 C CA . GLY B 1 191 ? -9.602 8.469 2.182 1 92.62 191 GLY B CA 1
ATOM 3195 C C . GLY B 1 191 ? -9.312 7.629 0.952 1 92.62 191 GLY B C 1
ATOM 3196 O O . GLY B 1 191 ? -9.406 8.117 -0.177 1 92.62 191 GLY B O 1
ATOM 3197 N N . SER B 1 192 ? -8.945 6.41 1.196 1 88.06 192 SER B N 1
ATOM 3198 C CA . SER B 1 192 ? -8.602 5.527 0.087 1 88.06 192 SER B CA 1
ATOM 3199 C C . SER B 1 192 ? -9.82 5.246 -0.791 1 88.06 192 SER B C 1
ATOM 3201 O O . SER B 1 192 ? -9.68 5.031 -1.997 1 88.06 192 SER B O 1
ATOM 3203 N N . ILE B 1 193 ? -10.961 5.285 -0.217 1 85.25 193 ILE B N 1
ATOM 3204 C CA . ILE B 1 193 ? -12.195 4.984 -0.936 1 85.25 193 ILE B CA 1
ATOM 3205 C C . ILE B 1 193 ? -12.727 6.254 -1.602 1 85.25 193 ILE B C 1
ATOM 3207 O O . ILE B 1 193 ? -13.102 6.234 -2.777 1 85.25 193 ILE B O 1
ATOM 3211 N N . VAL B 1 194 ? -12.734 7.379 -0.922 1 90.38 194 VAL B N 1
ATOM 3212 C CA . VAL B 1 194 ? -13.391 8.602 -1.367 1 90.38 194 VAL B CA 1
ATOM 3213 C C . VAL B 1 194 ? -12.492 9.344 -2.355 1 90.38 194 VAL B C 1
ATOM 3215 O O . VAL B 1 194 ? -12.977 9.969 -3.301 1 90.38 194 VAL B O 1
ATOM 3218 N N . PHE B 1 195 ? -11.195 9.281 -2.168 1 92.44 195 PHE B N 1
ATOM 3219 C CA . PHE B 1 195 ? -10.242 9.961 -3.037 1 92.44 195 PHE B CA 1
ATOM 3220 C C . PHE B 1 195 ? -9.219 8.977 -3.598 1 92.44 195 PHE B C 1
ATOM 3222 O O . PHE B 1 195 ? -8.023 9.109 -3.346 1 92.44 195 PHE B O 1
ATOM 3229 N N . PRO B 1 196 ? -9.695 8.055 -4.445 1 85.88 196 PRO B N 1
ATOM 3230 C CA . PRO B 1 196 ? -8.805 7.059 -5.039 1 85.88 196 PRO B CA 1
ATOM 3231 C C . PRO B 1 196 ? -7.898 7.645 -6.125 1 85.88 196 PRO B C 1
ATOM 3233 O O . PRO B 1 196 ? -8 8.836 -6.438 1 85.88 196 PRO B O 1
ATOM 3236 N N . ASN B 1 197 ? -6.922 6.691 -6.551 1 81.19 197 ASN B N 1
ATOM 3237 C CA . ASN B 1 197 ? -6.059 7.086 -7.66 1 81.19 197 ASN B CA 1
ATOM 3238 C C . ASN B 1 197 ? -6.855 7.316 -8.938 1 81.19 197 ASN B C 1
ATOM 3240 O O . ASN B 1 197 ? -7.59 6.434 -9.383 1 81.19 197 ASN B O 1
ATOM 3244 N N . THR B 1 198 ? -7.102 8.602 -9.422 1 68.69 198 THR B N 1
ATOM 3245 C CA . THR B 1 198 ? -7.832 8.844 -10.664 1 68.69 198 THR B CA 1
ATOM 3246 C C . THR B 1 198 ? -6.867 9.094 -11.82 1 68.69 198 THR B C 1
ATOM 3248 O O . THR B 1 198 ? -5.785 9.648 -11.625 1 68.69 198 THR B O 1
ATOM 3251 N N . ASP B 1 199 ? -6.34 8.062 -12.625 1 54.66 199 ASP B N 1
ATOM 3252 C CA . ASP B 1 199 ? -5.492 8.242 -13.805 1 54.66 199 ASP B CA 1
ATOM 3253 C C . ASP B 1 199 ? -5.785 9.57 -14.492 1 54.66 199 ASP B C 1
ATOM 3255 O O . ASP B 1 199 ? -5.102 9.945 -15.445 1 54.66 199 ASP B O 1
ATOM 3259 N N . GLN B 1 200 ? -6.805 10.383 -14.344 1 40.84 200 GLN B N 1
ATOM 3260 C CA . GLN B 1 200 ? -7.168 11.461 -15.258 1 40.84 200 GLN B CA 1
ATOM 3261 C C . GLN B 1 200 ? -6.137 12.586 -15.219 1 40.84 200 GLN B C 1
ATOM 3263 O O . GLN B 1 200 ? -6.238 13.555 -15.977 1 40.84 200 GLN B O 1
ATOM 3268 N N . GLU B 1 201 ? -5.137 12.664 -14.367 1 37.22 201 GLU B N 1
ATOM 3269 C CA . GLU B 1 201 ? -4.441 13.875 -14.812 1 37.22 201 GLU B CA 1
ATOM 3270 C C . GLU B 1 201 ? -3.564 13.594 -16.031 1 37.22 201 GLU B C 1
ATOM 3272 O O . GLU B 1 201 ? -3.012 12.5 -16.156 1 37.22 201 GLU B O 1
#

Organism: NCBI:txid1165861

pLDDT: mean 80.85, std 25.0, range [20.67, 98.69]

Solvent-accessible surface area (backbone atoms only — not comparable to full-atom values): 23108 Å² total; per-residue (Å²): 137,80,85,79,70,79,86,70,71,90,68,89,77,69,86,73,77,81,70,74,56,71,89,51,63,70,74,78,65,70,84,47,47,83,71,26,46,66,52,51,44,45,68,52,40,49,59,52,34,48,74,73,64,50,72,92,71,75,71,63,86,52,46,44,64,58,53,56,74,40,47,68,61,53,49,26,41,55,69,64,74,33,91,46,72,41,46,50,50,45,51,46,37,35,68,73,59,30,64,70,50,43,72,26,65,71,43,46,62,66,44,42,74,68,43,44,36,7,56,42,11,46,48,40,42,53,48,50,50,50,41,49,42,70,71,65,56,74,43,96,87,46,67,69,43,76,94,38,52,50,67,57,42,44,46,49,22,45,41,32,49,49,33,37,45,53,48,6,57,74,70,73,48,56,64,83,39,68,65,31,58,48,47,36,64,45,23,29,66,41,4,46,68,77,27,41,75,68,77,80,118,135,80,83,83,70,84,77,68,73,74,82,76,81,74,71,85,87,83,76,68,55,71,89,51,66,64,74,75,64,72,82,46,48,83,71,25,47,67,53,51,44,45,68,52,40,49,61,52,35,49,73,74,65,50,72,91,70,76,70,64,86,52,46,43,64,59,53,57,74,40,46,67,60,52,49,27,42,55,70,64,74,34,91,47,72,41,45,50,50,46,52,46,37,36,69,73,59,29,64,70,50,43,71,26,66,71,41,47,63,67,46,42,74,69,44,44,35,6,56,42,10,46,48,38,42,54,47,51,51,49,41,49,44,69,72,64,56,73,44,97,88,46,68,69,44,74,91,37,52,51,67,55,42,44,47,49,22,46,40,32,50,50,33,37,44,55,47,6,58,75,69,72,46,53,65,83,39,68,66,31,59,47,48,36,63,45,23,28,66,40,3,46,67,78,27,41,75,68,81,80,119

InterPro domains:
  IPR028094 Restriction of telomere capping protein 4, C-terminal [PF14474] (81-195)
  IPR028094 Restriction of telomere capping protein 4, C-terminal [SM01312] (96-197)
  IPR039024 Restriction of telomere capping protein 4 [PTHR41391] (11-199)